Protein AF-0000000079916734 (afdb_homodimer)

Radius of gyration: 25.82 Å; Cα contacts (8 Å, |Δi|>4): 631; chains: 2; bounding box: 71×72×108 Å

Secondary structure (DSSP, 8-state):
----------------HHHHHHHHTHHHHHHHHT-HHHHHHHHT-S-HHHHHHHHHHHHHHHHHHHHHHHHHHHH-SSHHHHHHHHHHHHHHHHHHHHHHIIIIISSSS----SPP---HHHHHHHHHHHHHHHHS-HHHHHHHHHHHHHHHHHHHHHHHHHTHHHHHH-TTSHHHHHHHHHH-HHHHHHHHHHHHHHHHHHHTS-HHHHHHHHHHHHHHHHHHHHHHHHHHS--PPPP-/----------------HHHHHHHHTHHHHHHHHT-HHHHHHHHT-S-HHHHHHHHHHHHHHHHHHHHHHHHHHHH-SSHHHHHHHHHHHHHHHHHHHHHHHHHHHSSSS----SPP---HHHHHHHHHHHHHHHHS-HHHHHHHHHHHHHHHHHHHHHHHHHTHHHHHH-TTSHHHHHHHHHT-HHHHHHHHHHHHHHHHHHHTS-HHHHHHHHHHHHHHHHHHHHHHHHHHS--PPPP-

Nearest PDB structures (foldseek):
  2gm7-assembly1_C  TM=9.115E-01  e=2.977E-10  Pyrobaculum aerophilum str. IM2
  1udd-assembly1_D  TM=8.936E-01  e=1.703E-10  Pyrococcus horikoshii OT3
  2rd3-assembly1_A  TM=9.152E-01  e=6.294E-09  unclassified
  3rm5-assembly1_A  TM=8.498E-01  e=1.252E-08  Saccharomyces cerevisiae
  3rm5-assembly1_B  TM=8.240E-01  e=1.924E-08  Saccharomyces cerevisiae

Organism: NCBI:txid1990687

Structure (mmCIF, N/CA/C/O backbone):
data_AF-0000000079916734-model_v1
#
loop_
_entity.id
_entity.type
_entity.pdbx_description
1 polymer 'TenA family transcriptional regulator'
#
loop_
_atom_site.group_PDB
_atom_site.id
_atom_site.type_symbol
_atom_site.label_atom_id
_atom_site.label_alt_id
_atom_site.label_comp_id
_atom_site.label_asym_id
_atom_site.label_entity_id
_atom_site.label_seq_id
_atom_site.pdbx_PDB_ins_code
_atom_site.Cartn_x
_atom_site.Cartn_y
_atom_site.Cartn_z
_atom_site.occupancy
_atom_site.B_iso_or_equiv
_atom_site.auth_seq_id
_atom_site.auth_comp_id
_atom_site.auth_asym_id
_atom_site.auth_atom_id
_atom_site.pdbx_PDB_model_num
ATOM 1 N N . MET A 1 1 ? -40.375 27.703 52.594 1 28.62 1 MET A N 1
ATOM 2 C CA . MET A 1 1 ? -40.219 27.922 51.156 1 28.62 1 MET A CA 1
ATOM 3 C C . MET A 1 1 ? -38.938 27.281 50.625 1 28.62 1 MET A C 1
ATOM 5 O O . MET A 1 1 ? -37.844 27.766 50.875 1 28.62 1 MET A O 1
ATOM 9 N N . ASN A 1 2 ? -38.844 25.875 50.5 1 33.66 2 ASN A N 1
ATOM 10 C CA . ASN A 1 2 ? -37.844 24.891 50.156 1 33.66 2 ASN A CA 1
ATOM 11 C C . ASN A 1 2 ? -37.344 25.016 48.719 1 33.66 2 ASN A C 1
ATOM 13 O O . ASN A 1 2 ? -38.125 24.812 47.781 1 33.66 2 ASN A O 1
ATOM 17 N N . SER A 1 3 ? -36.531 26.031 48.406 1 34.5 3 SER A N 1
ATOM 18 C CA . SER A 1 3 ? -35.938 26.312 47.094 1 34.5 3 SER A CA 1
ATOM 19 C C . SER A 1 3 ? -35.25 25.078 46.531 1 34.5 3 SER A C 1
ATOM 21 O O . SER A 1 3 ? -34.25 24.594 47.094 1 34.5 3 SER A O 1
ATOM 23 N N . SER A 1 4 ? -36.031 24.172 45.844 1 34.91 4 SER A N 1
ATOM 24 C CA . SER A 1 4 ? -35.562 23 45.094 1 34.91 4 SER A CA 1
ATOM 25 C C . SER A 1 4 ? -34.562 23.406 44 1 34.91 4 SER A C 1
ATOM 27 O O . SER A 1 4 ? -34.969 24.047 43.031 1 34.91 4 SER A O 1
ATOM 29 N N . VAL A 1 5 ? -33.344 23.719 44.312 1 36.03 5 VAL A N 1
ATOM 30 C CA . VAL A 1 5 ? -32.312 23.953 43.344 1 36.03 5 VAL A CA 1
ATOM 31 C C . VAL A 1 5 ? -32.25 22.781 42.344 1 36.03 5 VAL A C 1
ATOM 33 O O . VAL A 1 5 ? -32.062 21.641 42.719 1 36.03 5 VAL A O 1
ATOM 36 N N . HIS A 1 6 ? -33.125 22.766 41.281 1 34.22 6 HIS A N 1
ATOM 37 C CA . HIS A 1 6 ? -33.031 21.844 40.156 1 34.22 6 HIS A CA 1
ATOM 38 C C . HIS A 1 6 ? -31.609 21.781 39.625 1 34.22 6 HIS A C 1
ATOM 40 O O . HIS A 1 6 ? -31.047 22.812 39.219 1 34.22 6 HIS A O 1
ATOM 46 N N . ASP A 1 7 ? -30.797 21.047 40.219 1 35.22 7 ASP A N 1
ATOM 47 C CA . ASP A 1 7 ? -29.484 20.734 39.656 1 35.22 7 ASP A CA 1
ATOM 48 C C . ASP A 1 7 ? -29.609 20.422 38.156 1 35.22 7 ASP A C 1
ATOM 50 O O . ASP A 1 7 ? -30.297 19.484 37.75 1 35.22 7 ASP A O 1
ATOM 54 N N . ALA A 1 8 ? -29.766 21.406 37.344 1 29.8 8 ALA A N 1
ATOM 55 C CA . ALA A 1 8 ? -29.672 21.203 35.875 1 29.8 8 ALA A CA 1
ATOM 56 C C . ALA A 1 8 ? -28.562 20.203 35.562 1 29.8 8 ALA A C 1
ATOM 58 O O . ALA A 1 8 ? -27.391 20.438 35.844 1 29.8 8 ALA A O 1
ATOM 59 N N . VAL A 1 9 ? -28.812 18.922 35.562 1 34.72 9 VAL A N 1
ATOM 60 C CA . VAL A 1 9 ? -27.984 17.922 34.906 1 34.72 9 VAL A CA 1
ATOM 61 C C . VAL A 1 9 ? -27.453 18.484 33.594 1 34.72 9 VAL A C 1
ATOM 63 O O . VAL A 1 9 ? -28.219 18.766 32.656 1 34.72 9 VAL A O 1
ATOM 66 N N . VAL A 1 10 ? -26.547 19.422 33.438 1 33.78 10 VAL A N 1
ATOM 67 C CA . VAL A 1 10 ? -25.828 19.703 32.219 1 33.78 10 VAL A CA 1
ATOM 68 C C . VAL A 1 10 ? -25.719 18.422 31.375 1 33.78 10 VAL A C 1
ATOM 70 O O . VAL A 1 10 ? -25.062 17.469 31.766 1 33.78 10 VAL A O 1
ATOM 73 N N . VAL A 1 11 ? -26.641 17.922 30.703 1 34.62 11 VAL A N 1
ATOM 74 C CA . VAL A 1 11 ? -26.766 16.828 29.75 1 34.62 11 VAL A CA 1
ATOM 75 C C . VAL A 1 11 ? -25.438 16.594 29.047 1 34.62 11 VAL A C 1
ATOM 77 O O . VAL A 1 11 ? -24.594 17.5 28.984 1 34.62 11 VAL A O 1
ATOM 80 N N . GLY A 1 12 ? -25.141 15.336 28.266 1 38.03 12 GLY A N 1
ATOM 81 C CA . GLY A 1 12 ? -24.266 14.383 27.609 1 38.03 12 GLY A CA 1
ATOM 82 C C . GLY A 1 12 ? -23.531 14.969 26.422 1 38.03 12 GLY A C 1
ATOM 83 O O . GLY A 1 12 ? -24.141 15.266 25.391 1 38.03 12 GLY A O 1
ATOM 84 N N . ARG A 1 13 ? -22.688 15.922 26.375 1 42 13 ARG A N 1
ATOM 85 C CA . ARG A 1 13 ? -21.922 16.516 25.281 1 42 13 ARG A CA 1
ATOM 86 C C . ARG A 1 13 ? -21.703 15.523 24.156 1 42 13 ARG A C 1
ATOM 88 O O . ARG A 1 13 ? -21.172 14.43 24.375 1 42 13 ARG A O 1
ATOM 95 N N . HIS A 1 14 ? -22.469 15.32 23.156 1 50.47 14 HIS A N 1
ATOM 96 C CA . HIS A 1 14 ? -22.531 14.484 21.953 1 50.47 14 HIS A CA 1
ATOM 97 C C . HIS A 1 14 ? -21.156 14.328 21.328 1 50.47 14 HIS A C 1
ATOM 99 O O . HIS A 1 14 ? -20.609 15.281 20.781 1 50.47 14 HIS A O 1
ATOM 105 N N . THR A 1 15 ? -20.203 13.406 21.75 1 77.25 15 THR A N 1
ATOM 106 C CA . THR A 1 15 ? -18.875 13.016 21.297 1 77.25 15 THR A CA 1
ATOM 107 C C . THR A 1 15 ? -18.859 12.812 19.781 1 77.25 15 THR A C 1
ATOM 109 O O . THR A 1 15 ? -19.672 12.062 19.234 1 77.25 15 THR A O 1
ATOM 112 N N . ARG A 1 16 ? -18.281 13.906 19.031 1 92.56 16 ARG A N 1
ATOM 113 C CA . ARG A 1 16 ? -18.062 13.773 17.594 1 92.56 16 ARG A CA 1
ATOM 114 C C . ARG A 1 16 ? -17.375 12.453 17.266 1 92.56 16 ARG A C 1
ATOM 116 O O . ARG A 1 16 ? -16.594 11.938 18.062 1 92.56 16 ARG A O 1
ATOM 123 N N . PHE A 1 17 ? -17.938 11.859 16.25 1 97.94 17 PHE A N 1
ATOM 124 C CA . PHE A 1 17 ? -17.312 10.633 15.773 1 97.94 17 PHE A CA 1
ATOM 125 C C . PHE A 1 17 ? -15.797 10.805 15.648 1 97.94 17 PHE A C 1
ATOM 127 O O . PHE A 1 17 ? -15.031 9.914 16.016 1 97.94 17 PHE A O 1
ATOM 134 N N . THR A 1 18 ? -15.344 11.938 15.188 1 98.25 18 THR A N 1
ATOM 135 C CA . THR A 1 18 ? -13.906 12.156 15.016 1 98.25 18 THR A CA 1
ATOM 136 C C . THR A 1 18 ? -13.203 12.203 16.359 1 98.25 18 THR A C 1
ATOM 138 O O . THR A 1 18 ? -12.016 11.883 16.453 1 98.25 18 THR A O 1
ATOM 141 N N . ASP A 1 19 ? -13.859 12.609 17.469 1 97.62 19 ASP A N 1
ATOM 142 C CA . ASP A 1 19 ? -13.266 12.516 18.797 1 97.62 19 ASP A CA 1
ATOM 143 C C . ASP A 1 19 ? -12.961 11.062 19.156 1 97.62 19 ASP A C 1
ATOM 145 O O . ASP A 1 19 ? -11.945 10.773 19.797 1 97.62 19 ASP A O 1
ATOM 149 N N . LEU A 1 20 ? -13.891 10.234 18.781 1 97.38 20 LEU A N 1
ATOM 150 C CA . LEU A 1 20 ? -13.656 8.812 18.969 1 97.38 20 LEU A CA 1
ATOM 151 C C . LEU A 1 20 ? -12.43 8.344 18.188 1 97.38 20 LEU A C 1
ATOM 153 O O . LEU A 1 20 ? -11.609 7.59 18.719 1 97.38 20 LEU A O 1
ATOM 157 N N . LEU A 1 21 ? -12.297 8.734 16.922 1 98.31 21 LEU A N 1
ATOM 158 C CA . LEU A 1 21 ? -11.141 8.391 16.109 1 98.31 21 LEU A CA 1
ATOM 159 C C . LEU A 1 21 ? -9.844 8.836 16.781 1 98.31 21 LEU A C 1
ATOM 161 O O . LEU A 1 21 ? -8.867 8.086 16.828 1 98.31 21 LEU A O 1
ATOM 165 N N . TRP A 1 22 ? -9.883 10.039 17.281 1 97.69 22 TRP A N 1
ATOM 166 C CA . TRP A 1 22 ? -8.719 10.617 17.938 1 97.69 22 TRP A CA 1
ATOM 167 C C . TRP A 1 22 ? -8.352 9.82 19.188 1 97.69 22 TRP A C 1
ATOM 169 O O . TRP A 1 22 ? -7.176 9.523 19.406 1 97.69 22 TRP A O 1
ATOM 179 N N . ASP A 1 23 ? -9.305 9.438 19.953 1 97.12 23 ASP A N 1
ATOM 180 C CA . ASP A 1 23 ? -9.086 8.648 21.156 1 97.12 23 ASP A CA 1
ATOM 181 C C . ASP A 1 23 ? -8.523 7.27 20.828 1 97.12 23 ASP A C 1
ATOM 183 O O . ASP A 1 23 ? -7.633 6.773 21.516 1 97.12 23 ASP A O 1
ATOM 187 N N . ARG A 1 24 ? -9.016 6.727 19.75 1 97.12 24 ARG A N 1
ATOM 188 C CA . ARG A 1 24 ? -8.609 5.387 19.328 1 97.12 24 ARG A CA 1
ATOM 189 C C . ARG A 1 24 ? -7.148 5.363 18.906 1 97.12 24 ARG A C 1
ATOM 191 O O . ARG A 1 24 ? -6.523 4.301 18.859 1 97.12 24 ARG A O 1
ATOM 198 N N . THR A 1 25 ? -6.57 6.512 18.609 1 98.06 25 THR A N 1
ATOM 199 C CA . THR A 1 25 ? -5.207 6.539 18.094 1 98.06 25 THR A CA 1
ATOM 200 C C . THR A 1 25 ? -4.273 7.258 19.062 1 98.06 25 THR A C 1
ATOM 202 O O . THR A 1 25 ? -3.215 7.754 18.672 1 98.06 25 THR A O 1
ATOM 205 N N . THR A 1 26 ? -4.66 7.375 20.328 1 97.88 26 THR A N 1
ATOM 206 C CA . THR A 1 26 ? -3.867 8.07 21.328 1 97.88 26 THR A CA 1
ATOM 207 C C . THR A 1 26 ? -2.484 7.441 21.453 1 97.88 26 THR A C 1
ATOM 209 O O . THR A 1 26 ? -1.473 8.148 21.469 1 97.88 26 THR A O 1
ATOM 212 N N . VAL A 1 27 ? -2.404 6.121 21.516 1 98.19 27 VAL A N 1
ATOM 213 C CA . VAL A 1 27 ? -1.141 5.41 21.688 1 98.19 27 VAL A CA 1
ATOM 214 C C . VAL A 1 27 ? -0.228 5.688 20.484 1 98.19 27 VAL A C 1
ATOM 216 O O . VAL A 1 27 ? 0.968 5.934 20.656 1 98.19 27 VAL A O 1
ATOM 219 N N . LEU A 1 28 ? -0.797 5.641 19.281 1 98.31 28 LEU A N 1
ATOM 220 C CA . LEU A 1 28 ? -0.038 5.922 18.078 1 98.31 28 LEU A CA 1
ATOM 221 C C . LEU A 1 28 ? 0.478 7.355 18.078 1 98.31 28 LEU A C 1
ATOM 223 O O . LEU A 1 28 ? 1.64 7.602 17.734 1 98.31 28 LEU A O 1
ATOM 227 N N . ARG A 1 29 ? -0.356 8.305 18.469 1 97.69 29 ARG A N 1
ATOM 228 C CA . ARG A 1 29 ? 0.027 9.711 18.469 1 97.69 29 ARG A CA 1
ATOM 229 C C . ARG A 1 29 ? 1.094 10 19.516 1 97.69 29 ARG A C 1
ATOM 231 O O . ARG A 1 29 ? 2.002 10.797 19.281 1 97.69 29 ARG A O 1
ATOM 238 N N . ASP A 1 30 ? 1.011 9.32 20.641 1 97.69 30 ASP A N 1
ATOM 239 C CA . ASP A 1 30 ? 2.064 9.438 21.641 1 97.69 30 ASP A CA 1
ATOM 240 C C . ASP A 1 30 ? 3.395 8.914 21.094 1 97.69 30 ASP A C 1
ATOM 242 O O . ASP A 1 30 ? 4.445 9.523 21.328 1 97.69 30 ASP A O 1
ATOM 246 N N . ALA A 1 31 ? 3.322 7.77 20.406 1 97.94 31 ALA A N 1
ATOM 247 C CA . ALA A 1 31 ? 4.523 7.207 19.797 1 97.94 31 ALA A CA 1
ATOM 248 C C . ALA A 1 31 ? 5.109 8.156 18.75 1 97.94 31 ALA A C 1
ATOM 250 O O . ALA A 1 31 ? 6.332 8.281 18.641 1 97.94 31 ALA A O 1
ATOM 251 N N . ILE A 1 32 ? 4.254 8.797 17.984 1 97.56 32 ILE A N 1
ATOM 252 C CA . ILE A 1 32 ? 4.688 9.773 16.984 1 97.56 32 ILE A CA 1
ATOM 253 C C . ILE A 1 32 ? 5.414 10.93 17.672 1 97.56 32 ILE A C 1
ATOM 255 O O . ILE A 1 32 ? 6.484 11.344 17.234 1 97.56 32 ILE A O 1
ATOM 259 N N . ASP A 1 33 ? 4.898 11.414 18.781 1 94.75 33 ASP A N 1
ATOM 260 C CA . ASP A 1 33 ? 5.477 12.523 19.516 1 94.75 33 ASP A CA 1
ATOM 261 C C . ASP A 1 33 ? 6.867 12.18 20.047 1 94.75 33 ASP A C 1
ATOM 263 O O . ASP A 1 33 ? 7.707 13.062 20.234 1 94.75 33 ASP A O 1
ATOM 267 N N . GLU A 1 34 ? 7.148 10.922 20.172 1 95.5 34 GLU A N 1
ATOM 268 C CA . GLU A 1 34 ? 8.398 10.477 20.781 1 95.5 34 GLU A CA 1
ATOM 269 C C . GLU A 1 34 ? 9.438 10.133 19.719 1 95.5 34 GLU A C 1
ATOM 271 O O . GLU A 1 34 ? 10.57 9.781 20.047 1 95.5 34 GLU A O 1
ATOM 276 N N . LEU A 1 35 ? 9.055 10.234 18.484 1 96.94 35 LEU A N 1
ATOM 277 C CA . LEU A 1 35 ? 9.992 9.898 17.406 1 96.94 35 LEU A CA 1
ATOM 278 C C . LEU A 1 35 ? 11.227 10.789 17.469 1 96.94 35 LEU A C 1
ATOM 280 O O . LEU A 1 35 ? 11.109 12.008 17.547 1 96.94 35 LEU A O 1
ATOM 284 N N . GLU A 1 36 ? 12.383 10.211 17.344 1 96.62 36 GLU A N 1
ATOM 285 C CA . GLU A 1 36 ? 13.648 10.938 17.328 1 96.62 36 GLU A CA 1
ATOM 286 C C . GLU A 1 36 ? 13.688 11.953 16.203 1 96.62 36 GLU A C 1
ATOM 288 O O . GLU A 1 36 ? 14.195 13.062 16.375 1 96.62 36 GLU A O 1
ATOM 293 N N . PHE A 1 37 ? 13.188 11.633 15.102 1 96.62 37 PHE A N 1
ATOM 294 C CA . PHE A 1 37 ? 13.156 12.508 13.945 1 96.62 37 PHE A CA 1
ATOM 295 C C . PHE A 1 37 ? 12.5 13.844 14.289 1 96.62 37 PHE A C 1
ATOM 297 O O . PHE A 1 37 ? 13.07 14.906 14.031 1 96.62 37 PHE A O 1
ATOM 304 N N . LEU A 1 38 ? 11.289 13.742 14.852 1 95.62 38 LEU A N 1
ATOM 305 C CA . LEU A 1 38 ? 10.523 14.945 15.156 1 95.62 38 LEU A CA 1
ATOM 306 C C . LEU A 1 38 ? 11.18 15.734 16.281 1 95.62 38 LEU A C 1
ATOM 308 O O . LEU A 1 38 ? 11.195 16.969 16.266 1 95.62 38 LEU A O 1
ATOM 312 N N . ARG A 1 39 ? 11.719 15.031 17.25 1 94.06 39 ARG A N 1
ATOM 313 C CA . ARG A 1 39 ? 12.43 15.711 18.328 1 94.06 39 ARG A CA 1
ATOM 314 C C . ARG A 1 39 ? 13.617 16.5 17.797 1 94.06 39 ARG A C 1
ATOM 316 O O . ARG A 1 39 ? 13.789 17.672 18.125 1 94.06 39 ARG A O 1
ATOM 323 N N . ARG A 1 40 ? 14.383 15.883 16.891 1 94 40 ARG A N 1
ATOM 324 C CA . ARG A 1 40 ? 15.562 16.531 16.344 1 94 40 ARG A CA 1
ATOM 325 C C . ARG A 1 40 ? 15.18 17.641 15.367 1 94 40 ARG A C 1
ATOM 327 O O . ARG A 1 40 ? 15.883 18.656 15.258 1 94 40 AR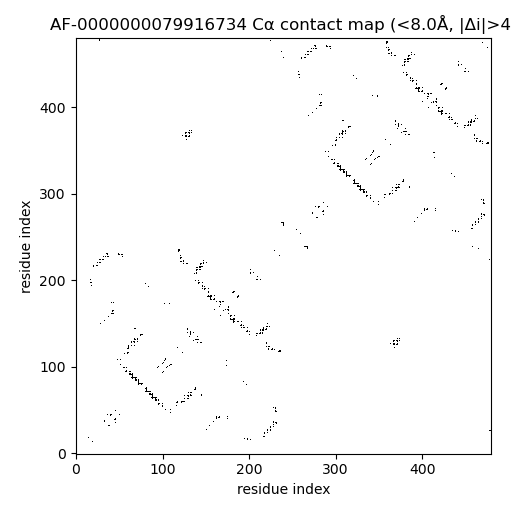G A O 1
ATOM 334 N N . LEU A 1 41 ? 14.125 17.453 14.688 1 92.75 41 LEU A N 1
ATOM 335 C CA . LEU A 1 41 ? 13.594 18.531 13.875 1 92.75 41 LEU A CA 1
ATOM 336 C C . LEU A 1 41 ? 13.25 19.75 14.734 1 92.75 41 LEU A C 1
ATOM 338 O O . LEU A 1 41 ? 13.625 20.875 14.406 1 92.75 41 LEU A O 1
ATOM 342 N N . GLY A 1 42 ? 12.602 19.562 15.836 1 90.25 42 GLY A N 1
ATOM 343 C CA . GLY A 1 42 ? 12.18 20.609 16.75 1 90.25 42 GLY A CA 1
ATOM 344 C C . GLY A 1 42 ? 13.344 21.344 17.391 1 90.25 42 GLY A C 1
ATOM 345 O O . GLY A 1 42 ? 13.32 22.562 17.531 1 90.25 42 GLY A O 1
ATOM 346 N N . ASP A 1 43 ? 14.328 20.578 17.75 1 88.94 43 ASP A N 1
ATOM 347 C CA . ASP A 1 43 ? 15.414 21.234 18.484 1 88.94 43 ASP A CA 1
ATOM 348 C C . ASP A 1 43 ? 16.531 21.672 17.531 1 88.94 43 ASP A C 1
ATOM 350 O O . ASP A 1 43 ? 17.562 22.188 17.969 1 88.94 43 ASP A O 1
ATOM 354 N N . GLY A 1 44 ? 16.375 21.406 16.25 1 89.12 44 GLY A N 1
ATOM 355 C CA . GLY A 1 44 ? 17.266 21.938 15.242 1 89.12 44 GLY A CA 1
ATOM 356 C C . GLY A 1 44 ? 18.516 21.094 15.039 1 89.12 44 GLY A C 1
ATOM 357 O O . GLY A 1 44 ? 19.453 21.531 14.383 1 89.12 44 GLY A O 1
ATOM 358 N N . THR A 1 45 ? 18.516 19.844 15.5 1 91.88 45 THR A N 1
ATOM 359 C CA . THR A 1 45 ? 19.719 19.031 15.438 1 91.88 45 THR A CA 1
ATOM 360 C C . THR A 1 45 ? 19.609 17.969 14.359 1 91.88 45 THR A C 1
ATOM 362 O O . THR A 1 45 ? 20.562 17.203 14.125 1 91.88 45 THR A O 1
ATOM 365 N N . LEU A 1 46 ? 18.484 17.922 13.664 1 93.81 46 LEU A N 1
ATOM 366 C CA . LEU A 1 46 ? 18.297 16.938 12.594 1 93.81 46 LEU A CA 1
ATOM 367 C C . LEU A 1 46 ? 19.281 17.203 11.453 1 93.81 46 LEU A C 1
ATOM 369 O O . LEU A 1 46 ? 19.359 18.328 10.945 1 93.81 46 LEU A O 1
ATOM 373 N N . PRO A 1 47 ? 20.094 16.156 11.125 1 92.94 47 PRO A N 1
ATOM 374 C CA . PRO A 1 47 ? 20.969 16.375 9.969 1 92.94 47 PRO A CA 1
ATOM 375 C C . PRO A 1 47 ? 20.203 16.766 8.711 1 92.94 47 PRO A C 1
ATOM 377 O O . PRO A 1 47 ? 19.109 16.234 8.453 1 92.94 47 PRO A O 1
ATOM 380 N N . LEU A 1 48 ? 20.75 17.609 7.922 1 88.94 48 LEU A N 1
ATOM 381 C CA . LEU A 1 48 ? 20.062 18.156 6.754 1 88.94 48 LEU A CA 1
ATOM 382 C C . LEU A 1 48 ? 19.859 17.078 5.695 1 88.94 48 LEU A C 1
ATOM 384 O O . LEU A 1 48 ? 18.875 17.109 4.957 1 88.94 48 LEU A O 1
ATOM 388 N N . ASP A 1 49 ? 20.766 16.109 5.625 1 89.38 49 ASP A N 1
ATOM 389 C CA . ASP A 1 49 ? 20.609 15.047 4.648 1 89.38 49 ASP A CA 1
ATOM 390 C C . ASP A 1 49 ? 19.406 14.172 4.973 1 89.38 49 ASP A C 1
ATOM 392 O O . ASP A 1 49 ? 18.719 13.68 4.07 1 89.38 49 ASP A O 1
ATOM 396 N N . VAL A 1 50 ? 19.141 13.961 6.254 1 92.44 50 VAL A N 1
ATOM 397 C CA . VAL A 1 50 ? 17.984 13.203 6.695 1 92.44 50 VAL A CA 1
ATOM 398 C C . VAL A 1 50 ? 16.703 13.977 6.352 1 92.44 50 VAL A C 1
ATOM 400 O O . VAL A 1 50 ? 15.742 13.398 5.848 1 92.44 50 VAL A O 1
ATOM 403 N N . PHE A 1 51 ? 16.781 15.281 6.594 1 91.38 51 PHE A N 1
ATOM 404 C CA . PHE A 1 51 ? 15.641 16.125 6.277 1 91.38 51 PHE A CA 1
ATOM 405 C C . PHE A 1 51 ? 15.367 16.125 4.781 1 91.38 51 PHE A C 1
ATOM 407 O O . PHE A 1 51 ? 14.219 16.078 4.352 1 91.38 51 PHE A O 1
ATOM 414 N N . ARG A 1 52 ? 16.375 16.188 4.02 1 89.12 52 ARG A N 1
ATOM 415 C CA . ARG A 1 52 ? 16.219 16.141 2.57 1 89.12 52 ARG A CA 1
ATOM 416 C C . ARG A 1 52 ? 15.523 14.852 2.139 1 89.12 52 ARG A C 1
ATOM 418 O O . ARG A 1 52 ? 14.602 14.891 1.323 1 89.12 52 ARG A O 1
ATOM 425 N N . THR A 1 53 ? 15.969 13.75 2.705 1 89.44 53 THR A N 1
ATOM 426 C CA . THR A 1 53 ? 15.359 12.469 2.391 1 89.44 53 THR A CA 1
ATOM 427 C C . THR A 1 53 ? 13.883 12.469 2.771 1 89.44 53 THR A C 1
ATOM 429 O O . THR A 1 53 ? 13.039 11.977 2.018 1 89.44 53 THR A O 1
ATOM 432 N N . TYR A 1 54 ? 13.609 13.047 3.889 1 92.56 54 TYR A N 1
ATOM 433 C CA . TYR A 1 54 ? 12.227 13.156 4.336 1 92.56 54 TYR A CA 1
ATOM 434 C C . TYR A 1 54 ? 11.398 13.992 3.369 1 92.56 54 TYR A C 1
ATOM 436 O O . TYR A 1 54 ? 10.289 13.617 2.998 1 92.56 54 TYR A O 1
ATOM 444 N N . ILE A 1 55 ? 11.906 15.07 2.957 1 90.25 55 ILE A N 1
ATOM 445 C CA . ILE A 1 55 ? 11.195 15.984 2.072 1 90.25 55 ILE A CA 1
ATOM 446 C C . ILE A 1 55 ? 10.953 15.312 0.723 1 90.25 55 ILE A C 1
ATOM 448 O O . ILE A 1 55 ? 9.891 15.484 0.119 1 90.25 55 ILE A O 1
ATOM 452 N N . GLU A 1 56 ? 11.953 14.602 0.245 1 89.62 56 GLU A N 1
ATOM 453 C CA . GLU A 1 56 ? 11.781 13.852 -0.997 1 89.62 56 GLU A CA 1
ATOM 454 C C . GLU A 1 56 ? 10.656 12.828 -0.875 1 89.62 56 GLU A C 1
ATOM 456 O O . GLU A 1 56 ? 9.836 12.695 -1.78 1 89.62 56 GLU A O 1
ATOM 461 N N . GLN A 1 57 ? 10.594 12.117 0.242 1 93.75 57 GLN A N 1
ATOM 462 C CA . GLN A 1 57 ? 9.516 11.164 0.485 1 93.75 57 GLN A CA 1
ATOM 463 C C . GLN A 1 57 ? 8.172 11.867 0.615 1 93.75 57 GLN A C 1
ATOM 465 O O . GLN A 1 57 ? 7.152 11.367 0.134 1 93.75 57 GLN A O 1
ATOM 470 N N . ASP A 1 58 ? 8.203 13 1.275 1 92.88 58 ASP A N 1
ATOM 471 C CA . ASP A 1 58 ? 6.98 13.773 1.451 1 92.88 58 ASP A CA 1
ATOM 472 C C . ASP A 1 58 ? 6.422 14.227 0.106 1 92.88 58 ASP A C 1
ATOM 474 O O . ASP A 1 58 ? 5.203 14.266 -0.086 1 92.88 58 ASP A O 1
ATOM 478 N N . PHE A 1 59 ? 7.297 14.594 -0.767 1 90.5 59 PHE A N 1
ATOM 479 C CA . PHE A 1 59 ? 6.879 14.969 -2.111 1 90.5 59 PHE A CA 1
ATOM 480 C C . PHE A 1 59 ? 6.188 13.805 -2.811 1 90.5 59 PHE A C 1
ATOM 482 O O . PHE A 1 59 ? 5.117 13.969 -3.396 1 90.5 59 PHE A O 1
ATOM 489 N N . LEU A 1 60 ? 6.82 12.633 -2.805 1 93.25 60 LEU A N 1
ATOM 490 C CA . LEU A 1 60 ? 6.23 11.438 -3.398 1 93.25 60 LEU A CA 1
ATOM 491 C C . LEU A 1 60 ? 4.887 11.117 -2.752 1 93.25 60 LEU A C 1
ATOM 493 O O . LEU A 1 60 ? 3.924 10.773 -3.445 1 93.25 60 LEU A O 1
ATOM 497 N N . TYR A 1 61 ? 4.832 11.258 -1.435 1 96 61 TYR A N 1
ATOM 498 C CA . TYR A 1 61 ? 3.6 11 -0.697 1 96 61 TYR A CA 1
ATOM 499 C C . TYR A 1 61 ? 2.496 11.953 -1.139 1 96 61 TYR A C 1
ATOM 501 O O . TYR A 1 61 ? 1.379 11.523 -1.438 1 96 61 TYR A O 1
ATOM 509 N N . LEU A 1 62 ? 2.791 13.234 -1.196 1 95.5 62 LEU A N 1
ATOM 510 C CA . LEU A 1 62 ? 1.776 14.242 -1.483 1 95.5 62 LEU A CA 1
ATOM 511 C C . LEU A 1 62 ? 1.262 14.102 -2.912 1 95.5 62 LEU A C 1
ATOM 513 O O . LEU A 1 62 ? 0.089 14.367 -3.182 1 95.5 62 LEU A O 1
ATOM 517 N N . THR A 1 63 ? 2.119 13.633 -3.787 1 93.38 63 THR A N 1
ATOM 518 C CA . THR A 1 63 ? 1.678 13.352 -5.148 1 93.38 63 THR A CA 1
ATOM 519 C C . THR A 1 63 ? 0.615 12.258 -5.16 1 93.38 63 THR A C 1
ATOM 521 O O . THR A 1 63 ? -0.429 12.406 -5.797 1 93.38 63 THR A O 1
ATOM 524 N N . GLY A 1 64 ? 0.882 11.18 -4.473 1 96.12 64 GLY A N 1
ATOM 525 C CA . GLY A 1 64 ? -0.102 10.117 -4.355 1 96.12 64 GLY A CA 1
ATOM 526 C C . GLY A 1 64 ? -1.317 10.516 -3.539 1 96.12 64 GLY A C 1
ATOM 527 O O . GLY A 1 64 ? -2.441 10.125 -3.859 1 96.12 64 GLY A O 1
ATOM 528 N N . TYR A 1 65 ? -1.082 11.297 -2.508 1 97.62 65 TYR A N 1
ATOM 529 C CA . TYR A 1 65 ? -2.162 11.766 -1.646 1 97.62 65 TYR A CA 1
ATOM 530 C C . TYR A 1 65 ? -3.145 12.633 -2.422 1 97.62 65 TYR A C 1
ATOM 532 O O . TYR A 1 65 ? -4.359 12.531 -2.236 1 97.62 65 TYR A O 1
ATOM 540 N N . ALA A 1 66 ? -2.582 13.469 -3.268 1 97.19 66 ALA A N 1
ATOM 541 C CA . ALA A 1 66 ? -3.434 14.297 -4.117 1 97.19 66 ALA A CA 1
ATOM 542 C C . ALA A 1 66 ? -4.363 13.438 -4.973 1 97.19 66 ALA A C 1
ATOM 544 O O . ALA A 1 66 ? -5.543 13.758 -5.129 1 97.19 66 ALA A O 1
ATOM 545 N N . LYS A 1 67 ? -3.824 12.398 -5.48 1 97.44 67 LYS A N 1
ATOM 546 C CA . LYS A 1 67 ? -4.629 11.461 -6.262 1 97.44 67 LYS A CA 1
ATOM 547 C C . LYS A 1 67 ? -5.734 10.844 -5.414 1 97.44 67 LYS A C 1
ATOM 549 O O . LYS A 1 67 ? -6.891 10.781 -5.84 1 97.44 67 LYS A O 1
ATOM 554 N N . ALA A 1 68 ? -5.457 10.391 -4.23 1 98.69 68 ALA A N 1
ATOM 555 C CA . ALA A 1 68 ? -6.445 9.805 -3.324 1 98.69 68 ALA A CA 1
ATOM 556 C C . ALA A 1 68 ? -7.535 10.82 -2.982 1 98.69 68 ALA A C 1
ATOM 558 O O . ALA A 1 68 ? -8.727 10.492 -3.014 1 98.69 68 ALA A O 1
ATOM 559 N N . LEU A 1 69 ? -7.102 12.031 -2.676 1 98.81 69 LEU A N 1
ATOM 560 C CA . LEU A 1 69 ? -8.062 13.078 -2.338 1 98.81 69 LEU A CA 1
ATOM 561 C C . LEU A 1 69 ? -8.992 13.367 -3.514 1 98.81 69 LEU A C 1
ATOM 563 O O . LEU A 1 69 ? -10.172 13.648 -3.32 1 98.81 69 LEU A O 1
ATOM 567 N N . SER A 1 70 ? -8.43 13.344 -4.719 1 98.75 70 SER A N 1
ATOM 568 C CA . SER A 1 70 ? -9.258 13.539 -5.906 1 98.75 70 SER A CA 1
ATOM 569 C C . SER A 1 70 ? -10.32 12.453 -6.023 1 98.75 70 SER A C 1
ATOM 571 O O . SER A 1 70 ? -11.461 12.734 -6.422 1 98.75 70 SER A O 1
ATOM 573 N N . LEU A 1 71 ? -9.984 11.211 -5.73 1 98.88 71 LEU A N 1
ATOM 574 C CA . LEU A 1 71 ? -10.945 10.117 -5.742 1 98.88 71 LEU A CA 1
ATOM 575 C C . LEU A 1 71 ? -12 10.305 -4.66 1 98.88 71 LEU A C 1
ATOM 577 O O . LEU A 1 71 ? -13.188 10.062 -4.898 1 98.88 71 LEU A O 1
ATOM 581 N N . VAL A 1 72 ? -11.602 10.766 -3.426 1 98.88 72 VAL A N 1
ATOM 582 C CA . VAL A 1 72 ? -12.562 11.047 -2.361 1 98.88 72 VAL A CA 1
ATOM 583 C C . VAL A 1 72 ? -13.539 12.125 -2.824 1 98.88 72 VAL A C 1
ATOM 585 O O . VAL A 1 72 ? -14.742 12.016 -2.596 1 98.88 72 VAL A O 1
ATOM 588 N N . ALA A 1 73 ? -12.992 13.156 -3.473 1 98.88 73 ALA A N 1
ATOM 589 C CA . ALA A 1 73 ? -13.82 14.242 -3.994 1 98.88 73 ALA A CA 1
ATOM 590 C C . ALA A 1 73 ? -14.867 13.711 -4.973 1 98.88 73 ALA A C 1
ATOM 592 O O . ALA A 1 73 ? -16.031 14.102 -4.918 1 98.88 73 ALA A O 1
ATOM 593 N N . ALA A 1 74 ? -14.469 12.812 -5.844 1 98.25 74 ALA A N 1
ATOM 594 C CA . ALA A 1 74 ? -15.336 12.258 -6.879 1 98.25 74 ALA A CA 1
ATOM 595 C C . ALA A 1 74 ? -16.469 11.438 -6.262 1 98.25 74 ALA A C 1
ATOM 597 O O . ALA A 1 74 ? -17.547 11.312 -6.852 1 98.25 74 ALA A O 1
ATOM 598 N N . HIS A 1 75 ? -16.25 10.938 -5.059 1 97.19 75 HIS A N 1
ATOM 599 C CA . HIS A 1 75 ? -17.234 10.078 -4.406 1 97.19 75 HIS A CA 1
ATOM 600 C C . HIS A 1 75 ? -18.031 10.852 -3.359 1 97.19 75 HIS A C 1
ATOM 602 O O . HIS A 1 75 ? -18.906 10.289 -2.707 1 97.19 75 HIS A O 1
ATOM 608 N N . ALA A 1 76 ? -17.719 12.062 -3.137 1 98.19 76 ALA A N 1
ATOM 609 C CA . ALA A 1 76 ? -18.344 12.852 -2.084 1 98.19 76 ALA A CA 1
ATOM 610 C C . ALA A 1 76 ? -19.859 12.938 -2.299 1 98.19 76 ALA A C 1
ATOM 612 O O . ALA A 1 76 ? -20.328 12.945 -3.439 1 98.19 76 ALA A O 1
ATOM 613 N N . PRO A 1 77 ? -20.609 13.062 -1.238 1 98.06 77 PRO A N 1
ATOM 614 C CA . PRO A 1 77 ? -22.062 12.961 -1.323 1 98.06 77 PRO A CA 1
ATOM 615 C C . PRO A 1 77 ? -22.719 14.25 -1.801 1 98.06 77 PRO A C 1
ATOM 617 O O . PRO A 1 77 ? -23.906 14.25 -2.174 1 98.06 77 PRO A O 1
ATOM 620 N N . ASP A 1 78 ? -22.062 15.375 -1.772 1 97.69 78 ASP A N 1
ATOM 621 C CA . ASP A 1 78 ? -22.625 16.672 -2.141 1 97.69 78 ASP A CA 1
ATOM 622 C C . ASP A 1 78 ? -21.531 17.625 -2.604 1 97.69 78 ASP A C 1
ATOM 624 O O . ASP A 1 78 ? -20.344 17.359 -2.412 1 97.69 78 ASP A O 1
ATOM 628 N N . PRO A 1 79 ? -21.859 18.688 -3.164 1 97.69 79 PRO A N 1
ATOM 629 C CA . PRO A 1 79 ? -20.891 19.594 -3.773 1 97.69 79 PRO A CA 1
ATOM 630 C C . PRO A 1 79 ? -19.969 20.25 -2.742 1 97.69 79 PRO A C 1
ATOM 632 O O . PRO A 1 79 ? -18.828 20.578 -3.045 1 97.69 79 PRO A O 1
ATOM 635 N N . VAL A 1 80 ? -20.469 20.5 -1.581 1 97.56 80 VAL A N 1
ATOM 636 C CA . VAL A 1 80 ? -19.656 21.141 -0.553 1 97.56 80 VAL A CA 1
ATOM 637 C C . VAL A 1 80 ? -18.5 20.234 -0.152 1 97.56 80 VAL A C 1
ATOM 639 O O . VAL A 1 80 ? -17.344 20.641 -0.174 1 97.56 80 VAL A O 1
ATOM 642 N N . ALA A 1 81 ? -18.875 19 0.13 1 98.38 81 ALA A N 1
ATOM 643 C CA . ALA A 1 81 ? -17.844 18.016 0.457 1 98.38 81 ALA A CA 1
ATOM 644 C C . ALA A 1 81 ? -16.906 17.797 -0.726 1 98.38 81 ALA A C 1
ATOM 646 O O . ALA A 1 81 ? -15.68 17.781 -0.563 1 98.38 81 ALA A O 1
ATOM 647 N N . ALA A 1 82 ? -17.484 17.625 -1.912 1 98.75 82 ALA A N 1
ATOM 648 C CA . ALA A 1 82 ? -16.688 17.438 -3.117 1 98.75 82 ALA A CA 1
ATOM 649 C C . ALA A 1 82 ? -15.711 18.594 -3.314 1 98.75 82 ALA A C 1
ATOM 651 O O . ALA A 1 82 ? -14.531 18.375 -3.635 1 98.75 82 ALA A O 1
ATOM 652 N N . GLY A 1 83 ? -16.188 19.844 -3.117 1 98.69 83 GLY A N 1
ATOM 653 C CA . GLY A 1 83 ? -15.359 21.031 -3.279 1 98.69 83 GLY A CA 1
ATOM 654 C C . GLY A 1 83 ? -14.188 21.078 -2.312 1 98.69 83 GLY A C 1
ATOM 655 O O . GLY A 1 83 ? -13.07 21.406 -2.701 1 98.69 83 GLY A O 1
ATOM 656 N N . PHE A 1 84 ? -14.438 20.719 -1.087 1 98.56 84 PHE A N 1
ATOM 657 C CA . PHE A 1 84 ? -13.383 20.734 -0.082 1 98.56 84 PHE A CA 1
ATOM 658 C C . PHE A 1 84 ? -12.281 19.734 -0.438 1 98.56 84 PHE A C 1
ATOM 660 O O . PHE A 1 84 ? -11.102 20.094 -0.433 1 98.56 84 PHE A O 1
ATOM 667 N N . TRP A 1 85 ? -12.688 18.5 -0.738 1 98.81 85 TRP A N 1
ATOM 668 C CA . TRP A 1 85 ? -11.703 17.453 -1.014 1 98.81 85 TRP A CA 1
ATOM 669 C C . TRP A 1 85 ? -10.945 17.75 -2.303 1 98.81 85 TRP A C 1
ATOM 671 O O . TRP A 1 85 ? -9.742 17.5 -2.393 1 98.81 85 TRP A O 1
ATOM 681 N N . ALA A 1 86 ? -11.641 18.266 -3.311 1 98.62 86 ALA A N 1
ATOM 682 C CA . ALA A 1 86 ? -10.984 18.641 -4.559 1 98.62 86 ALA A CA 1
ATOM 683 C C . ALA A 1 86 ? -9.969 19.766 -4.332 1 98.62 86 ALA A C 1
ATOM 685 O O . ALA A 1 86 ? -8.859 19.719 -4.875 1 98.62 86 ALA A O 1
ATOM 686 N N . ASN A 1 87 ? -10.344 20.812 -3.578 1 97.75 87 ASN A N 1
ATOM 687 C CA . ASN A 1 87 ? -9.414 21.875 -3.242 1 97.75 87 ASN A CA 1
ATOM 688 C C . ASN A 1 87 ? -8.211 21.359 -2.457 1 97.75 87 ASN A C 1
ATOM 690 O O . ASN A 1 87 ? -7.082 21.812 -2.67 1 97.75 87 ASN A O 1
ATOM 694 N N . SER A 1 88 ? -8.469 20.438 -1.539 1 97.62 88 SER A N 1
ATOM 695 C CA . SER A 1 88 ? -7.391 19.812 -0.775 1 97.62 88 SER A CA 1
ATOM 696 C C . SER A 1 88 ? -6.438 19.047 -1.686 1 97.62 88 SER A C 1
ATOM 698 O O . SER A 1 88 ? -5.219 19.078 -1.492 1 97.62 88 SER A O 1
ATOM 700 N N . ALA A 1 89 ? -7.023 18.359 -2.666 1 97.56 89 ALA A N 1
ATOM 701 C CA . ALA A 1 89 ? -6.215 17.656 -3.654 1 97.56 89 ALA A CA 1
ATOM 702 C C . ALA A 1 89 ? -5.32 18.625 -4.426 1 97.56 89 ALA A C 1
ATOM 704 O O . ALA A 1 89 ? -4.125 18.359 -4.598 1 97.56 89 ALA A O 1
ATOM 705 N N . ALA A 1 90 ? -5.875 19.75 -4.871 1 95.62 90 ALA A N 1
ATOM 706 C CA . ALA A 1 90 ? -5.125 20.766 -5.605 1 95.62 90 ALA A CA 1
ATOM 707 C C . ALA A 1 90 ? -3.99 21.328 -4.754 1 95.62 90 ALA A C 1
ATOM 709 O O . ALA A 1 90 ? -2.871 21.516 -5.238 1 95.62 90 ALA A O 1
ATOM 710 N N . THR A 1 91 ? -4.285 21.578 -3.523 1 93.19 91 THR A N 1
ATOM 711 C CA . THR A 1 91 ? -3.291 22.125 -2.6 1 93.19 91 THR A CA 1
ATOM 712 C C . THR A 1 91 ? -2.158 21.125 -2.383 1 93.19 91 THR A C 1
ATOM 714 O O . THR A 1 91 ? -0.982 21.484 -2.432 1 93.19 91 THR A O 1
ATOM 717 N N . ALA A 1 92 ? -2.504 19.844 -2.119 1 92.81 92 ALA A N 1
ATOM 718 C CA . ALA A 1 92 ? -1.498 18.797 -1.927 1 92.81 92 ALA A CA 1
ATOM 719 C C . ALA A 1 92 ? -0.591 18.672 -3.148 1 92.81 92 ALA A C 1
ATOM 721 O O . ALA A 1 92 ? 0.623 18.5 -3.014 1 92.81 92 ALA A O 1
ATOM 722 N N . ALA A 1 93 ? -1.192 18.828 -4.309 1 89 93 ALA A N 1
ATOM 723 C CA . ALA A 1 93 ? -0.448 18.703 -5.559 1 89 93 ALA A CA 1
ATOM 724 C C . ALA A 1 93 ? 0.5 19.875 -5.762 1 89 93 ALA A C 1
ATOM 726 O O . ALA A 1 93 ? 1.574 19.719 -6.348 1 89 93 ALA A O 1
ATOM 727 N N . THR A 1 94 ? 0.184 21.062 -5.18 1 84.62 94 THR A N 1
ATOM 728 C CA . THR A 1 94 ? 0.932 22.281 -5.488 1 84.62 94 THR A CA 1
ATOM 729 C C . THR A 1 94 ? 1.85 22.656 -4.332 1 84.62 94 THR A C 1
ATOM 731 O O . THR A 1 94 ? 2.869 23.328 -4.531 1 84.62 94 THR A O 1
ATOM 734 N N . VAL A 1 95 ? 1.352 22.5 -3.096 1 66.69 95 VAL A N 1
ATOM 735 C CA . VAL A 1 95 ? 2.129 22.875 -1.918 1 66.69 95 VAL A CA 1
ATOM 736 C C . VAL A 1 95 ? 3.496 22.203 -1.966 1 66.69 95 VAL A C 1
ATOM 738 O O . VAL A 1 95 ? 4.523 22.844 -1.748 1 66.69 95 VAL A O 1
ATOM 741 N N . GLU A 1 96 ? 3.439 20.844 -2.227 1 60.12 96 GLU A N 1
ATOM 742 C CA . GLU A 1 96 ? 4.684 20.078 -2.229 1 60.12 96 GLU A CA 1
ATOM 743 C C . GLU A 1 96 ? 5.652 20.609 -3.285 1 60.12 96 GLU A C 1
ATOM 745 O O . GLU A 1 96 ? 6.848 20.75 -3.021 1 60.12 96 GLU A O 1
ATOM 750 N N . ALA A 1 97 ? 5.027 21 -4.309 1 61.16 97 ALA A N 1
ATOM 751 C CA . ALA A 1 97 ? 5.875 21.516 -5.379 1 61.16 97 ALA A CA 1
ATOM 752 C C . ALA A 1 97 ? 6.566 22.812 -4.949 1 61.16 97 ALA A C 1
ATOM 754 O O . ALA A 1 97 ? 7.758 23 -5.211 1 61.16 97 ALA A O 1
ATOM 755 N N . SER A 1 98 ? 5.863 23.625 -4.312 1 63.72 98 SER A N 1
ATOM 756 C CA . SER A 1 98 ? 6.422 24.922 -3.92 1 63.72 98 SER A CA 1
ATOM 757 C C . SER A 1 98 ? 7.406 24.766 -2.766 1 63.72 98 SER A C 1
ATOM 759 O O . SER A 1 98 ? 8.516 25.312 -2.811 1 63.72 98 SER A O 1
ATOM 761 N N . LEU A 1 99 ? 6.922 24.016 -1.678 1 66.5 99 LEU A N 1
ATOM 762 C CA . LEU A 1 99 ? 7.801 23.781 -0.538 1 66.5 99 LEU A CA 1
ATOM 763 C C . LEU A 1 99 ? 9.039 22.984 -0.958 1 66.5 99 LEU A C 1
ATOM 765 O O . LEU A 1 99 ? 10.156 23.344 -0.583 1 66.5 99 LEU A O 1
ATOM 769 N N . HIS A 1 100 ? 8.82 21.969 -1.754 1 66.31 100 HIS A N 1
ATOM 770 C CA . HIS A 1 100 ? 9.891 21.109 -2.262 1 66.31 100 HIS A CA 1
ATOM 771 C C . HIS A 1 100 ? 10.875 21.906 -3.111 1 66.31 100 HIS A C 1
ATOM 773 O O . HIS A 1 100 ? 12.086 21.797 -2.918 1 66.31 100 HIS A O 1
ATOM 779 N N . GLN A 1 101 ? 10.242 22.672 -3.975 1 63.66 101 GLN A N 1
ATOM 780 C CA . GLN A 1 101 ? 11.102 23.484 -4.836 1 63.66 101 GLN A CA 1
ATOM 781 C C . GLN A 1 101 ? 11.883 24.5 -4.02 1 63.66 101 GLN A C 1
ATOM 783 O O . GLN A 1 101 ? 13.078 24.703 -4.238 1 63.66 101 GLN A O 1
ATOM 788 N N . ASN A 1 102 ? 11.227 25.078 -3.131 1 66.3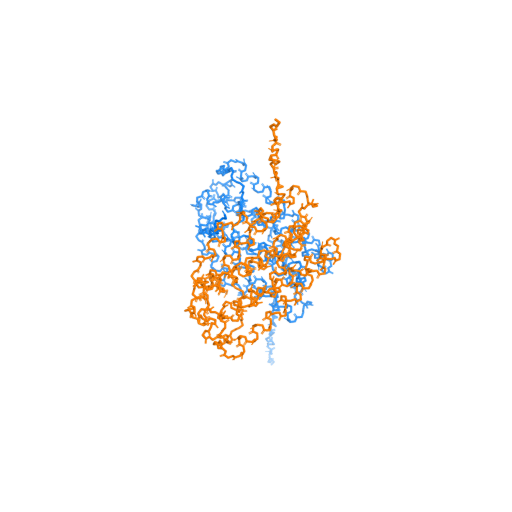8 102 ASN A N 1
ATOM 789 C CA . ASN A 1 102 ? 11.883 26.094 -2.332 1 66.38 102 ASN A CA 1
ATOM 790 C C . ASN A 1 102 ? 12.969 25.5 -1.44 1 66.38 102 ASN A C 1
ATOM 792 O O . ASN A 1 102 ? 14.07 26.047 -1.339 1 66.38 102 ASN A O 1
ATOM 796 N N . LEU A 1 103 ? 12.68 24.375 -0.859 1 68.19 103 LEU A N 1
ATOM 797 C CA . LEU A 1 103 ? 13.617 23.75 0.07 1 68.19 103 LEU A CA 1
ATOM 798 C C . LEU A 1 103 ? 14.742 23.047 -0.682 1 68.19 103 LEU A C 1
ATOM 800 O O . LEU A 1 103 ? 15.906 23.125 -0.286 1 68.19 103 LEU A O 1
ATOM 804 N N . LEU A 1 104 ? 14.422 22.391 -1.741 1 65.5 104 LEU A N 1
ATOM 805 C CA . LEU A 1 104 ? 15.391 21.547 -2.439 1 65.5 104 LEU A CA 1
ATOM 806 C C . LEU A 1 104 ? 16.219 22.375 -3.422 1 65.5 104 LEU A C 1
ATOM 808 O O . LEU A 1 104 ? 17.406 22.094 -3.633 1 65.5 104 LEU A O 1
ATOM 812 N N . SER A 1 105 ? 15.57 23.344 -4 1 62.12 105 SER A N 1
ATOM 813 C CA . SER A 1 105 ? 16.281 24.109 -5.02 1 62.12 105 SER A CA 1
ATOM 814 C C . SER A 1 105 ? 16.891 25.375 -4.43 1 62.12 105 SER A C 1
ATOM 816 O O . SER A 1 105 ? 17.781 25.969 -5.039 1 62.12 105 SER A O 1
ATOM 818 N N . GLY A 1 106 ? 16.5 25.781 -3.387 1 63.38 106 GLY A N 1
ATOM 819 C CA . GLY A 1 106 ? 16.953 27.047 -2.842 1 63.38 106 GLY A CA 1
ATOM 820 C C . GLY A 1 106 ? 18.344 26.969 -2.234 1 63.38 106 GLY A C 1
ATOM 821 O O . GLY A 1 106 ? 18.828 27.953 -1.659 1 63.38 106 GLY A O 1
ATOM 822 N N . GLY A 1 107 ? 18.891 25.703 -2.408 1 65.06 107 GLY A N 1
ATOM 823 C CA . GLY A 1 107 ? 20.266 25.578 -1.96 1 65.06 107 GLY A CA 1
ATOM 824 C C . GLY A 1 107 ? 20.391 25.344 -0.468 1 65.06 107 GLY A C 1
ATOM 825 O O . GLY A 1 107 ? 21.5 25.25 0.062 1 65.06 107 GLY A O 1
ATOM 826 N N . LYS A 1 108 ? 19.328 25.281 0.153 1 71.69 108 LYS A N 1
ATOM 827 C CA . LYS A 1 108 ? 19.375 25.125 1.604 1 71.69 108 LYS A CA 1
ATOM 828 C C . LYS A 1 108 ? 19.594 23.656 1.985 1 71.69 108 LYS A C 1
ATOM 830 O O . LYS A 1 108 ? 20.094 23.359 3.074 1 71.69 108 LYS A O 1
ATOM 835 N N . LEU A 1 109 ? 19.234 22.797 1.025 1 77.06 109 LEU A N 1
ATOM 836 C CA . LEU A 1 109 ? 19.453 21.375 1.242 1 77.06 109 LEU A CA 1
ATOM 837 C C . LEU A 1 109 ? 20.516 20.828 0.3 1 77.06 109 LEU A C 1
ATOM 839 O O . LEU A 1 109 ? 20.719 21.375 -0.788 1 77.06 109 LEU A O 1
ATOM 843 N N . PRO A 1 110 ? 21.219 19.875 0.795 1 77.31 110 PRO A N 1
ATOM 844 C CA . PRO A 1 110 ? 22.25 19.281 -0.073 1 77.31 110 PRO A CA 1
ATOM 845 C C . PRO A 1 110 ? 21.672 18.75 -1.383 1 77.31 110 PRO A C 1
ATOM 847 O O . PRO A 1 110 ? 20.531 18.297 -1.416 1 77.31 110 PRO A O 1
ATOM 850 N N . ALA A 1 111 ? 22.422 18.938 -2.457 1 70.94 111 ALA A N 1
ATOM 851 C CA . ALA A 1 111 ? 21.984 18.5 -3.785 1 70.94 111 ALA A CA 1
ATOM 852 C C . ALA A 1 111 ? 21.953 16.984 -3.881 1 70.94 111 ALA A C 1
ATOM 854 O O . ALA A 1 111 ? 22.719 16.297 -3.193 1 70.94 111 ALA A O 1
ATOM 855 N N . SER A 1 112 ? 20.906 16.469 -4.492 1 72.56 112 SER A N 1
ATOM 856 C CA . SER A 1 112 ? 20.844 15.047 -4.82 1 72.56 112 SER A CA 1
ATOM 857 C C . SER A 1 112 ? 20.516 14.828 -6.293 1 72.56 112 SER A C 1
ATOM 859 O O . SER A 1 112 ? 19.672 15.523 -6.855 1 72.56 112 SER A O 1
ATOM 861 N N . ASP A 1 113 ? 21.328 13.992 -6.902 1 68.94 113 ASP A N 1
ATOM 862 C CA . ASP A 1 113 ? 21.125 13.695 -8.32 1 68.94 113 ASP A CA 1
ATOM 863 C C . ASP A 1 113 ? 20.219 12.492 -8.508 1 68.94 113 ASP A C 1
ATOM 865 O O . ASP A 1 113 ? 19.812 12.18 -9.633 1 68.94 113 ASP A O 1
ATOM 869 N N . ALA A 1 114 ? 19.828 11.945 -7.434 1 76.62 114 ALA A N 1
ATOM 870 C CA . ALA A 1 114 ? 19.078 10.711 -7.582 1 76.62 114 ALA A CA 1
ATOM 871 C C . ALA A 1 114 ? 17.578 10.992 -7.621 1 76.62 114 ALA A C 1
ATOM 873 O O . ALA A 1 114 ? 17.094 11.906 -6.949 1 76.62 114 ALA A O 1
ATOM 874 N N . GLN A 1 115 ? 16.922 10.312 -8.555 1 83.81 115 GLN A N 1
ATOM 875 C CA . GLN A 1 115 ? 15.461 10.375 -8.539 1 83.81 115 GLN A CA 1
ATOM 876 C C . GLN A 1 115 ? 14.891 9.688 -7.301 1 83.81 115 GLN A C 1
ATOM 878 O O . GLN A 1 115 ? 15.195 8.523 -7.039 1 83.81 115 GLN A O 1
ATOM 883 N N . PRO A 1 116 ? 14.117 10.453 -6.641 1 87.44 116 PRO A N 1
ATOM 884 C CA . PRO A 1 116 ? 13.57 9.836 -5.426 1 87.44 116 PRO A CA 1
ATOM 885 C C . PRO A 1 116 ? 12.672 8.641 -5.723 1 87.44 116 PRO A C 1
ATOM 887 O O . PRO A 1 116 ? 11.938 8.648 -6.715 1 87.44 116 PRO A O 1
ATOM 890 N N . GLN A 1 117 ? 12.82 7.625 -4.926 1 91.94 117 GLN A N 1
ATOM 891 C CA . GLN A 1 117 ? 11.953 6.453 -4.957 1 91.94 117 GLN A CA 1
ATOM 892 C C . GLN A 1 117 ? 11.188 6.297 -3.646 1 91.94 117 GLN A C 1
ATOM 894 O O . GLN A 1 117 ? 11.711 6.609 -2.574 1 91.94 117 GLN A O 1
ATOM 899 N N . HIS A 1 118 ? 9.969 5.844 -3.787 1 96.94 118 HIS A N 1
ATOM 900 C CA . HIS A 1 118 ? 9.18 5.59 -2.586 1 96.94 118 HIS A CA 1
ATOM 901 C C . HIS A 1 118 ? 9.891 4.609 -1.659 1 96.94 118 HIS A C 1
ATOM 903 O O . HIS A 1 118 ? 10.367 3.564 -2.105 1 96.94 118 HIS A O 1
ATOM 909 N N . SER A 1 119 ? 9.992 5.004 -0.385 1 96.75 119 SER A N 1
ATOM 910 C CA . SER A 1 119 ? 10.281 3.98 0.613 1 96.75 119 SER A CA 1
ATOM 911 C C . SER A 1 119 ? 9.141 2.982 0.731 1 96.75 119 SER A C 1
ATOM 913 O O . SER A 1 119 ? 8.047 3.215 0.201 1 96.75 119 SER A O 1
ATOM 915 N N . GLN A 1 120 ? 9.312 1.841 1.404 1 97.06 120 GLN A N 1
ATOM 916 C CA . GLN A 1 120 ? 8.25 0.859 1.619 1 97.06 120 GLN A CA 1
ATOM 917 C C . GLN A 1 120 ? 7.059 1.485 2.334 1 97.06 120 GLN A C 1
ATOM 919 O O . GLN A 1 120 ? 5.914 1.297 1.922 1 97.06 120 GLN A O 1
ATOM 924 N N . ALA A 1 121 ? 7.328 2.295 3.395 1 97.25 121 ALA A N 1
ATOM 925 C CA . ALA A 1 121 ? 6.258 2.924 4.168 1 97.25 121 ALA A CA 1
ATOM 926 C C . ALA A 1 121 ? 5.492 3.938 3.322 1 97.25 121 ALA A C 1
ATOM 928 O O . ALA A 1 121 ? 4.262 3.979 3.354 1 97.25 121 ALA A O 1
ATOM 929 N N . CYS A 1 122 ? 6.227 4.699 2.543 1 97.88 122 CYS A N 1
ATOM 930 C CA . CYS A 1 122 ? 5.598 5.723 1.716 1 97.88 122 CYS A CA 1
ATOM 931 C C . CYS A 1 122 ? 4.707 5.094 0.651 1 97.88 122 CYS A C 1
ATOM 933 O O . CYS A 1 122 ? 3.539 5.465 0.512 1 97.88 122 CYS A O 1
ATOM 935 N N . LEU A 1 123 ? 5.266 4.098 -0.057 1 98.56 123 LEU A N 1
ATOM 936 C CA . LEU A 1 123 ? 4.488 3.467 -1.118 1 98.56 123 LEU A CA 1
ATOM 937 C C . LEU A 1 123 ? 3.285 2.729 -0.544 1 98.56 123 LEU A C 1
ATOM 939 O O . LEU A 1 123 ? 2.186 2.805 -1.095 1 98.56 123 LEU A O 1
ATOM 943 N N . GLY A 1 124 ? 3.531 1.979 0.564 1 98.5 124 GLY A N 1
ATOM 944 C CA . GLY A 1 124 ? 2.416 1.305 1.212 1 98.5 124 GLY A CA 1
ATOM 945 C C . GLY A 1 124 ? 1.302 2.25 1.616 1 98.5 124 GLY A C 1
ATOM 946 O O . GLY A 1 124 ? 0.124 1.963 1.391 1 98.5 124 GLY A O 1
ATOM 947 N N . TYR A 1 125 ? 1.66 3.387 2.156 1 98.62 125 TYR A N 1
ATOM 948 C CA . TYR A 1 125 ? 0.701 4.355 2.672 1 98.62 125 TYR A CA 1
ATOM 949 C C . TYR A 1 125 ? -0.124 4.961 1.542 1 98.62 125 TYR A C 1
ATOM 951 O O . TYR A 1 125 ? -1.354 4.883 1.553 1 98.62 125 TYR A O 1
ATOM 959 N N . VAL A 1 126 ? 0.551 5.504 0.52 1 98.38 126 VAL A N 1
ATOM 960 C CA . VAL A 1 126 ? -0.18 6.176 -0.55 1 98.38 126 VAL A CA 1
ATOM 961 C C . VAL A 1 126 ? -1.003 5.156 -1.332 1 98.38 126 VAL A C 1
ATOM 963 O O . VAL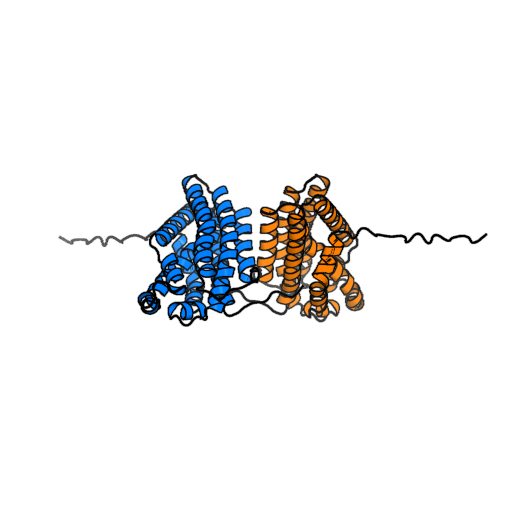 A 1 126 ? -2.096 5.465 -1.811 1 98.38 126 VAL A O 1
ATOM 966 N N . SER A 1 127 ? -0.471 3.93 -1.481 1 98.81 127 SER A N 1
ATOM 967 C CA . SER A 1 127 ? -1.244 2.875 -2.131 1 98.81 127 SER A CA 1
ATOM 968 C C . SER A 1 127 ? -2.504 2.545 -1.338 1 98.81 127 SER A C 1
ATOM 970 O O . SER A 1 127 ? -3.578 2.367 -1.916 1 98.81 127 SER A O 1
ATOM 972 N N . TYR A 1 128 ? -2.387 2.455 0.008 1 98.88 128 TYR A N 1
ATOM 973 C CA . TYR A 1 128 ? -3.531 2.176 0.867 1 98.88 128 TYR A CA 1
ATOM 974 C C . TYR A 1 128 ? -4.605 3.246 0.711 1 98.88 128 TYR A C 1
ATOM 976 O O . TYR A 1 128 ? -5.777 2.934 0.504 1 98.88 128 TYR A O 1
ATOM 984 N N . LEU A 1 129 ? -4.16 4.488 0.759 1 98.94 129 LEU A N 1
ATOM 985 C CA . LEU A 1 129 ? -5.113 5.586 0.645 1 98.94 129 LEU A CA 1
ATOM 986 C C . LEU A 1 129 ? -5.789 5.582 -0.722 1 98.94 129 LEU A C 1
ATOM 988 O O . LEU A 1 129 ? -7.004 5.766 -0.817 1 98.94 129 LEU A O 1
ATOM 992 N N . THR A 1 130 ? -4.992 5.379 -1.774 1 98.88 130 THR A N 1
ATOM 993 C CA . THR A 1 130 ? -5.543 5.359 -3.127 1 98.88 130 THR A CA 1
ATOM 994 C C . THR A 1 130 ? -6.508 4.191 -3.301 1 98.88 130 THR A C 1
ATOM 996 O O . THR A 1 130 ? -7.59 4.355 -3.869 1 98.88 130 THR A O 1
ATOM 999 N N . ALA A 1 131 ? -6.152 3.021 -2.787 1 98.88 131 ALA A N 1
ATOM 1000 C CA . ALA A 1 131 ? -7 1.836 -2.889 1 98.88 131 ALA A CA 1
ATOM 1001 C C . ALA A 1 131 ? -8.32 2.047 -2.162 1 98.88 131 ALA A C 1
ATOM 1003 O O . ALA A 1 131 ? -9.391 1.748 -2.705 1 98.88 131 ALA A O 1
ATOM 1004 N N . VAL A 1 132 ? -8.281 2.572 -0.928 1 98.81 132 VAL A N 1
ATOM 1005 C CA . VAL A 1 132 ? -9.477 2.82 -0.132 1 98.81 132 VAL A CA 1
ATOM 1006 C C . VAL A 1 132 ? -10.352 3.861 -0.825 1 98.81 132 VAL A C 1
ATOM 1008 O O . VAL A 1 132 ? -11.562 3.674 -0.962 1 98.81 132 VAL A O 1
ATOM 1011 N N . ALA A 1 133 ? -9.734 4.934 -1.284 1 98.81 133 ALA A N 1
ATOM 1012 C CA . ALA A 1 133 ? -10.484 5.996 -1.949 1 98.81 133 ALA A CA 1
ATOM 1013 C C . ALA A 1 133 ? -11.156 5.48 -3.217 1 98.81 133 ALA A C 1
ATOM 1015 O O . ALA A 1 133 ? -12.25 5.93 -3.572 1 98.81 133 ALA A O 1
ATOM 1016 N N . ALA A 1 134 ? -10.539 4.504 -3.857 1 98.44 134 ALA A N 1
ATOM 1017 C CA . ALA A 1 134 ? -11.023 4.02 -5.148 1 98.44 134 ALA A CA 1
ATOM 1018 C C . ALA A 1 134 ? -12.109 2.967 -4.965 1 98.44 134 ALA A C 1
ATOM 1020 O O . ALA A 1 134 ? -12.969 2.793 -5.832 1 98.44 134 ALA A O 1
ATOM 1021 N N . THR A 1 135 ? -12.109 2.242 -3.812 1 98.31 135 THR A N 1
ATOM 1022 C CA . THR A 1 135 ? -12.914 1.027 -3.809 1 98.31 135 THR A CA 1
ATOM 1023 C C . THR A 1 135 ? -13.859 1.01 -2.611 1 98.31 135 THR A C 1
ATOM 1025 O O . THR A 1 135 ? -14.789 0.201 -2.559 1 98.31 135 THR A O 1
ATOM 1028 N N . GLU A 1 136 ? -13.641 1.822 -1.604 1 98.44 136 GLU A N 1
ATOM 1029 C CA . GLU A 1 136 ? -14.484 1.823 -0.413 1 98.44 136 GLU A CA 1
ATOM 1030 C C . GLU A 1 136 ? -15.508 2.955 -0.462 1 98.44 136 GLU A C 1
ATOM 1032 O O . GLU A 1 136 ? -15.336 3.92 -1.21 1 98.44 136 GLU A O 1
ATOM 1037 N N . PRO A 1 137 ? -16.625 2.861 0.361 1 98.38 137 PRO A N 1
ATOM 1038 C CA . PRO A 1 137 ? -17.594 3.961 0.426 1 98.38 137 PRO A CA 1
ATOM 1039 C C . PRO A 1 137 ? -16.969 5.27 0.905 1 98.38 137 PRO A C 1
ATOM 1041 O O . PRO A 1 137 ? -15.977 5.25 1.632 1 98.38 137 PRO A O 1
ATOM 1044 N N . TYR A 1 138 ? -17.578 6.383 0.581 1 98.69 138 TYR A N 1
ATOM 1045 C CA . TYR A 1 138 ? -17.094 7.73 0.856 1 98.69 138 TYR A CA 1
ATOM 1046 C C . TYR A 1 138 ? -16.75 7.895 2.33 1 98.69 138 TYR A C 1
ATOM 1048 O O . TYR A 1 138 ? -15.68 8.406 2.67 1 98.69 138 TYR A O 1
ATOM 1056 N N . PRO A 1 139 ? -17.594 7.406 3.283 1 98.81 139 PRO A N 1
ATOM 1057 C CA . PRO A 1 139 ? -17.234 7.656 4.684 1 98.81 139 PRO A CA 1
ATOM 1058 C C . PRO A 1 139 ? -15.906 7.012 5.082 1 98.81 139 PRO A C 1
ATOM 1060 O O . PRO A 1 139 ? -15.141 7.594 5.848 1 98.81 139 PRO A O 1
ATOM 1063 N N . VAL A 1 140 ? -15.648 5.836 4.535 1 98.88 140 VAL A N 1
ATOM 1064 C CA . VAL A 1 140 ? -14.438 5.102 4.867 1 98.88 140 VAL A CA 1
ATOM 1065 C C . VAL A 1 140 ? -13.227 5.801 4.25 1 98.88 140 VAL A C 1
ATOM 1067 O O . VAL A 1 140 ? -12.203 5.988 4.918 1 98.88 140 VAL A O 1
ATOM 1070 N N . ALA A 1 141 ? -13.406 6.211 3.006 1 98.88 141 ALA A N 1
ATOM 1071 C CA . ALA A 1 141 ? -12.328 6.918 2.312 1 98.88 141 ALA A CA 1
ATOM 1072 C C . ALA A 1 141 ? -12.016 8.242 3.002 1 98.88 141 ALA A C 1
ATOM 1074 O O . ALA A 1 141 ? -10.844 8.602 3.172 1 98.88 141 ALA A O 1
ATOM 1075 N N . ALA A 1 142 ? -13.031 8.977 3.404 1 98.88 142 ALA A N 1
ATOM 1076 C CA . ALA A 1 142 ? -12.852 10.258 4.082 1 98.88 142 ALA A CA 1
ATOM 1077 C C . ALA A 1 142 ? -12.125 10.078 5.414 1 98.88 142 ALA A C 1
ATOM 1079 O O . ALA A 1 142 ? -11.266 10.883 5.77 1 98.88 142 ALA A O 1
ATOM 1080 N N . ALA A 1 143 ? -12.461 9.016 6.117 1 98.94 143 ALA A N 1
ATOM 1081 C CA . ALA A 1 143 ? -11.797 8.734 7.383 1 98.94 143 ALA A CA 1
ATOM 1082 C C . ALA A 1 143 ? -10.328 8.375 7.164 1 98.94 143 ALA A C 1
ATOM 1084 O O . ALA A 1 143 ? -9.469 8.734 7.969 1 98.94 143 ALA A O 1
ATOM 1085 N N . ALA A 1 144 ? -10.062 7.703 6.066 1 98.94 144 ALA A N 1
ATOM 1086 C CA . ALA A 1 144 ? -8.711 7.234 5.777 1 98.94 144 ALA A CA 1
ATOM 1087 C C . ALA A 1 144 ? -7.77 8.406 5.508 1 98.94 144 ALA A C 1
ATOM 1089 O O . ALA A 1 144 ? -6.586 8.359 5.859 1 98.94 144 ALA A O 1
ATOM 1090 N N . VAL A 1 145 ? -8.273 9.477 4.871 1 98.88 145 VAL A N 1
ATOM 1091 C CA . VAL A 1 145 ? -7.379 10.555 4.449 1 98.88 145 VAL A CA 1
ATOM 1092 C C . VAL A 1 145 ? -7.246 11.578 5.566 1 98.88 145 VAL A C 1
ATOM 1094 O O . VAL A 1 145 ? -6.387 12.461 5.508 1 98.88 145 VAL A O 1
ATOM 1097 N N . LEU A 1 146 ? -7.953 11.484 6.648 1 98.88 146 LEU A N 1
ATOM 1098 C CA . LEU A 1 146 ? -8.047 12.5 7.688 1 98.88 146 LEU A CA 1
ATOM 1099 C C . LEU A 1 146 ? -6.758 12.578 8.492 1 98.88 146 LEU A C 1
ATOM 1101 O O . LEU A 1 146 ? -6.32 13.664 8.867 1 98.88 146 LEU A O 1
ATOM 1105 N N . PRO A 1 147 ? -6.051 11.422 8.797 1 98.69 147 PRO A N 1
ATOM 1106 C CA . PRO A 1 147 ? -4.863 11.477 9.648 1 98.69 147 PRO A CA 1
ATOM 1107 C C . PRO A 1 147 ? -3.785 12.406 9.094 1 98.69 147 PRO A C 1
ATOM 1109 O O . PRO A 1 147 ? -3.133 13.125 9.852 1 98.69 147 PRO A O 1
ATOM 1112 N N . CYS A 1 148 ? -3.541 12.461 7.809 1 97.56 148 CYS A N 1
ATOM 1113 C CA . CYS A 1 148 ? -2.521 13.328 7.23 1 97.56 148 CYS A CA 1
ATOM 1114 C C . CYS A 1 148 ? -2.795 14.797 7.566 1 97.56 148 CYS A C 1
ATOM 1116 O O . CYS A 1 148 ? -1.868 15.555 7.855 1 97.56 148 CYS A O 1
ATOM 1118 N N . PHE A 1 149 ? -4.117 15.25 7.586 1 96.12 149 PHE A N 1
ATOM 1119 C CA . PHE A 1 149 ? -4.508 16.578 8.023 1 96.12 149 PHE A CA 1
ATOM 1120 C C . PHE A 1 149 ? -4.238 16.766 9.508 1 96.12 149 PHE A C 1
ATOM 1122 O O . PHE A 1 149 ? -3.473 17.656 9.898 1 96.12 149 PHE A O 1
ATOM 1129 N N . TRP A 1 150 ? -4.824 15.898 10.195 1 97.75 150 TRP A N 1
ATOM 1130 C CA . TRP A 1 150 ? -5.047 16.125 11.617 1 97.75 150 TRP A CA 1
ATOM 1131 C C . TRP A 1 150 ? -3.766 15.883 12.414 1 97.75 150 TRP A C 1
ATOM 1133 O O . TRP A 1 150 ? -3.385 16.703 13.25 1 97.75 150 TRP A O 1
ATOM 1143 N N . ILE A 1 151 ? -3.088 14.812 12.141 1 97.88 151 ILE A N 1
ATOM 1144 C CA . ILE A 1 151 ? -1.865 14.477 12.859 1 97.88 151 ILE A CA 1
ATOM 1145 C C . ILE A 1 151 ? -0.769 15.484 12.516 1 97.88 151 ILE A C 1
ATOM 1147 O O . ILE A 1 151 ? 0.004 15.891 13.383 1 97.88 151 ILE A O 1
ATOM 1151 N N . TYR A 1 152 ? -0.634 15.953 11.242 1 95.25 152 TYR A N 1
ATOM 1152 C CA . TYR A 1 152 ? 0.375 16.938 10.859 1 95.25 152 TYR A CA 1
ATOM 1153 C C . TYR A 1 152 ? 0.12 18.281 11.539 1 95.25 152 TYR A C 1
ATOM 1155 O O . TYR A 1 152 ? 1.06 18.953 11.969 1 95.25 152 TYR A O 1
ATOM 1163 N N . ALA A 1 153 ? -1.17 18.672 11.625 1 96.06 153 ALA A N 1
ATOM 1164 C CA . ALA A 1 153 ? -1.505 19.906 12.344 1 96.06 153 ALA A CA 1
ATOM 1165 C C . ALA A 1 153 ? -1.122 19.797 13.82 1 96.06 153 ALA A C 1
ATOM 1167 O O . ALA A 1 153 ? -0.577 20.75 14.398 1 96.06 153 ALA A O 1
ATOM 1168 N N . ASP A 1 154 ? -1.425 18.672 14.414 1 96.56 154 ASP A N 1
ATOM 1169 C CA . ASP A 1 154 ? -1.112 18.422 15.812 1 96.56 154 ASP A CA 1
ATOM 1170 C C . ASP A 1 154 ? 0.394 18.484 16.062 1 96.56 154 ASP A C 1
ATOM 1172 O O . ASP A 1 154 ? 0.853 19.125 17 1 96.56 154 ASP A O 1
ATOM 1176 N N . VAL A 1 155 ? 1.153 17.797 15.203 1 95.44 155 VAL A N 1
ATOM 1177 C CA . VAL A 1 155 ? 2.607 17.766 15.305 1 95.44 155 VAL A CA 1
ATOM 1178 C C . VAL A 1 155 ? 3.176 19.156 15.039 1 95.44 155 VAL A C 1
ATOM 1180 O O . VAL A 1 155 ? 4.082 19.609 15.742 1 95.44 155 VAL A O 1
ATOM 1183 N N . GLY A 1 156 ? 2.635 19.844 13.984 1 93.19 156 GLY A N 1
ATOM 1184 C CA . GLY A 1 156 ? 3.07 21.203 13.695 1 93.19 156 GLY A CA 1
ATOM 1185 C C . GLY A 1 156 ? 2.916 22.141 14.867 1 93.19 156 GLY A C 1
ATOM 1186 O O . GLY A 1 156 ? 3.84 22.891 15.195 1 93.19 156 GLY A O 1
ATOM 1187 N N . ARG A 1 157 ? 1.82 22.094 15.516 1 93.62 157 ARG A N 1
ATOM 1188 C CA . ARG A 1 157 ? 1.543 22.938 16.672 1 93.62 157 ARG A CA 1
ATOM 1189 C C . ARG A 1 157 ? 2.498 22.625 17.812 1 93.62 157 ARG A C 1
ATOM 1191 O O . ARG A 1 157 ? 3.043 23.547 18.438 1 93.62 157 ARG A O 1
ATOM 1198 N N . ARG A 1 158 ? 2.719 21.375 18.078 1 92.5 158 ARG A N 1
ATOM 1199 C CA . ARG A 1 158 ? 3.605 20.953 19.156 1 92.5 158 ARG A CA 1
ATOM 1200 C C . ARG A 1 158 ? 5.039 21.406 18.891 1 92.5 158 ARG A C 1
ATOM 1202 O O . ARG A 1 158 ? 5.711 21.906 19.797 1 92.5 158 ARG A O 1
ATOM 1209 N N . LEU A 1 159 ? 5.508 21.172 17.656 1 91.56 159 LEU A N 1
ATOM 1210 C CA . LEU A 1 159 ? 6.883 21.5 17.312 1 91.56 159 LEU A CA 1
ATOM 1211 C C . LEU A 1 159 ? 7.094 23.016 17.328 1 91.56 159 LEU A C 1
ATOM 1213 O O . LEU A 1 159 ? 8.195 23.484 17.609 1 91.56 159 LEU A O 1
ATOM 1217 N N . ALA A 1 160 ? 6.027 23.766 16.906 1 89.19 160 ALA A N 1
ATOM 1218 C CA . ALA A 1 160 ? 6.125 25.219 16.984 1 89.19 160 ALA A CA 1
ATOM 1219 C C . ALA A 1 160 ? 6.457 25.688 18.391 1 89.19 160 ALA A C 1
ATOM 1221 O O . ALA A 1 160 ? 7.262 26.609 18.578 1 89.19 160 ALA A O 1
ATOM 1222 N N . ALA A 1 161 ? 5.887 24.984 19.312 1 84.44 161 ALA A N 1
ATOM 1223 C CA . ALA A 1 161 ? 6.145 25.328 20.719 1 84.44 161 ALA A CA 1
ATOM 1224 C C . ALA A 1 161 ? 7.562 24.938 21.125 1 84.44 161 ALA A C 1
ATOM 1226 O O . ALA A 1 161 ? 8.25 25.719 21.797 1 84.44 161 ALA A O 1
ATOM 1227 N N . SER A 1 162 ? 8.055 23.812 20.625 1 81.56 162 SER A N 1
ATOM 1228 C CA . SER A 1 162 ? 9.367 23.312 21.016 1 81.56 162 SER A CA 1
ATOM 1229 C C . SER A 1 162 ? 10.477 23.938 20.172 1 81.56 162 SER A C 1
ATOM 1231 O O . SER A 1 162 ? 11.617 24.031 20.625 1 81.56 162 SER A O 1
ATOM 1233 N N . ALA A 1 163 ? 10.156 24.344 18.984 1 78.06 163 ALA A N 1
ATOM 1234 C CA . ALA A 1 163 ? 11.156 24.844 18.047 1 78.06 163 ALA A CA 1
ATOM 1235 C C . ALA A 1 163 ? 11.258 26.375 18.125 1 78.06 163 ALA A C 1
ATOM 1237 O O . ALA A 1 163 ? 11.875 27 17.266 1 78.06 163 ALA A O 1
ATOM 1238 N N . ARG A 1 164 ? 10.664 26.922 19.094 1 80.75 164 ARG A N 1
ATOM 1239 C CA . ARG A 1 164 ? 10.594 28.375 19.188 1 80.75 164 ARG A CA 1
ATOM 1240 C C . ARG A 1 164 ? 11.984 29 19.078 1 80.75 164 ARG A C 1
ATOM 1242 O O . ARG A 1 164 ? 12.164 30.016 18.406 1 80.75 164 ARG A O 1
ATOM 1249 N N . GLU A 1 165 ? 12.898 28.328 19.656 1 76.44 165 GLU A N 1
ATOM 1250 C CA . GLU A 1 165 ? 14.25 28.875 19.625 1 76.44 165 GLU A CA 1
ATOM 1251 C C . GLU A 1 165 ? 14.852 28.781 18.234 1 76.44 165 GLU A C 1
ATOM 1253 O O . GLU A 1 165 ? 15.5 29.719 17.766 1 76.44 165 GLU A O 1
ATOM 1258 N N . VAL A 1 166 ? 14.68 27.672 17.641 1 74.88 166 VAL A N 1
ATOM 1259 C CA . VAL A 1 166 ? 15.188 27.484 16.297 1 74.88 166 VAL A CA 1
ATOM 1260 C C . VAL A 1 166 ? 14.492 28.438 15.328 1 74.88 166 VAL A C 1
ATOM 1262 O O . VAL A 1 166 ? 15.148 29.078 14.508 1 74.88 166 VAL A O 1
ATOM 1265 N N . LEU A 1 167 ? 13.266 28.609 15.469 1 75.56 167 LEU A N 1
ATOM 1266 C CA . LEU A 1 167 ? 12.438 29.469 14.633 1 75.56 167 LEU A CA 1
ATOM 1267 C C . LEU A 1 167 ? 12.82 30.938 14.812 1 75.56 167 LEU A C 1
ATOM 1269 O O . LEU A 1 167 ? 12.875 31.688 13.836 1 75.56 167 LEU A O 1
ATOM 1273 N N . SER A 1 168 ? 13.078 31.266 16.047 1 80.12 168 SER A N 1
ATOM 1274 C CA . SER A 1 168 ? 13.43 32.656 16.344 1 80.12 168 SER A CA 1
ATOM 1275 C C . SER A 1 168 ? 14.836 32.969 15.836 1 80.12 168 SER A C 1
ATOM 1277 O O . SER A 1 168 ? 15.094 34.094 15.406 1 80.12 168 SER A O 1
ATOM 1279 N N . ALA A 1 169 ? 15.688 31.969 15.875 1 81.88 169 ALA A N 1
ATOM 1280 C CA . ALA A 1 169 ? 17.078 32.188 15.492 1 81.88 169 ALA A CA 1
ATOM 1281 C C . ALA A 1 169 ? 17.219 32.344 13.977 1 81.88 169 ALA A C 1
ATOM 1283 O O . ALA A 1 169 ? 18 33.188 13.508 1 81.88 169 ALA A O 1
ATOM 1284 N N . ASP A 1 170 ? 16.469 31.578 13.156 1 82.69 170 ASP A N 1
ATOM 1285 C CA . ASP A 1 170 ? 16.516 31.656 11.695 1 82.69 170 ASP A CA 1
ATOM 1286 C C . ASP A 1 170 ? 15.188 31.219 11.086 1 82.69 170 ASP A C 1
ATOM 1288 O O . ASP A 1 170 ? 15.016 30.047 10.75 1 82.69 170 ASP A O 1
ATOM 1292 N N . PRO A 1 171 ? 14.328 32.219 10.883 1 79.12 171 PRO A N 1
ATOM 1293 C CA . PRO A 1 171 ? 13 31.891 10.336 1 79.12 171 PRO A CA 1
ATOM 1294 C C . PRO A 1 171 ? 13.078 31.281 8.938 1 79.12 171 PRO A C 1
ATOM 1296 O O . PRO A 1 171 ? 12.094 30.703 8.461 1 79.12 171 PRO A O 1
ATOM 1299 N N . SER A 1 172 ? 14.219 31.406 8.328 1 79.44 172 SER A N 1
ATOM 1300 C CA . SER A 1 172 ? 14.352 30.891 6.973 1 79.44 172 SER A CA 1
ATOM 1301 C C . SER A 1 172 ? 14.922 29.469 6.98 1 79.44 172 SER A C 1
ATOM 1303 O O . SER A 1 172 ? 15.023 28.828 5.93 1 79.44 172 SER A O 1
ATOM 1305 N N . HIS A 1 173 ? 15.219 29.031 8.156 1 83.12 173 HIS A N 1
ATOM 1306 C CA . HIS A 1 173 ? 15.727 27.656 8.273 1 83.12 173 HIS A CA 1
ATOM 1307 C C . HIS A 1 173 ? 14.703 26.656 7.758 1 83.12 173 HIS A C 1
ATOM 1309 O O . HIS A 1 173 ? 13.508 26.797 7.996 1 83.12 173 HIS A O 1
ATOM 1315 N N . PRO A 1 174 ? 15.109 25.609 7.07 1 84.06 174 PRO A N 1
ATOM 1316 C CA . PRO A 1 174 ? 14.18 24.641 6.484 1 84.06 174 PRO A CA 1
ATOM 1317 C C . PRO A 1 174 ? 13.234 24.031 7.516 1 84.06 174 PRO A C 1
ATOM 1319 O O . PRO A 1 174 ? 12.047 23.844 7.238 1 84.06 174 PRO A O 1
ATOM 1322 N N . TYR A 1 175 ? 13.727 23.781 8.68 1 87.31 175 TYR A N 1
ATOM 1323 C CA . TYR A 1 175 ? 12.883 23.219 9.727 1 87.31 175 TYR A CA 1
ATOM 1324 C C . TYR A 1 175 ? 11.805 24.203 10.156 1 87.31 175 TYR A C 1
ATOM 1326 O O . TYR A 1 175 ? 10.656 23.812 10.398 1 87.31 175 TYR A O 1
ATOM 1334 N N . ALA A 1 176 ? 12.188 25.422 10.25 1 85.25 176 ALA A N 1
ATOM 1335 C CA . ALA A 1 176 ? 11.242 26.484 10.641 1 85.25 176 ALA A CA 1
ATOM 1336 C C . ALA A 1 176 ? 10.141 26.641 9.602 1 85.25 176 ALA A C 1
ATOM 1338 O O . ALA A 1 176 ? 8.969 26.812 9.961 1 85.25 176 ALA A O 1
ATOM 1339 N N . GLN A 1 177 ? 10.5 26.578 8.406 1 83.38 177 GLN A N 1
ATOM 1340 C CA . GLN A 1 177 ? 9.523 26.688 7.328 1 83.38 177 GLN A CA 1
ATOM 1341 C C . GLN A 1 177 ? 8.531 25.531 7.363 1 83.38 177 GLN A C 1
ATOM 1343 O O . GLN A 1 177 ? 7.328 25.734 7.18 1 83.38 177 GLN A O 1
ATOM 1348 N N . TRP A 1 178 ? 9.086 24.375 7.52 1 87.06 178 TRP A N 1
ATOM 1349 C CA . TRP A 1 178 ? 8.242 23.188 7.617 1 87.06 178 TRP A CA 1
ATOM 1350 C C . TRP A 1 178 ? 7.262 23.312 8.781 1 87.06 178 TRP A C 1
ATOM 1352 O O . TRP A 1 178 ? 6.051 23.141 8.602 1 87.06 178 TRP A O 1
ATOM 1362 N N . VAL A 1 179 ? 7.719 23.688 9.969 1 88.12 179 VAL A N 1
ATOM 1363 C CA . VAL A 1 179 ? 6.898 23.812 11.172 1 88.12 179 VAL A CA 1
ATOM 1364 C C . VAL A 1 179 ? 5.844 24.891 10.969 1 88.12 179 VAL A C 1
ATOM 1366 O O . VAL A 1 179 ? 4.672 24.703 11.297 1 88.12 179 VAL A O 1
ATOM 1369 N N . THR A 1 180 ? 6.219 25.984 10.414 1 86.75 180 THR A N 1
ATOM 1370 C CA . THR A 1 180 ? 5.316 27.109 10.203 1 86.75 180 THR A CA 1
ATOM 1371 C C . THR A 1 180 ? 4.188 26.734 9.258 1 86.75 180 THR A C 1
ATOM 1373 O O . THR A 1 180 ? 3.041 27.141 9.445 1 86.75 180 THR A O 1
ATOM 1376 N N . THR A 1 181 ? 4.512 25.984 8.219 1 85.06 181 THR A N 1
ATOM 1377 C CA . THR A 1 181 ? 3.514 25.547 7.25 1 85.06 181 THR A CA 1
ATOM 1378 C C . THR A 1 181 ? 2.398 24.766 7.941 1 85.06 181 THR A C 1
ATOM 1380 O O . THR A 1 181 ? 1.216 25.047 7.734 1 85.06 181 THR A O 1
ATOM 1383 N N . TYR A 1 182 ? 2.699 23.875 8.852 1 88.44 182 TYR A N 1
ATOM 1384 C CA . TYR A 1 182 ? 1.697 22.969 9.398 1 88.44 182 TYR A CA 1
ATOM 1385 C C . TYR A 1 182 ? 1.088 23.531 10.672 1 88.44 182 TYR A C 1
ATOM 1387 O O . TYR A 1 182 ? 0.076 23.031 11.164 1 88.44 182 TYR A O 1
ATOM 1395 N N . ASP A 1 183 ? 1.711 24.609 11.18 1 90.5 183 ASP A N 1
ATOM 1396 C CA . ASP A 1 183 ? 1.11 25.312 12.305 1 90.5 183 ASP A CA 1
ATOM 1397 C C . ASP A 1 183 ? 0.275 26.5 11.828 1 90.5 183 ASP A C 1
ATOM 1399 O O . ASP A 1 183 ? -0.29 27.234 12.641 1 90.5 183 ASP A O 1
ATOM 1403 N N . ALA A 1 184 ? 0.139 26.719 10.633 1 90.88 184 ALA A N 1
ATOM 1404 C CA . ALA A 1 184 ? -0.588 27.859 10.062 1 90.88 184 ALA A CA 1
ATOM 1405 C C . ALA A 1 184 ? -2.08 27.766 10.367 1 90.88 184 ALA A C 1
ATOM 1407 O O . ALA A 1 184 ? -2.652 26.672 10.359 1 90.88 184 ALA A O 1
ATOM 1408 N N . GLU A 1 185 ? -2.699 28.859 10.562 1 94.44 185 GLU A N 1
ATOM 1409 C CA . GLU A 1 185 ? -4.125 28.922 10.875 1 94.44 185 GLU A CA 1
ATOM 1410 C C . GLU A 1 185 ? -4.965 28.328 9.75 1 94.44 185 GLU A C 1
ATOM 1412 O O . GLU A 1 185 ? -5.969 27.656 10.008 1 94.44 185 GLU A O 1
ATOM 1417 N N . GLU A 1 186 ? -4.578 28.641 8.539 1 93 186 GLU A N 1
ATOM 1418 C CA . GLU A 1 186 ? -5.309 28.125 7.387 1 93 186 GLU A CA 1
ATOM 1419 C C . GLU A 1 186 ? -5.297 26.609 7.367 1 93 186 GLU A C 1
ATOM 1421 O O . GLU A 1 186 ? -6.285 25.969 6.984 1 93 186 GLU A O 1
ATOM 1426 N N . PHE A 1 187 ? -4.168 26.047 7.73 1 92.88 187 PHE A N 1
ATOM 1427 C CA . PHE A 1 187 ? -4.066 24.594 7.773 1 92.88 187 PHE A CA 1
ATOM 1428 C C . PHE A 1 187 ? -4.957 24.016 8.867 1 92.88 187 PHE A C 1
ATOM 1430 O O . PHE A 1 187 ? -5.664 23.031 8.648 1 92.88 187 PHE A O 1
ATOM 1437 N N . HIS A 1 188 ? -5.02 24.609 10.047 1 96.12 188 HIS A N 1
ATOM 1438 C CA . HIS A 1 188 ? -5.879 24.156 11.141 1 96.12 188 HIS A CA 1
ATOM 1439 C C . HIS A 1 188 ? -7.352 24.312 10.773 1 96.12 188 HIS A C 1
ATOM 1441 O O . HIS A 1 188 ? -8.18 23.484 11.188 1 96.12 188 HIS A O 1
ATOM 1447 N N . ALA A 1 189 ? -7.695 25.328 10.047 1 97.19 189 ALA A N 1
ATOM 1448 C CA . ALA A 1 189 ? -9.062 25.5 9.562 1 97.19 189 ALA A CA 1
ATOM 1449 C C . ALA A 1 189 ? -9.453 24.359 8.625 1 97.19 189 ALA A C 1
ATOM 1451 O O . ALA A 1 189 ? -10.594 23.891 8.656 1 97.19 189 ALA A O 1
ATOM 1452 N N . ALA A 1 190 ? -8.492 23.969 7.734 1 96.38 190 ALA A N 1
ATOM 1453 C CA . ALA A 1 190 ? -8.742 22.828 6.844 1 96.38 190 ALA A CA 1
ATOM 1454 C C . ALA A 1 190 ? -8.984 21.547 7.637 1 96.38 190 ALA A C 1
ATOM 1456 O O . ALA A 1 190 ? -9.852 20.75 7.281 1 96.38 190 ALA A O 1
ATOM 1457 N N . VAL A 1 191 ? -8.227 21.344 8.734 1 97.75 191 VAL A N 1
ATOM 1458 C CA . VAL A 1 191 ? -8.406 20.172 9.602 1 97.75 191 VAL A CA 1
ATOM 1459 C C . VAL A 1 191 ? -9.805 20.203 10.203 1 97.75 191 VAL A C 1
ATOM 1461 O O . VAL A 1 191 ? -10.492 19.172 10.219 1 97.75 191 VAL A O 1
ATOM 1464 N N . ALA A 1 192 ? -10.234 21.328 10.711 1 98.06 192 ALA A N 1
ATOM 1465 C CA . ALA A 1 192 ? -11.555 21.469 11.312 1 98.06 192 ALA A CA 1
ATOM 1466 C C . ALA A 1 192 ? -12.656 21.109 10.312 1 98.06 192 ALA A C 1
ATOM 1468 O O . ALA A 1 192 ? -13.602 20.406 10.648 1 98.06 192 ALA A O 1
ATOM 1469 N N . THR A 1 193 ? -12.484 21.625 9.125 1 98.5 193 THR A N 1
ATOM 1470 C CA . THR A 1 193 ? -13.461 21.344 8.078 1 98.5 193 THR A CA 1
ATOM 1471 C C . THR A 1 193 ? -13.461 19.859 7.73 1 98.5 193 THR A C 1
ATOM 1473 O O . THR A 1 193 ? -14.523 19.25 7.598 1 98.5 193 THR A O 1
ATOM 1476 N N . ALA A 1 194 ? -12.281 19.25 7.535 1 98.62 194 ALA A N 1
ATOM 1477 C CA . ALA A 1 194 ? -12.18 17.828 7.246 1 98.62 194 ALA A CA 1
ATOM 1478 C C . ALA A 1 194 ? -12.867 17 8.328 1 98.62 194 ALA A C 1
ATOM 1480 O O . ALA A 1 194 ? -13.586 16.031 8.023 1 98.62 194 ALA A O 1
ATOM 1481 N N . ARG A 1 195 ? -12.672 17.328 9.609 1 98.62 195 ARG A N 1
ATOM 1482 C CA . ARG A 1 195 ? -13.305 16.625 10.719 1 98.62 195 ARG A CA 1
ATOM 1483 C C . ARG A 1 195 ? -14.82 16.734 10.641 1 98.62 195 ARG A C 1
ATOM 1485 O O . ARG A 1 195 ? -15.539 15.766 10.898 1 98.62 195 ARG A O 1
ATOM 1492 N N . GLU A 1 196 ? -15.289 17.922 10.352 1 98.5 196 GLU A N 1
ATOM 1493 C CA . GLU A 1 196 ? -16.734 18.125 10.219 1 98.5 196 GLU A CA 1
ATOM 1494 C C . GLU A 1 196 ? -17.328 17.25 9.125 1 98.5 196 GLU A C 1
ATOM 1496 O O . GLU A 1 196 ? -18.391 16.672 9.305 1 98.5 196 GLU A O 1
ATOM 1501 N N . LEU A 1 197 ? -16.656 17.188 7.996 1 98.69 197 LEU A N 1
ATOM 1502 C CA . LEU A 1 197 ? -17.125 16.391 6.875 1 98.69 197 LEU A CA 1
ATOM 1503 C C . LEU A 1 197 ? -17.109 14.898 7.234 1 98.69 197 LEU A C 1
ATOM 1505 O O . LEU A 1 197 ? -18.031 14.156 6.867 1 98.69 197 LEU A O 1
ATOM 1509 N N . VAL A 1 198 ? -16.078 14.438 7.926 1 98.75 198 VAL A N 1
ATOM 1510 C CA . VAL A 1 198 ? -15.992 13.047 8.352 1 98.75 198 VAL A CA 1
ATOM 1511 C C . VAL A 1 198 ? -17.094 12.75 9.367 1 98.75 198 VAL A C 1
ATOM 1513 O O . VAL A 1 198 ? -17.703 11.68 9.336 1 98.75 198 VAL A O 1
ATOM 1516 N N . ASP A 1 199 ? -17.344 13.68 10.328 1 98.69 199 ASP A N 1
ATOM 1517 C CA . ASP A 1 199 ? -18.453 13.531 11.281 1 98.69 199 ASP A CA 1
ATOM 1518 C C . ASP A 1 199 ? -19.781 13.406 10.555 1 98.69 199 ASP A C 1
ATOM 1520 O O . ASP A 1 199 ? -20.609 12.547 10.891 1 98.69 199 ASP A O 1
ATOM 1524 N N . ALA A 1 200 ? -20 14.289 9.609 1 98.5 200 ALA A N 1
ATOM 1525 C CA . ALA A 1 200 ? -21.234 14.242 8.836 1 98.5 200 ALA A CA 1
ATOM 1526 C C . ALA A 1 200 ? -21.375 12.906 8.102 1 98.5 200 ALA A C 1
ATOM 1528 O O . ALA A 1 200 ? -22.469 12.336 8.039 1 98.5 200 ALA A O 1
ATOM 1529 N N . ALA A 1 201 ? -20.297 12.422 7.477 1 98.62 201 ALA A N 1
ATOM 1530 C CA . ALA A 1 201 ? -20.297 11.133 6.797 1 98.62 201 ALA A CA 1
ATOM 1531 C C . ALA A 1 201 ? -20.641 10 7.762 1 98.62 201 ALA A C 1
ATOM 1533 O O . ALA A 1 201 ? -21.391 9.086 7.414 1 98.62 201 ALA A O 1
ATOM 1534 N N . ALA A 1 202 ? -20.047 10.062 8.961 1 98.56 202 ALA A N 1
ATOM 1535 C CA . ALA A 1 202 ? -20.328 9.047 9.977 1 98.56 202 ALA A CA 1
ATOM 1536 C C . ALA A 1 202 ? -21.797 9.055 10.375 1 98.56 202 ALA A C 1
ATOM 1538 O O . ALA A 1 202 ? -22.391 7.992 10.602 1 98.56 202 ALA A O 1
ATOM 1539 N N . ASP A 1 203 ? -22.359 10.242 10.508 1 97.88 203 ASP A N 1
ATOM 1540 C CA . ASP A 1 203 ? -23.766 10.383 10.875 1 97.88 203 ASP A CA 1
ATOM 1541 C C . ASP A 1 203 ? -24.672 9.672 9.867 1 97.88 203 ASP A C 1
ATOM 1543 O O . ASP A 1 203 ? -25.734 9.156 10.227 1 97.88 203 ASP A O 1
ATOM 1547 N N . ALA A 1 204 ? -24.25 9.625 8.664 1 97.56 204 ALA A N 1
ATOM 1548 C CA . ALA A 1 204 ? -25.062 9.062 7.586 1 97.56 204 ALA A CA 1
ATOM 1549 C C . ALA A 1 204 ? -24.672 7.617 7.301 1 97.56 204 ALA A C 1
ATOM 1551 O O . ALA A 1 204 ? -25.234 6.973 6.418 1 97.56 204 ALA A O 1
ATOM 1552 N N . ALA A 1 205 ? -23.719 7.051 8.016 1 98 205 ALA A N 1
ATOM 1553 C CA . ALA A 1 205 ? -23.141 5.742 7.711 1 98 205 ALA A CA 1
ATOM 1554 C C . ALA A 1 205 ? -23.828 4.641 8.516 1 98 205 ALA A C 1
ATOM 1556 O O . ALA A 1 205 ? -24.406 4.902 9.57 1 98 205 ALA A O 1
ATOM 1557 N N . THR A 1 206 ? -23.812 3.402 8 1 98.25 206 THR A N 1
ATOM 1558 C CA . THR A 1 206 ? -24.219 2.225 8.758 1 98.25 206 THR A CA 1
ATOM 1559 C C . THR A 1 206 ? -23.203 1.919 9.867 1 98.25 206 THR A C 1
ATOM 1561 O O . THR A 1 206 ? -22.109 2.469 9.875 1 98.25 206 THR A O 1
ATOM 1564 N N . GLU A 1 207 ? -23.562 1.094 10.773 1 97.88 207 GLU A N 1
ATOM 1565 C CA . GLU A 1 207 ? -22.641 0.683 11.828 1 97.88 207 GLU A CA 1
ATOM 1566 C C . GLU A 1 207 ? -21.406 0.004 11.258 1 97.88 207 GLU A C 1
ATOM 1568 O O . GLU A 1 207 ? -20.281 0.236 11.727 1 97.88 207 GLU A O 1
ATOM 1573 N N . ALA A 1 208 ? -21.625 -0.801 10.25 1 97.81 208 ALA A N 1
ATOM 1574 C CA . ALA A 1 208 ? -20.516 -1.483 9.602 1 97.81 208 ALA A CA 1
ATOM 1575 C C . ALA A 1 208 ? -19.547 -0.483 8.953 1 97.81 208 ALA A C 1
ATOM 1577 O O . ALA A 1 208 ? -18.328 -0.646 9.023 1 97.81 208 ALA A O 1
ATOM 1578 N N . GLN A 1 209 ? -20.141 0.537 8.375 1 98.19 209 GLN A N 1
ATOM 1579 C CA . GLN A 1 209 ? -19.312 1.577 7.773 1 98.19 209 GLN A CA 1
ATOM 1580 C C . GLN A 1 209 ? -18.547 2.355 8.836 1 98.19 209 GLN A C 1
ATOM 1582 O O . GLN A 1 209 ? -17.375 2.705 8.633 1 98.19 209 GLN A O 1
ATOM 1587 N N . ARG A 1 210 ? -19.141 2.631 9.938 1 98.5 210 ARG A N 1
ATOM 1588 C CA . ARG A 1 210 ? -18.453 3.352 11.016 1 98.5 210 ARG A CA 1
ATOM 1589 C C . ARG A 1 210 ? -17.281 2.543 11.555 1 98.5 210 ARG A C 1
ATOM 1591 O O . ARG A 1 210 ? -16.219 3.102 11.852 1 98.5 210 ARG A O 1
ATOM 1598 N N . GLU A 1 211 ? -17.469 1.271 11.656 1 98.25 211 GLU A N 1
ATOM 1599 C CA . GLU A 1 211 ? -16.359 0.413 12.078 1 98.25 211 GLU A CA 1
ATOM 1600 C C . GLU A 1 211 ? -15.219 0.441 11.062 1 98.25 211 GLU A C 1
ATOM 1602 O O . GLU A 1 211 ? -14.047 0.491 11.445 1 98.25 211 GLU A O 1
ATOM 1607 N N . ALA A 1 212 ? -15.594 0.412 9.805 1 98.56 212 ALA A N 1
ATOM 1608 C CA . ALA A 1 212 ? -14.594 0.483 8.742 1 98.56 212 ALA A CA 1
ATOM 1609 C C . ALA A 1 212 ? -13.883 1.833 8.75 1 98.56 212 ALA A C 1
ATOM 1611 O O . ALA A 1 212 ? -12.688 1.915 8.43 1 98.56 212 ALA A O 1
ATOM 1612 N N . MET A 1 213 ? -14.633 2.898 9.094 1 98.81 213 MET A N 1
ATOM 1613 C CA . MET A 1 213 ? -14.039 4.227 9.219 1 98.81 213 MET A CA 1
ATOM 1614 C C . MET A 1 213 ? -12.969 4.238 10.305 1 98.81 213 MET A C 1
ATOM 1616 O O . MET A 1 213 ? -11.875 4.781 10.102 1 98.81 213 MET A O 1
ATOM 1620 N N . ILE A 1 214 ? -13.305 3.625 11.422 1 98.62 214 ILE A N 1
ATOM 1621 C CA . ILE A 1 214 ? -12.367 3.57 12.531 1 98.62 214 ILE A CA 1
ATOM 1622 C C . ILE A 1 214 ? -11.109 2.807 12.117 1 98.62 214 ILE A C 1
ATOM 1624 O O . ILE A 1 214 ? -9.992 3.275 12.336 1 98.62 214 ILE A O 1
ATOM 1628 N N . GLU A 1 215 ? -11.289 1.71 11.469 1 98.31 215 GLU A N 1
ATOM 1629 C CA . GLU A 1 215 ? -10.164 0.886 11.039 1 98.31 215 GLU A CA 1
ATOM 1630 C C . GLU A 1 215 ? -9.281 1.635 10.039 1 98.31 215 GLU A C 1
ATOM 1632 O O . GLU A 1 215 ? -8.055 1.605 10.148 1 98.31 215 GLU A O 1
ATOM 1637 N N . ALA A 1 216 ? -9.93 2.305 9.094 1 98.81 216 ALA A N 1
ATOM 1638 C CA . ALA A 1 216 ? -9.188 3.047 8.078 1 98.81 216 ALA A CA 1
ATOM 1639 C C . ALA A 1 216 ? -8.359 4.16 8.711 1 98.81 216 ALA A C 1
ATOM 1641 O O . ALA A 1 216 ? -7.203 4.375 8.336 1 98.81 216 ALA A O 1
ATOM 1642 N N . PHE A 1 217 ? -8.938 4.891 9.672 1 98.81 217 PHE A N 1
ATOM 1643 C CA . PHE A 1 217 ? -8.242 5.961 10.375 1 98.81 217 PHE A CA 1
ATOM 1644 C C . PHE A 1 217 ? -7.051 5.41 11.148 1 98.81 217 PHE A C 1
ATOM 1646 O O . PHE A 1 217 ? -5.969 5.996 11.133 1 98.81 217 PHE A O 1
ATOM 1653 N N . VAL A 1 218 ? -7.234 4.27 11.766 1 98.69 218 VAL A N 1
ATOM 1654 C CA . VAL A 1 218 ? -6.184 3.656 12.57 1 98.69 218 VAL A CA 1
ATOM 1655 C C . VAL A 1 218 ? -5.039 3.197 11.664 1 98.69 218 VAL A C 1
ATOM 1657 O O . VAL A 1 218 ? -3.871 3.467 11.945 1 98.69 218 VAL A O 1
ATOM 1660 N N . VAL A 1 219 ? -5.348 2.527 10.57 1 98.69 219 VAL A N 1
ATOM 1661 C CA . VAL A 1 219 ? -4.332 2.043 9.641 1 98.69 219 VAL A CA 1
ATOM 1662 C C . VAL A 1 219 ? -3.545 3.223 9.078 1 98.69 219 VAL A C 1
ATOM 1664 O O . VAL A 1 219 ? -2.312 3.193 9.039 1 98.69 219 VAL A O 1
ATOM 1667 N N . ALA A 1 220 ? -4.273 4.281 8.656 1 98.81 220 ALA A N 1
ATOM 1668 C CA . ALA A 1 220 ? -3.605 5.465 8.125 1 98.81 220 ALA A CA 1
ATOM 1669 C C . ALA A 1 220 ? -2.705 6.109 9.172 1 98.81 220 ALA A C 1
ATOM 1671 O O . ALA A 1 220 ? -1.612 6.586 8.852 1 98.81 220 ALA A O 1
ATOM 1672 N N . SER A 1 221 ? -3.139 6.105 10.43 1 98.75 221 SER A N 1
ATOM 1673 C CA . SER A 1 221 ? -2.332 6.66 11.516 1 98.75 221 SER A CA 1
ATOM 1674 C C . SER A 1 221 ? -1.082 5.824 11.758 1 98.75 221 SER A C 1
ATOM 1676 O O . SER A 1 221 ? -0.02 6.363 12.078 1 98.75 221 SER A O 1
ATOM 1678 N N . ARG A 1 222 ? -1.17 4.512 11.609 1 98.62 222 ARG A N 1
ATOM 1679 C CA . ARG A 1 222 ? 0 3.643 11.695 1 98.62 222 ARG A CA 1
ATOM 1680 C C . ARG A 1 222 ? 1.012 3.98 10.609 1 98.62 222 ARG A C 1
ATOM 1682 O O . ARG A 1 222 ? 2.215 4.043 10.867 1 98.62 222 ARG A O 1
ATOM 1689 N N . TYR A 1 223 ? 0.477 4.199 9.422 1 98.62 223 TYR A N 1
ATOM 1690 C CA . TYR A 1 223 ? 1.353 4.551 8.312 1 98.62 223 TYR A CA 1
ATOM 1691 C C . TYR A 1 223 ? 2.018 5.902 8.547 1 98.62 223 TYR A C 1
ATOM 1693 O O . TYR A 1 223 ? 3.162 6.117 8.148 1 98.62 223 TYR A O 1
ATOM 1701 N N . GLU A 1 224 ? 1.267 6.902 9.211 1 98.31 224 GLU A N 1
ATOM 1702 C CA . GLU A 1 224 ? 1.888 8.172 9.562 1 98.31 224 GLU A CA 1
ATOM 1703 C C . GLU A 1 224 ? 3.123 7.961 10.438 1 98.31 224 GLU A C 1
ATOM 1705 O O . GLU A 1 224 ? 4.184 8.531 10.164 1 98.31 224 GLU A O 1
ATOM 1710 N N . LEU A 1 225 ? 2.975 7.121 11.445 1 98.38 225 LEU A N 1
ATOM 1711 C CA . LEU A 1 225 ? 4.082 6.82 12.344 1 98.38 225 LEU A CA 1
ATOM 1712 C C . LEU A 1 225 ? 5.246 6.195 11.586 1 98.38 225 LEU A C 1
ATOM 1714 O O . LEU A 1 225 ? 6.391 6.633 11.727 1 98.38 225 LEU A O 1
ATOM 1718 N N . LEU A 1 226 ? 4.941 5.199 10.742 1 97.75 226 LEU A N 1
ATOM 1719 C CA . LEU A 1 226 ? 5.977 4.504 9.984 1 97.75 226 LEU A CA 1
ATOM 1720 C C . LEU A 1 226 ? 6.676 5.453 9.023 1 97.75 226 LEU A C 1
ATOM 1722 O O . LEU A 1 226 ? 7.887 5.355 8.812 1 97.75 226 LEU A O 1
ATOM 1726 N N . PHE A 1 227 ? 5.898 6.352 8.414 1 97.44 227 PHE A N 1
ATOM 1727 C CA . PHE A 1 227 ? 6.426 7.309 7.445 1 97.44 227 PHE A CA 1
ATOM 1728 C C . PHE A 1 227 ? 7.496 8.188 8.086 1 97.44 227 PHE A C 1
ATOM 1730 O O . PHE A 1 227 ? 8.609 8.297 7.559 1 97.44 227 PHE A O 1
ATOM 1737 N N . TRP A 1 228 ? 7.254 8.711 9.273 1 96.12 228 TRP A N 1
ATOM 1738 C CA . TRP A 1 228 ? 8.227 9.531 9.984 1 96.12 228 TRP A CA 1
ATOM 1739 C C . TRP A 1 228 ? 9.398 8.695 10.469 1 96.12 228 TRP A C 1
ATOM 1741 O O . TRP A 1 228 ? 10.555 9.109 10.359 1 96.12 228 TRP A O 1
ATOM 1751 N N . ASP A 1 229 ? 9.133 7.562 10.945 1 95.62 229 ASP A N 1
ATOM 1752 C CA . ASP A 1 229 ? 10.148 6.707 11.555 1 95.62 229 ASP A CA 1
ATOM 1753 C C . ASP A 1 229 ? 11.211 6.309 10.531 1 95.62 229 ASP A C 1
ATOM 1755 O O . ASP A 1 229 ? 12.398 6.25 10.852 1 95.62 229 ASP A O 1
ATOM 1759 N N . THR A 1 230 ? 10.812 6.105 9.328 1 93.06 230 THR A N 1
ATOM 1760 C CA . THR A 1 230 ? 11.711 5.543 8.328 1 93.06 230 THR A CA 1
ATOM 1761 C C . THR A 1 230 ? 12.68 6.602 7.812 1 93.06 230 THR A C 1
ATOM 1763 O O . THR A 1 230 ? 13.656 6.281 7.133 1 93.06 230 THR A O 1
ATOM 1766 N N . ALA A 1 231 ? 12.414 7.887 8.125 1 92.69 231 ALA A N 1
ATOM 1767 C CA . ALA A 1 231 ? 13.367 8.93 7.746 1 92.69 231 ALA A CA 1
ATOM 1768 C C . ALA A 1 231 ? 14.719 8.703 8.414 1 92.69 231 ALA A C 1
ATOM 1770 O O . ALA A 1 231 ? 15.766 8.969 7.812 1 92.69 231 ALA A O 1
ATOM 1771 N N . LEU A 1 232 ? 14.742 8.203 9.617 1 94.81 232 LEU A N 1
ATOM 1772 C CA . LEU A 1 232 ? 15.977 7.926 10.344 1 94.81 232 LEU A CA 1
ATOM 1773 C C . LEU A 1 232 ? 16.266 6.43 10.383 1 94.81 232 LEU A C 1
ATOM 1775 O O . LEU A 1 232 ? 17.406 6.016 10.547 1 94.81 232 LEU A O 1
ATOM 1779 N N . ASN A 1 233 ? 15.25 5.602 10.273 1 93.44 233 ASN A N 1
ATOM 1780 C CA . ASN A 1 233 ? 15.352 4.148 10.312 1 93.44 233 ASN A CA 1
ATOM 1781 C C . ASN A 1 233 ? 14.836 3.516 9.023 1 93.44 233 ASN A C 1
ATOM 1783 O O . ASN A 1 233 ? 13.781 2.879 9.016 1 93.44 233 ASN A O 1
ATOM 1787 N N . GLU A 1 234 ? 15.609 3.592 8.055 1 91.06 234 GLU A N 1
ATOM 1788 C CA . GLU A 1 234 ? 15.195 3.205 6.707 1 91.06 234 GLU A CA 1
ATOM 1789 C C . GLU A 1 234 ? 14.898 1.711 6.629 1 91.06 234 GLU A C 1
ATOM 1791 O O . GLU A 1 234 ? 15.625 0.898 7.203 1 91.06 234 GLU A O 1
ATOM 1796 N N . GLN A 1 235 ? 13.875 1.367 6.027 1 90.19 235 GLN A N 1
ATOM 1797 C CA . GLN A 1 235 ? 13.578 0.001 5.609 1 90.19 235 GLN A CA 1
ATOM 1798 C C . GLN A 1 235 ? 13.812 -0.18 4.113 1 90.19 235 GLN A C 1
ATOM 1800 O O . GLN A 1 235 ? 12.969 0.206 3.295 1 90.19 235 GLN A O 1
ATOM 1805 N N . LYS A 1 236 ? 14.883 -0.834 3.746 1 91.5 236 LYS A N 1
ATOM 1806 C CA . LYS A 1 236 ? 15.305 -0.933 2.35 1 91.5 236 LYS A CA 1
ATOM 1807 C C . LYS A 1 236 ? 14.453 -1.951 1.594 1 91.5 236 LYS A C 1
ATOM 1809 O O . LYS A 1 236 ? 14.086 -2.99 2.143 1 91.5 236 LYS A O 1
ATOM 1814 N N . TRP A 1 237 ? 14.18 -1.619 0.355 1 95.44 237 TRP A N 1
ATOM 1815 C CA . TRP A 1 237 ? 13.594 -2.604 -0.55 1 95.44 237 TRP A CA 1
ATOM 1816 C C . TRP A 1 237 ? 14.586 -3.719 -0.855 1 95.44 237 TRP A C 1
ATOM 1818 O O . TRP A 1 237 ? 15.797 -3.479 -0.93 1 95.44 237 TRP A O 1
ATOM 1828 N N . PRO A 1 238 ? 14.047 -4.934 -1.125 1 94.81 238 PRO A N 1
ATOM 1829 C CA . PRO A 1 238 ? 14.953 -5.922 -1.706 1 94.81 238 PRO A CA 1
ATOM 1830 C C . PRO A 1 238 ? 15.492 -5.5 -3.07 1 94.81 238 PRO A C 1
ATOM 1832 O O . PRO A 1 238 ? 14.766 -4.895 -3.865 1 94.81 238 PRO A O 1
ATOM 1835 N N . LYS A 1 239 ? 16.719 -5.852 -3.361 1 91.81 239 LYS A N 1
ATOM 1836 C CA . LYS A 1 239 ? 17.359 -5.484 -4.625 1 91.81 239 LYS A CA 1
ATOM 1837 C C . LYS A 1 239 ? 16.812 -6.316 -5.777 1 91.81 239 LYS A C 1
ATOM 1839 O O . LYS A 1 239 ? 16.562 -7.516 -5.625 1 91.81 239 LYS A O 1
ATOM 1844 N N . SER A 1 240 ? 16.625 -5.703 -6.926 1 90.06 240 SER A N 1
ATOM 1845 C CA . SER A 1 240 ? 16.125 -6.414 -8.102 1 90.06 240 SER A CA 1
ATOM 1846 C C . SER A 1 240 ? 17.25 -6.699 -9.086 1 90.06 240 SER A C 1
ATOM 1848 O O . SER A 1 240 ? 18.266 -6.012 -9.094 1 90.06 240 SER A O 1
ATOM 1850 N N . MET B 1 1 ? 31.875 -27.359 -57.344 1 27.7 1 MET B N 1
ATOM 1851 C CA . MET B 1 1 ? 30.547 -26.797 -57.094 1 27.7 1 MET B CA 1
ATOM 1852 C C . MET B 1 1 ? 30.266 -26.672 -55.594 1 27.7 1 MET B C 1
ATOM 1854 O O . MET B 1 1 ? 30.078 -27.672 -54.906 1 27.7 1 MET B O 1
ATOM 1858 N N . ASN B 1 2 ? 30.906 -25.719 -54.844 1 32.28 2 ASN B N 1
ATOM 1859 C CA . ASN B 1 2 ? 31.031 -25.328 -53.438 1 32.28 2 ASN B CA 1
ATOM 1860 C C . ASN B 1 2 ? 29.703 -24.859 -52.875 1 32.28 2 ASN B C 1
ATOM 1862 O O . ASN B 1 2 ? 29.141 -23.859 -53.344 1 32.28 2 ASN B O 1
ATOM 1866 N N . SER B 1 3 ? 28.812 -25.828 -52.531 1 35.56 3 SER B N 1
ATOM 1867 C CA . SER B 1 3 ? 27.516 -25.609 -51.906 1 35.56 3 SER B CA 1
ATOM 1868 C C . SER B 1 3 ? 27.625 -24.688 -50.688 1 35.56 3 SER B C 1
ATOM 1870 O O . SER B 1 3 ? 28.375 -24.969 -49.75 1 35.56 3 SER B O 1
ATOM 1872 N N . SER B 1 4 ? 27.531 -23.359 -51 1 33.72 4 SER B N 1
ATOM 1873 C CA . SER B 1 4 ? 27.422 -22.266 -50.031 1 33.72 4 SER B CA 1
ATOM 1874 C C . SER B 1 4 ? 26.297 -22.516 -49.031 1 33.72 4 SER B C 1
ATOM 1876 O O . SER B 1 4 ? 25.125 -22.438 -49.406 1 33.72 4 SER B O 1
ATOM 1878 N N . VAL B 1 5 ? 26.516 -23.5 -48.188 1 37.5 5 VAL B N 1
ATOM 1879 C CA . VAL B 1 5 ? 25.578 -23.688 -47.062 1 37.5 5 VAL B CA 1
ATOM 1880 C C . VAL B 1 5 ? 25.359 -22.359 -46.344 1 37.5 5 VAL B C 1
ATOM 1882 O O . VAL B 1 5 ? 26.297 -21.797 -45.781 1 37.5 5 VAL B O 1
ATOM 1885 N N . HIS B 1 6 ? 24.578 -21.422 -47.031 1 32.5 6 HIS B N 1
ATOM 1886 C CA . HIS B 1 6 ? 24.109 -20.25 -46.312 1 32.5 6 HIS B CA 1
ATOM 1887 C C . HIS B 1 6 ? 23.516 -20.609 -44.969 1 32.5 6 HIS B C 1
ATOM 1889 O O . HIS B 1 6 ? 22.484 -21.297 -44.906 1 32.5 6 HIS B O 1
ATOM 1895 N N . ASP B 1 7 ? 24.359 -21.031 -44.125 1 28.95 7 ASP B N 1
ATOM 1896 C CA . ASP B 1 7 ? 23.828 -21.094 -42.781 1 28.95 7 ASP B CA 1
ATOM 1897 C C . ASP B 1 7 ? 23.047 -19.812 -42.438 1 28.95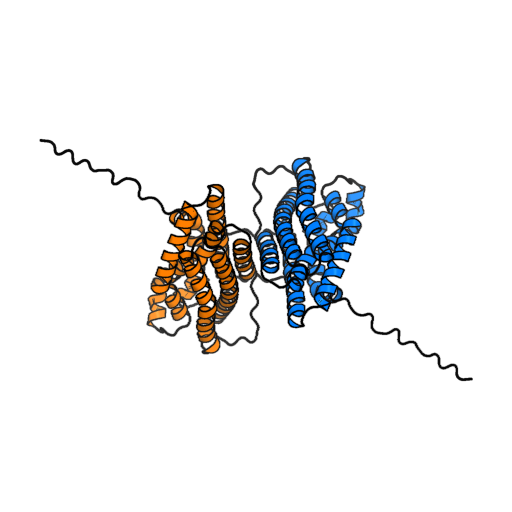 7 ASP B C 1
ATOM 1899 O O . ASP B 1 7 ? 23.609 -18.734 -42.375 1 28.95 7 ASP B O 1
ATOM 1903 N N . ALA B 1 8 ? 21.984 -19.641 -43.125 1 34.34 8 ALA B N 1
ATOM 1904 C CA . ALA B 1 8 ? 21.109 -18.562 -42.625 1 34.34 8 ALA B CA 1
ATOM 1905 C C . ALA B 1 8 ? 21.203 -18.438 -41.125 1 34.34 8 ALA B C 1
ATOM 1907 O O . ALA B 1 8 ? 21.031 -19.422 -40.375 1 34.34 8 ALA B O 1
ATOM 1908 N N . VAL B 1 9 ? 21.922 -17.516 -40.656 1 33.28 9 VAL B N 1
ATOM 1909 C CA . VAL B 1 9 ? 21.797 -17.062 -39.25 1 33.28 9 VAL B CA 1
ATOM 1910 C C . VAL B 1 9 ? 20.328 -17.094 -38.844 1 33.28 9 VAL B C 1
ATOM 1912 O O . VAL B 1 9 ? 19.5 -16.375 -39.406 1 33.28 9 VAL B O 1
ATOM 1915 N N . VAL B 1 10 ? 19.688 -18.188 -38.688 1 33.56 10 VAL B N 1
ATOM 1916 C CA . VAL B 1 10 ? 18.391 -18.156 -38 1 33.56 10 VAL B CA 1
ATOM 1917 C C . VAL B 1 10 ? 18.359 -17 -37.031 1 33.56 10 VAL B C 1
ATOM 1919 O O . VAL B 1 10 ? 18.984 -17.047 -35.969 1 33.56 10 VAL B O 1
ATOM 1922 N N . VAL B 1 11 ? 18.516 -15.695 -37.406 1 33.22 11 VAL B N 1
ATOM 1923 C CA . VAL B 1 11 ? 18.531 -14.461 -36.625 1 33.22 11 VAL B CA 1
ATOM 1924 C C . VAL B 1 11 ? 17.672 -14.617 -35.375 1 33.22 11 VAL B C 1
ATOM 1926 O O . VAL B 1 11 ? 16.938 -15.602 -35.25 1 33.22 11 VAL B O 1
ATOM 1929 N N . GLY B 1 12 ? 16.641 -13.516 -35 1 37.72 12 GLY B N 1
ATOM 1930 C CA . GLY B 1 12 ? 16.25 -12.547 -34 1 37.72 12 GLY B CA 1
ATOM 1931 C C . GLY B 1 12 ? 15.156 -13.055 -33.062 1 37.72 12 GLY B C 1
ATOM 1932 O O . GLY B 1 12 ? 13.977 -13.031 -33.438 1 37.72 12 GLY B O 1
ATOM 1933 N N . ARG B 1 13 ? 14.977 -14.117 -32.531 1 41.75 13 ARG B N 1
ATOM 1934 C CA . ARG B 1 13 ? 13.883 -14.578 -31.688 1 41.75 13 ARG B CA 1
ATOM 1935 C C . ARG B 1 13 ? 13.273 -13.414 -30.906 1 41.75 13 ARG B C 1
ATOM 1937 O O . ARG B 1 13 ? 13.969 -12.727 -30.156 1 41.75 13 ARG B O 1
ATOM 1944 N N . HIS B 1 14 ? 12.336 -12.703 -31.359 1 50.06 14 HIS B N 1
ATOM 1945 C CA . HIS B 1 14 ? 11.594 -11.547 -30.875 1 50.06 14 HIS B CA 1
ATOM 1946 C C . HIS B 1 14 ? 11.281 -11.68 -29.375 1 50.06 14 HIS B C 1
ATOM 1948 O O . HIS B 1 14 ? 10.516 -12.555 -28.984 1 50.06 14 HIS B O 1
ATOM 1954 N N . THR B 1 15 ? 12.203 -11.344 -28.406 1 77.5 15 THR B N 1
ATOM 1955 C CA . THR B 1 15 ? 12.148 -11.32 -26.953 1 77.5 15 THR B CA 1
ATOM 1956 C C . THR B 1 15 ? 10.844 -10.688 -26.469 1 77.5 15 THR B C 1
ATOM 1958 O O . THR B 1 15 ? 10.508 -9.57 -26.875 1 77.5 15 THR B O 1
ATOM 1961 N N . ARG B 1 16 ? 9.859 -11.641 -26.078 1 92.56 16 ARG B N 1
ATOM 1962 C CA . ARG B 1 16 ? 8.617 -11.172 -25.469 1 92.56 16 ARG B CA 1
ATOM 1963 C C . ARG B 1 16 ? 8.906 -10.156 -24.375 1 92.56 16 ARG B C 1
ATOM 1965 O O . ARG B 1 16 ? 9.945 -10.219 -23.719 1 92.56 16 ARG B O 1
ATOM 1972 N N . PHE B 1 17 ? 8.133 -9.133 -24.453 1 98 17 PHE B N 1
ATOM 1973 C CA . PHE B 1 17 ? 8.234 -8.133 -23.391 1 98 17 PHE B CA 1
ATOM 1974 C C . PHE B 1 17 ? 8.273 -8.805 -22.016 1 98 17 PHE B C 1
ATOM 1976 O O . PHE B 1 17 ? 9.047 -8.398 -21.156 1 98 17 PHE B O 1
ATOM 1983 N N . THR B 1 18 ? 7.504 -9.836 -21.812 1 98.31 18 THR B N 1
ATOM 1984 C CA . THR B 1 18 ? 7.465 -10.5 -20.516 1 98.31 18 THR B CA 1
ATOM 1985 C C . THR B 1 18 ? 8.789 -11.195 -20.219 1 98.31 18 THR B C 1
ATOM 1987 O O . THR B 1 18 ? 9.164 -11.375 -19.062 1 98.31 18 THR B O 1
ATOM 1990 N N . ASP B 1 19 ? 9.562 -11.641 -21.219 1 97.69 19 ASP B N 1
ATOM 1991 C CA . ASP B 1 19 ? 10.898 -12.172 -20.984 1 97.69 19 ASP B CA 1
ATOM 1992 C C . ASP B 1 19 ? 11.812 -11.109 -20.375 1 97.69 19 ASP B C 1
ATOM 1994 O O . ASP B 1 19 ? 12.648 -11.414 -19.516 1 97.69 19 ASP B O 1
ATOM 1998 N N . LEU B 1 20 ? 11.633 -9.922 -20.891 1 97.44 20 LEU B N 1
ATOM 1999 C CA . LEU B 1 20 ? 12.367 -8.805 -20.312 1 97.44 20 LEU B CA 1
ATOM 2000 C C . LEU B 1 20 ? 11.992 -8.609 -18.844 1 97.44 20 LEU B C 1
ATOM 2002 O O . LEU B 1 20 ? 12.867 -8.398 -18 1 97.44 20 LEU B O 1
ATOM 2006 N N . LEU B 1 21 ? 10.695 -8.633 -18.516 1 98.31 21 LEU B N 1
ATOM 2007 C CA . LEU B 1 21 ? 10.234 -8.508 -17.141 1 98.31 21 LEU B CA 1
ATOM 2008 C C . LEU B 1 21 ? 10.875 -9.57 -16.25 1 98.31 21 LEU B C 1
ATOM 2010 O O . LEU B 1 21 ? 11.32 -9.281 -15.141 1 98.31 21 LEU B O 1
ATOM 2014 N N . TRP B 1 22 ? 10.883 -10.758 -16.766 1 97.81 22 TRP B N 1
ATOM 2015 C CA . TRP B 1 22 ? 11.438 -11.891 -16.016 1 97.81 22 TRP B CA 1
ATOM 2016 C C . TRP B 1 22 ? 12.93 -11.695 -15.773 1 97.81 22 TRP B C 1
ATOM 2018 O O . TRP B 1 22 ? 13.414 -11.93 -14.664 1 97.81 22 TRP B O 1
ATOM 2028 N N . ASP B 1 23 ? 13.648 -11.242 -16.734 1 97.25 23 ASP B N 1
ATOM 2029 C CA . ASP B 1 23 ? 15.078 -10.984 -16.625 1 97.25 23 ASP B CA 1
ATOM 2030 C C . ASP B 1 23 ? 15.359 -9.875 -15.609 1 97.25 23 ASP B C 1
ATOM 2032 O O . ASP B 1 23 ? 16.297 -9.969 -14.82 1 97.25 23 ASP B O 1
ATOM 2036 N N . ARG B 1 24 ? 14.5 -8.883 -15.625 1 97.19 24 ARG B N 1
ATOM 2037 C CA . ARG B 1 24 ? 14.672 -7.727 -14.75 1 97.19 24 ARG B CA 1
ATOM 2038 C C . ARG B 1 24 ? 14.5 -8.117 -13.289 1 97.19 24 ARG B C 1
ATOM 2040 O O . ARG B 1 24 ? 14.93 -7.391 -12.391 1 97.19 24 ARG B O 1
ATOM 2047 N N . THR B 1 25 ? 13.883 -9.258 -13.023 1 98.12 25 THR B N 1
ATOM 2048 C CA . THR B 1 25 ? 13.594 -9.625 -11.641 1 98.12 25 THR B CA 1
ATOM 2049 C C . THR B 1 25 ? 14.352 -10.891 -11.242 1 98.12 25 THR B C 1
ATOM 2051 O O . THR B 1 25 ? 13.953 -11.594 -10.305 1 98.12 25 THR B O 1
ATOM 2054 N N . THR B 1 26 ? 15.414 -11.211 -11.961 1 98 26 THR B N 1
ATOM 2055 C CA . THR B 1 26 ? 16.188 -12.414 -11.695 1 98 26 THR B CA 1
ATOM 2056 C C . THR B 1 26 ? 16.75 -12.406 -10.273 1 98 26 THR B C 1
ATOM 2058 O O . THR B 1 26 ? 16.625 -13.398 -9.555 1 98 26 THR B O 1
ATOM 2061 N N . VAL B 1 27 ? 17.281 -11.281 -9.82 1 98.19 27 VAL B N 1
ATOM 2062 C CA . VAL B 1 27 ? 17.875 -11.164 -8.492 1 98.19 27 VAL B CA 1
ATOM 2063 C C . VAL B 1 27 ? 16.812 -11.391 -7.426 1 98.19 27 VAL B C 1
ATOM 2065 O O . VAL B 1 27 ? 17.047 -12.094 -6.441 1 98.19 27 VAL B O 1
ATOM 2068 N N . LEU B 1 28 ? 15.641 -10.789 -7.629 1 98.38 28 LEU B N 1
ATOM 2069 C CA . LEU B 1 28 ? 14.523 -10.945 -6.699 1 98.38 28 LEU B CA 1
ATOM 2070 C C . LEU B 1 28 ? 14.07 -12.398 -6.645 1 98.38 28 LEU B C 1
ATOM 2072 O O . LEU B 1 28 ? 13.836 -12.945 -5.559 1 98.38 28 LEU B O 1
ATOM 2076 N N . ARG B 1 29 ? 13.984 -13.047 -7.793 1 97.75 29 ARG B N 1
ATOM 2077 C CA . ARG B 1 29 ? 13.508 -14.43 -7.848 1 97.75 29 ARG B CA 1
ATOM 2078 C C . ARG B 1 29 ? 14.523 -15.383 -7.219 1 97.75 29 ARG B C 1
ATOM 2080 O O . ARG B 1 29 ? 14.141 -16.344 -6.559 1 97.75 29 ARG B O 1
ATOM 2087 N N . ASP B 1 30 ? 15.789 -15.094 -7.391 1 97.75 30 ASP B N 1
ATOM 2088 C CA . ASP B 1 30 ? 16.812 -15.867 -6.707 1 97.75 30 ASP B CA 1
ATOM 2089 C C . ASP B 1 30 ? 16.703 -15.734 -5.191 1 97.75 30 ASP B C 1
ATOM 2091 O O . ASP B 1 30 ? 16.828 -16.719 -4.461 1 97.75 30 ASP B O 1
ATOM 2095 N N . ALA B 1 31 ? 16.469 -14.492 -4.746 1 97.94 31 ALA B N 1
ATOM 2096 C CA . ALA B 1 31 ? 16.281 -14.25 -3.318 1 97.94 31 ALA B CA 1
ATOM 2097 C C . ALA B 1 31 ? 15.055 -14.992 -2.787 1 97.94 31 ALA B C 1
ATOM 2099 O O . ALA B 1 31 ? 15.078 -15.516 -1.672 1 97.94 31 ALA B O 1
ATOM 2100 N N . ILE B 1 32 ? 14 -15.023 -3.568 1 97.62 32 ILE B N 1
ATOM 2101 C CA . ILE B 1 32 ? 12.789 -15.75 -3.197 1 97.62 32 ILE B CA 1
ATOM 2102 C C . ILE B 1 32 ? 13.102 -17.234 -3.041 1 97.62 32 ILE B C 1
ATOM 2104 O O . ILE B 1 32 ? 12.688 -17.859 -2.062 1 97.62 32 ILE B O 1
ATOM 2108 N N . ASP B 1 33 ? 13.867 -17.797 -3.949 1 94.75 33 ASP B N 1
ATOM 2109 C CA . ASP B 1 33 ? 14.227 -19.219 -3.932 1 94.75 33 ASP B CA 1
ATOM 2110 C C . ASP B 1 33 ? 15.023 -19.562 -2.68 1 94.75 33 ASP B C 1
ATOM 2112 O O . ASP B 1 33 ? 15 -20.703 -2.217 1 94.75 33 ASP B O 1
ATOM 2116 N N . GLU B 1 34 ? 15.641 -18.594 -2.09 1 95.5 34 GLU B N 1
ATOM 2117 C CA . GLU B 1 34 ? 16.531 -18.828 -0.962 1 95.5 34 GLU B CA 1
ATOM 2118 C C . GLU B 1 34 ? 15.828 -18.594 0.368 1 95.5 34 GLU B C 1
ATOM 2120 O O . GLU B 1 34 ? 16.406 -18.797 1.435 1 95.5 34 GLU B O 1
ATOM 2125 N N . LEU B 1 35 ? 14.594 -18.188 0.304 1 96.94 35 LEU B N 1
ATOM 2126 C CA . LEU B 1 35 ? 13.867 -17.922 1.536 1 96.94 35 LEU B CA 1
ATOM 2127 C C . LEU B 1 35 ? 13.758 -19.172 2.398 1 96.94 35 LEU B C 1
ATOM 2129 O O . LEU B 1 35 ? 13.375 -20.234 1.911 1 96.94 35 LEU B O 1
ATOM 2133 N N . GLU B 1 36 ? 14.039 -19.047 3.668 1 96.62 36 GLU B N 1
ATOM 2134 C CA . GLU B 1 36 ? 13.938 -20.141 4.621 1 96.62 36 GLU B CA 1
ATOM 2135 C C . GLU B 1 36 ? 12.523 -20.719 4.652 1 96.62 36 GLU B C 1
ATOM 2137 O O . GLU B 1 36 ? 12.352 -21.938 4.75 1 96.62 36 GLU B O 1
ATOM 2142 N N . PHE B 1 37 ? 11.562 -19.922 4.562 1 96.62 37 PHE B N 1
ATOM 2143 C CA . PHE B 1 37 ? 10.172 -20.359 4.582 1 96.62 37 PHE B CA 1
ATOM 2144 C C . PHE B 1 37 ? 9.906 -21.391 3.496 1 96.62 37 PHE B C 1
ATOM 2146 O O . PHE B 1 37 ? 9.359 -22.453 3.771 1 96.62 37 PHE B O 1
ATOM 2153 N N . LEU B 1 38 ? 10.289 -21.031 2.264 1 95.56 38 LEU B N 1
ATOM 2154 C CA . LEU B 1 38 ? 10.023 -21.906 1.128 1 95.56 38 LEU B CA 1
ATOM 2155 C C . LEU B 1 38 ? 10.867 -23.172 1.214 1 95.56 38 LEU B C 1
ATOM 2157 O O . LEU B 1 38 ? 10.398 -24.266 0.871 1 95.56 38 LEU B O 1
ATOM 2161 N N . ARG B 1 39 ? 12.094 -23.031 1.668 1 93.94 39 ARG B N 1
ATOM 2162 C CA . ARG B 1 39 ? 12.938 -24.219 1.85 1 93.94 39 ARG B CA 1
A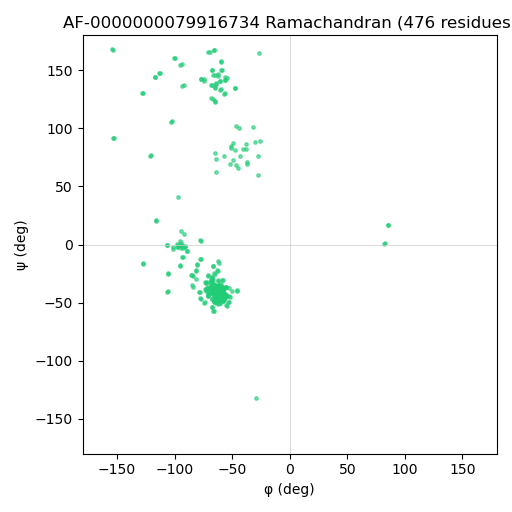TOM 2163 C C . ARG B 1 39 ? 12.32 -25.188 2.848 1 93.94 39 ARG B C 1
ATOM 2165 O O . ARG B 1 39 ? 12.219 -26.375 2.576 1 93.94 39 ARG B O 1
ATOM 2172 N N . ARG B 1 40 ? 11.82 -24.641 3.967 1 93.81 40 ARG B N 1
ATOM 2173 C CA . ARG B 1 40 ? 11.242 -25.484 5.012 1 93.81 40 ARG B CA 1
ATOM 2174 C C . ARG B 1 40 ? 9.883 -26.031 4.582 1 93.81 40 ARG B C 1
ATOM 2176 O O . ARG B 1 40 ? 9.516 -27.141 4.961 1 93.81 40 ARG B O 1
ATOM 2183 N N . LEU B 1 41 ? 9.188 -25.281 3.832 1 92.69 41 LEU B N 1
ATOM 2184 C CA . LEU B 1 41 ? 7.965 -25.812 3.24 1 92.69 41 LEU B CA 1
ATOM 2185 C C . LEU B 1 41 ? 8.266 -27.016 2.348 1 92.69 41 LEU B C 1
ATOM 2187 O O . LEU B 1 41 ? 7.605 -28.047 2.451 1 92.69 41 LEU B O 1
ATOM 2191 N N . GLY B 1 42 ? 9.266 -26.938 1.515 1 90.06 42 GLY B N 1
ATOM 2192 C CA . GLY B 1 42 ? 9.648 -27.984 0.587 1 90.06 42 GLY B CA 1
ATOM 2193 C C . GLY B 1 42 ? 10.156 -29.234 1.279 1 90.06 42 GLY B C 1
ATOM 2194 O O . GLY B 1 42 ? 9.836 -30.344 0.863 1 90.06 42 GLY B O 1
ATOM 2195 N N . ASP B 1 43 ? 10.891 -29.031 2.318 1 88.75 43 ASP B N 1
ATOM 2196 C CA . ASP B 1 43 ? 11.477 -30.203 2.943 1 88.75 43 ASP B CA 1
ATOM 2197 C C . ASP B 1 43 ? 10.602 -30.719 4.086 1 88.75 43 ASP B C 1
ATOM 2199 O O . ASP B 1 43 ? 10.969 -31.672 4.773 1 88.75 43 ASP B O 1
ATOM 2203 N N . GLY B 1 44 ? 9.5 -30.047 4.348 1 88.88 44 GLY B N 1
ATOM 2204 C CA . GLY B 1 44 ? 8.5 -30.547 5.273 1 88.88 44 GLY B CA 1
ATOM 2205 C C . GLY B 1 44 ? 8.789 -30.203 6.719 1 88.88 44 GLY B C 1
ATOM 2206 O O . GLY B 1 44 ? 8.156 -30.719 7.633 1 88.88 44 GLY B O 1
ATOM 2207 N N . THR B 1 45 ? 9.664 -29.234 6.965 1 91.62 45 THR B N 1
ATOM 2208 C CA . THR B 1 45 ? 10.07 -28.938 8.336 1 91.62 45 THR B CA 1
ATOM 2209 C C . THR B 1 45 ? 9.453 -27.641 8.82 1 91.62 45 THR B C 1
ATOM 2211 O O . THR B 1 45 ? 9.641 -27.25 9.977 1 91.62 45 THR B O 1
ATOM 2214 N N . LEU B 1 46 ? 8.68 -26.984 7.973 1 93.56 46 LEU B N 1
ATOM 2215 C CA . LEU B 1 46 ? 8.031 -25.734 8.367 1 93.56 46 LEU B CA 1
ATOM 2216 C C . LEU B 1 46 ? 7.016 -25.984 9.477 1 93.56 46 LEU B C 1
ATOM 2218 O O . LEU B 1 46 ? 6.156 -26.859 9.359 1 93.56 46 LEU B O 1
ATOM 2222 N N . PRO B 1 47 ? 7.219 -25.266 10.633 1 92.88 47 PRO B N 1
ATOM 2223 C CA . PRO B 1 47 ? 6.195 -25.422 11.672 1 92.88 47 PRO B CA 1
ATOM 2224 C C . PRO B 1 47 ? 4.789 -25.125 11.164 1 92.88 47 PRO B C 1
ATOM 2226 O O . PRO B 1 47 ? 4.598 -24.188 10.383 1 92.88 47 PRO B O 1
ATOM 2229 N N . LEU B 1 48 ? 3.826 -25.828 11.617 1 89.12 48 LEU B N 1
ATOM 2230 C CA . LEU B 1 48 ? 2.455 -25.719 11.133 1 89.12 48 LEU B CA 1
ATOM 2231 C C . LEU B 1 48 ? 1.845 -24.375 11.523 1 89.12 48 LEU B C 1
ATOM 2233 O O . LEU B 1 48 ? 1.016 -23.844 10.789 1 89.12 48 LEU B O 1
ATOM 2237 N N . ASP B 1 49 ? 2.25 -23.844 12.656 1 89.56 49 ASP B N 1
ATOM 2238 C CA . ASP B 1 49 ? 1.722 -22.547 13.078 1 89.56 49 ASP B CA 1
ATOM 2239 C C . ASP B 1 49 ? 2.174 -21.438 12.141 1 89.56 49 ASP B C 1
ATOM 2241 O O . ASP B 1 49 ? 1.427 -20.484 11.891 1 89.56 49 ASP B O 1
ATOM 2245 N N . VAL B 1 50 ? 3.402 -21.531 11.641 1 92.5 50 VAL B N 1
ATOM 2246 C CA . VAL B 1 50 ? 3.92 -20.578 10.664 1 92.5 50 VAL B CA 1
ATOM 2247 C C . VAL B 1 50 ? 3.145 -20.688 9.359 1 92.5 50 VAL B C 1
ATOM 2249 O O . VAL B 1 50 ? 2.758 -19.688 8.766 1 92.5 50 VAL B O 1
ATOM 2252 N N . PHE B 1 51 ? 2.902 -21.938 9 1 91.5 51 PHE B N 1
ATOM 2253 C CA . PHE B 1 51 ? 2.145 -22.172 7.777 1 91.5 51 PHE B CA 1
ATOM 2254 C C . PHE B 1 51 ? 0.724 -21.641 7.91 1 91.5 51 PHE B C 1
ATOM 2256 O O . PHE B 1 51 ? 0.187 -21.047 6.969 1 91.5 51 PHE B O 1
ATOM 2263 N N . ARG B 1 52 ? 0.146 -21.844 9 1 89.38 52 ARG B N 1
ATOM 2264 C CA . ARG B 1 52 ? -1.191 -21.312 9.25 1 89.38 52 ARG B CA 1
ATOM 2265 C C . ARG B 1 52 ? -1.216 -19.781 9.086 1 89.38 52 ARG B C 1
ATOM 2267 O O . ARG B 1 52 ? -2.105 -19.25 8.438 1 89.38 52 ARG B O 1
ATOM 2274 N N . THR B 1 53 ? -0.232 -19.141 9.695 1 89.62 53 THR B N 1
ATOM 2275 C CA . THR B 1 53 ? -0.136 -17.703 9.586 1 89.62 53 THR B CA 1
ATOM 2276 C C . THR B 1 53 ? 0.007 -17.266 8.125 1 89.62 53 THR B C 1
ATOM 2278 O O . THR B 1 53 ? -0.624 -16.312 7.691 1 89.62 53 THR B O 1
ATOM 2281 N N . TYR B 1 54 ? 0.782 -18.031 7.414 1 92.75 54 TYR B N 1
ATOM 2282 C CA . TYR B 1 54 ? 0.961 -17.75 5.996 1 92.75 54 TYR B CA 1
ATOM 2283 C C . TYR B 1 54 ? -0.352 -17.906 5.238 1 92.75 54 TYR B C 1
ATOM 2285 O O . TYR B 1 54 ? -0.71 -17.047 4.422 1 92.75 54 TYR B O 1
ATOM 2293 N N . ILE B 1 55 ? -1.042 -18.906 5.504 1 90.31 55 ILE B N 1
ATOM 2294 C CA . ILE B 1 55 ? -2.291 -19.188 4.805 1 90.31 55 ILE B CA 1
ATOM 2295 C C . ILE B 1 55 ? -3.32 -18.109 5.125 1 90.31 55 ILE B C 1
ATOM 2297 O O . ILE B 1 55 ? -4.086 -17.688 4.254 1 90.31 55 ILE B O 1
ATOM 2301 N N . GLU B 1 56 ? -3.371 -17.703 6.379 1 89.75 56 GLU B N 1
ATOM 2302 C CA . GLU B 1 56 ? -4.258 -16.625 6.766 1 89.75 56 GLU B CA 1
ATOM 2303 C C . GLU B 1 56 ? -3.93 -15.344 5.996 1 89.75 56 G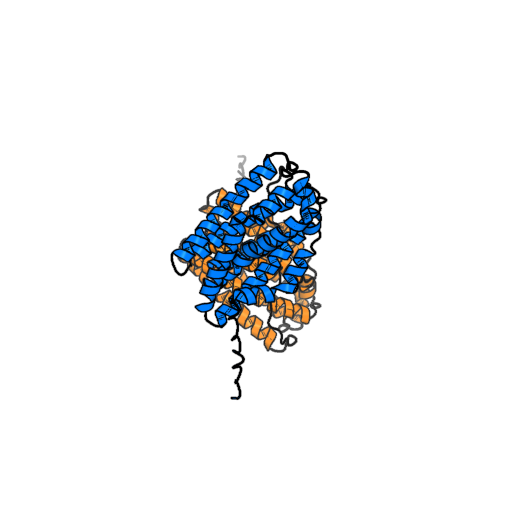LU B C 1
ATOM 2305 O O . GLU B 1 56 ? -4.828 -14.656 5.508 1 89.75 56 GLU B O 1
ATOM 2310 N N . GLN B 1 57 ? -2.645 -15.023 5.852 1 93.7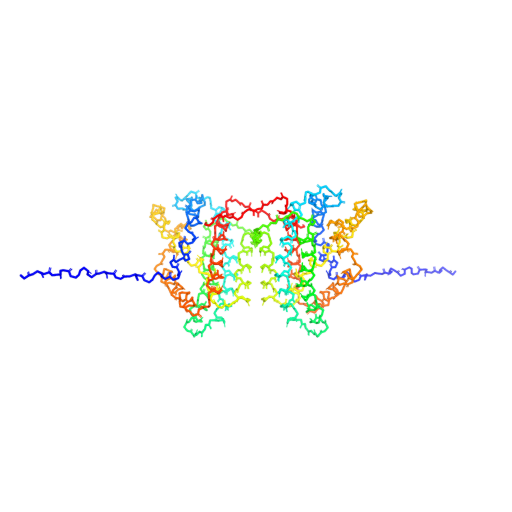5 57 GLN B N 1
ATOM 2311 C CA . GLN B 1 57 ? -2.221 -13.859 5.082 1 93.75 57 GLN B CA 1
ATOM 2312 C C . GLN B 1 57 ? -2.547 -14.031 3.602 1 93.75 57 GLN B C 1
ATOM 2314 O O . GLN B 1 57 ? -2.947 -13.07 2.934 1 93.75 57 GLN B O 1
ATOM 2319 N N . ASP B 1 58 ? -2.352 -15.234 3.129 1 92.94 58 ASP B N 1
ATOM 2320 C CA . ASP B 1 58 ? -2.645 -15.523 1.729 1 92.94 58 ASP B CA 1
ATOM 2321 C C . ASP B 1 58 ? -4.129 -15.32 1.425 1 92.94 58 ASP B C 1
ATOM 2323 O O . ASP B 1 58 ? -4.488 -14.852 0.344 1 92.94 58 ASP B O 1
ATOM 2327 N N . PHE B 1 59 ? -4.941 -15.711 2.355 1 90.62 59 PHE B N 1
ATOM 2328 C CA . PHE B 1 59 ? -6.375 -15.484 2.207 1 90.62 59 PHE B CA 1
ATOM 2329 C C . PHE B 1 59 ? -6.684 -14 2.092 1 90.62 59 PHE B C 1
ATOM 2331 O O . PHE B 1 59 ? -7.438 -13.586 1.211 1 90.62 59 PHE B O 1
ATOM 2338 N N . LEU B 1 60 ? -6.16 -13.203 3.006 1 93.25 60 LEU B N 1
ATOM 2339 C CA . LEU B 1 60 ? -6.352 -11.758 2.971 1 93.25 60 LEU B CA 1
ATOM 2340 C C . LEU B 1 60 ? -5.824 -11.172 1.666 1 93.25 60 LEU B C 1
ATOM 2342 O O . LEU B 1 60 ? -6.469 -10.312 1.059 1 93.25 60 LEU B O 1
ATOM 2346 N N . TYR B 1 61 ? -4.676 -11.672 1.231 1 96.06 61 TYR B N 1
ATOM 2347 C CA . TYR B 1 61 ? -4.078 -11.219 -0.02 1 96.06 61 TYR B CA 1
ATOM 2348 C C . TYR B 1 61 ? -4.992 -11.523 -1.201 1 96.06 61 TYR B C 1
ATOM 2350 O O . TYR B 1 61 ? -5.266 -10.648 -2.025 1 96.06 61 TYR B O 1
ATOM 2358 N N . LEU B 1 62 ? -5.477 -12.734 -1.278 1 95.5 62 LEU B N 1
ATOM 2359 C CA . LEU B 1 62 ? -6.254 -13.164 -2.434 1 95.5 62 LEU B CA 1
ATOM 2360 C C . LEU B 1 62 ? -7.59 -12.43 -2.496 1 95.5 62 LEU B C 1
ATOM 2362 O O . LEU B 1 62 ? -8.102 -12.156 -3.584 1 95.5 62 LEU B O 1
ATOM 2366 N N . THR B 1 63 ? -8.094 -12.07 -1.348 1 93.31 63 THR B N 1
ATOM 2367 C CA . THR B 1 63 ? -9.305 -11.25 -1.318 1 93.31 63 THR B CA 1
ATOM 2368 C C . THR B 1 63 ? -9.062 -9.898 -1.976 1 93.31 63 THR B C 1
ATOM 2370 O O . THR B 1 63 ? -9.844 -9.453 -2.814 1 93.31 63 THR B O 1
ATOM 2373 N N . GLY B 1 64 ? -7.996 -9.258 -1.595 1 96.06 64 GLY B N 1
ATOM 2374 C CA . GLY B 1 64 ? -7.637 -7.992 -2.221 1 96.06 64 GLY B CA 1
ATOM 2375 C C . GLY B 1 64 ? -7.203 -8.148 -3.666 1 96.06 64 GLY B C 1
ATOM 2376 O O . GLY B 1 64 ? -7.508 -7.297 -4.504 1 96.06 64 GLY B O 1
ATOM 2377 N N . TYR B 1 65 ? -6.512 -9.234 -3.945 1 97.62 65 TYR B N 1
ATOM 2378 C CA . TYR B 1 65 ? -6.047 -9.508 -5.301 1 97.62 65 TYR B CA 1
ATOM 2379 C C . TYR B 1 65 ? -7.223 -9.688 -6.254 1 97.62 65 TYR B C 1
ATOM 2381 O O . TYR B 1 65 ? -7.184 -9.203 -7.391 1 97.62 65 TYR B O 1
ATOM 2389 N N . ALA B 1 66 ? -8.227 -10.367 -5.762 1 97.19 66 ALA B N 1
ATOM 2390 C CA . ALA B 1 66 ? -9.43 -10.531 -6.566 1 97.19 66 ALA B CA 1
ATOM 2391 C C . ALA B 1 66 ? -10.031 -9.18 -6.949 1 97.19 66 ALA B C 1
ATOM 2393 O O . ALA B 1 66 ? -10.461 -8.984 -8.086 1 97.19 66 ALA B O 1
ATOM 2394 N N . LYS B 1 67 ? -10.039 -8.312 -6.02 1 97.5 67 LYS B N 1
ATOM 2395 C CA . LYS B 1 67 ? -10.523 -6.961 -6.281 1 97.5 67 LYS B CA 1
ATOM 2396 C C . LYS B 1 67 ? -9.672 -6.266 -7.34 1 97.5 67 LYS B C 1
ATOM 2398 O O . LYS B 1 67 ? -10.211 -5.656 -8.273 1 97.5 67 LYS B O 1
ATOM 2403 N N . ALA B 1 68 ? -8.383 -6.312 -7.258 1 98.69 68 ALA B N 1
ATOM 2404 C CA . ALA B 1 68 ? -7.469 -5.707 -8.227 1 98.69 68 ALA B CA 1
ATOM 2405 C C . ALA B 1 68 ? -7.68 -6.305 -9.617 1 98.69 68 ALA B C 1
ATOM 2407 O O . ALA B 1 68 ? -7.758 -5.574 -10.609 1 98.69 68 ALA B O 1
ATOM 2408 N N . LEU B 1 69 ? -7.781 -7.621 -9.648 1 98.81 69 LEU B N 1
ATOM 2409 C CA . LEU B 1 69 ? -7.992 -8.297 -10.922 1 98.81 69 LEU B CA 1
ATOM 2410 C C . LEU B 1 69 ? -9.312 -7.863 -11.555 1 98.81 69 LEU B C 1
ATOM 2412 O O . LEU B 1 69 ? -9.406 -7.738 -12.781 1 98.81 69 LEU B O 1
ATOM 2416 N N . SER B 1 70 ? -10.328 -7.691 -10.727 1 98.75 70 SER B N 1
ATOM 2417 C CA . SER B 1 70 ? -11.609 -7.215 -11.242 1 98.75 70 SER B CA 1
ATOM 2418 C C . SER B 1 70 ? -11.469 -5.832 -11.875 1 98.75 70 SER B C 1
ATOM 2420 O O . SER B 1 70 ? -12.102 -5.543 -12.891 1 98.75 70 SER B O 1
ATOM 2422 N N . LEU B 1 71 ? -10.695 -4.945 -11.266 1 98.88 71 LEU B N 1
ATOM 2423 C CA . LEU B 1 71 ? -10.445 -3.621 -11.82 1 98.88 71 LEU B CA 1
ATOM 2424 C C . LEU B 1 71 ? -9.672 -3.723 -13.133 1 98.88 71 LEU B C 1
ATOM 2426 O O . LEU B 1 71 ? -9.961 -3.006 -14.094 1 98.88 71 LEU B O 1
ATOM 2430 N N . VAL B 1 72 ? -8.641 -4.637 -13.219 1 98.88 72 VAL B N 1
ATOM 2431 C CA . VAL B 1 72 ? -7.902 -4.859 -14.461 1 98.88 72 VAL B CA 1
ATOM 2432 C C . VAL B 1 72 ? -8.859 -5.316 -15.562 1 98.88 72 VAL B C 1
ATOM 2434 O O . VAL B 1 72 ? -8.781 -4.844 -16.703 1 98.88 72 VAL B O 1
ATOM 2437 N N . ALA B 1 73 ? -9.758 -6.23 -15.195 1 98.88 73 ALA B N 1
ATOM 2438 C CA . ALA B 1 73 ? -10.758 -6.73 -16.141 1 98.88 73 ALA B CA 1
ATOM 2439 C C . ALA B 1 73 ? -11.609 -5.59 -16.688 1 98.88 73 ALA B C 1
ATOM 2441 O O . ALA B 1 73 ? -11.867 -5.523 -17.891 1 98.88 73 ALA B O 1
ATOM 2442 N N . ALA B 1 74 ? -12.031 -4.688 -15.836 1 98.25 74 ALA B N 1
ATOM 2443 C CA . ALA B 1 74 ? -12.898 -3.572 -16.203 1 98.25 74 ALA B CA 1
ATOM 2444 C C . ALA B 1 74 ? -12.195 -2.619 -17.172 1 98.25 74 ALA B C 1
ATOM 2446 O O . ALA B 1 74 ? -12.844 -1.94 -17.969 1 98.25 74 ALA B O 1
ATOM 2447 N N . HIS B 1 75 ? -10.867 -2.605 -17.125 1 97.25 75 HIS B N 1
ATOM 2448 C CA . HIS B 1 75 ? -10.094 -1.685 -17.953 1 97.25 75 HIS B CA 1
ATOM 2449 C C . HIS B 1 75 ? -9.523 -2.387 -19.172 1 97.25 75 HIS B C 1
ATOM 2451 O O . HIS B 1 75 ? -8.844 -1.764 -20 1 97.25 75 HIS B O 1
ATOM 2457 N N . ALA B 1 76 ? -9.719 -3.631 -19.312 1 98.19 76 ALA B N 1
ATOM 2458 C CA . ALA B 1 76 ? -9.133 -4.41 -20.391 1 98.19 76 ALA B CA 1
ATOM 2459 C C . ALA B 1 76 ? -9.578 -3.877 -21.75 1 98.19 76 ALA B C 1
ATOM 2461 O O . ALA B 1 76 ? -10.695 -3.375 -21.891 1 98.19 76 ALA B O 1
ATOM 2462 N N . PRO B 1 77 ? -8.758 -4.023 -22.75 1 98.06 77 PRO B N 1
ATOM 2463 C CA . PRO B 1 77 ? -9.008 -3.373 -24.047 1 98.06 77 PRO B CA 1
ATOM 2464 C C . PRO B 1 77 ? -10.016 -4.133 -24.906 1 98.06 77 PRO B C 1
ATOM 2466 O O . PRO B 1 77 ? -10.523 -3.588 -25.891 1 98.06 77 PRO B O 1
ATOM 2469 N N . ASP B 1 78 ? -10.297 -5.383 -24.641 1 97.69 78 ASP B N 1
ATOM 2470 C CA . ASP B 1 78 ? -11.188 -6.215 -25.438 1 97.69 78 ASP B CA 1
ATOM 2471 C C . ASP B 1 78 ? -11.812 -7.32 -24.594 1 97.69 78 ASP B C 1
ATOM 2473 O O . ASP B 1 78 ? -11.367 -7.57 -23.469 1 97.69 78 ASP B O 1
ATOM 2477 N N . PRO B 1 79 ? -12.766 -7.957 -25.062 1 97.62 79 PRO B N 1
ATOM 2478 C CA . PRO B 1 79 ? -13.523 -8.922 -24.266 1 97.62 79 PRO B CA 1
ATOM 2479 C C . PRO B 1 79 ? -12.695 -10.156 -23.906 1 97.62 79 PRO B C 1
ATOM 2481 O O . PRO B 1 79 ? -12.93 -10.773 -22.859 1 97.62 79 PRO B O 1
ATOM 2484 N N . VAL B 1 80 ? -11.789 -10.539 -24.719 1 97.62 80 VAL B N 1
ATOM 2485 C CA . VAL B 1 80 ? -10.969 -11.719 -24.438 1 97.62 80 VAL B CA 1
ATOM 2486 C C . VAL B 1 80 ? -10.102 -11.453 -23.203 1 97.62 80 VAL B C 1
ATOM 2488 O O . VAL B 1 80 ? -10.102 -12.234 -22.25 1 97.62 80 VAL B O 1
ATOM 2491 N N . ALA B 1 81 ? -9.438 -10.297 -23.266 1 98.38 81 ALA B N 1
ATOM 2492 C CA . ALA B 1 81 ? -8.625 -9.914 -22.109 1 98.38 81 ALA B CA 1
ATOM 2493 C C . ALA B 1 81 ? -9.5 -9.711 -20.875 1 98.38 81 ALA B C 1
ATOM 2495 O O . ALA B 1 81 ? -9.172 -10.203 -19.781 1 98.38 81 ALA B O 1
ATOM 2496 N N . ALA B 1 82 ? -10.609 -8.992 -21.047 1 98.75 82 ALA B N 1
ATOM 2497 C CA . ALA B 1 82 ? -11.531 -8.758 -19.938 1 98.75 82 ALA B CA 1
ATOM 2498 C C . ALA B 1 82 ? -12 -10.078 -19.328 1 98.75 82 ALA B C 1
ATOM 2500 O O . ALA B 1 82 ? -12.047 -10.219 -18.109 1 98.75 82 ALA B O 1
ATOM 2501 N N . GLY B 1 83 ? -12.336 -11.07 -20.188 1 98.69 83 GLY B N 1
ATOM 2502 C CA . GLY B 1 83 ? -12.812 -12.367 -19.719 1 98.69 83 GLY B CA 1
ATOM 2503 C C . GLY B 1 83 ? -11.773 -13.125 -18.922 1 98.69 83 GLY B C 1
ATOM 2504 O O . GLY B 1 83 ? -12.094 -13.711 -17.875 1 98.69 83 GLY B O 1
ATOM 2505 N N . PHE B 1 84 ? -10.555 -13.094 -19.359 1 98.56 84 PHE B N 1
ATOM 2506 C CA . PHE B 1 84 ? -9.484 -13.789 -18.656 1 98.56 84 PHE B CA 1
ATOM 2507 C C . PHE B 1 84 ? -9.297 -13.211 -17.25 1 98.56 84 PHE B C 1
ATOM 2509 O O . PHE B 1 84 ? -9.25 -13.945 -16.266 1 98.56 84 PHE B O 1
ATOM 2516 N N . TRP B 1 85 ? -9.164 -11.875 -17.188 1 98.81 85 TRP B N 1
ATOM 2517 C CA . TRP B 1 85 ? -8.898 -11.234 -15.914 1 98.81 85 TRP B CA 1
ATOM 2518 C C . TRP B 1 85 ? -10.086 -11.391 -14.969 1 98.81 85 TRP B C 1
ATOM 2520 O O . TRP B 1 85 ? -9.906 -11.586 -13.766 1 98.81 85 TRP B O 1
ATOM 2530 N N . ALA B 1 86 ? -11.297 -11.297 -15.492 1 98.62 86 ALA B N 1
ATOM 2531 C CA . ALA B 1 86 ? -12.492 -11.492 -14.672 1 98.62 86 ALA B CA 1
ATOM 2532 C C . ALA B 1 86 ? -12.555 -12.914 -14.125 1 98.62 86 ALA B C 1
ATOM 2534 O O . ALA B 1 86 ? -12.875 -13.117 -12.953 1 98.62 86 ALA B O 1
ATOM 2535 N N . ASN B 1 87 ? -12.297 -13.922 -14.969 1 97.75 87 ASN B N 1
ATOM 2536 C CA . ASN B 1 87 ? -12.25 -15.305 -14.516 1 97.75 87 ASN B CA 1
ATOM 2537 C C . ASN B 1 87 ? -11.172 -15.516 -13.461 1 97.75 87 ASN B C 1
ATOM 2539 O O . ASN B 1 87 ? -11.367 -16.266 -12.5 1 97.75 87 ASN B O 1
ATOM 2543 N N . SER B 1 88 ? -10.016 -14.875 -13.672 1 97.62 88 SER B N 1
ATOM 2544 C CA . SER B 1 88 ? -8.938 -14.953 -12.688 1 97.62 88 SER B CA 1
ATOM 2545 C C . SER B 1 88 ? -9.359 -14.359 -11.352 1 97.62 88 SER B C 1
ATOM 2547 O O . SER B 1 88 ? -9.023 -14.891 -10.297 1 97.62 88 SER B O 1
ATOM 2549 N N . ALA B 1 89 ? -10.094 -13.242 -11.438 1 97.5 89 ALA B N 1
ATOM 2550 C CA . ALA B 1 89 ? -10.625 -12.625 -10.227 1 97.5 89 ALA B CA 1
ATOM 2551 C C . ALA B 1 89 ? -11.562 -13.57 -9.492 1 97.5 89 ALA B C 1
ATOM 2553 O O . ALA B 1 89 ? -11.461 -13.734 -8.273 1 97.5 89 ALA B O 1
ATOM 2554 N N . ALA B 1 90 ? -12.461 -14.234 -10.227 1 95.62 90 ALA B N 1
ATOM 2555 C CA . ALA B 1 90 ? -13.406 -15.188 -9.648 1 95.62 90 ALA B CA 1
ATOM 2556 C C . ALA B 1 90 ? -12.672 -16.359 -8.984 1 95.62 90 ALA B C 1
ATOM 2558 O O . ALA B 1 90 ? -13.031 -16.781 -7.887 1 95.62 90 ALA B O 1
ATOM 2559 N N . THR B 1 91 ? -11.68 -16.828 -9.648 1 93.19 91 THR B N 1
ATOM 2560 C CA . THR B 1 91 ? -10.891 -17.938 -9.125 1 93.19 91 THR B CA 1
ATOM 2561 C C . THR B 1 91 ? -10.164 -17.547 -7.848 1 93.19 91 THR B C 1
ATOM 2563 O O . THR B 1 91 ? -10.188 -18.281 -6.859 1 93.19 91 THR B O 1
ATOM 2566 N N . ALA B 1 92 ? -9.492 -16.359 -7.855 1 92.69 92 ALA B N 1
ATOM 2567 C CA . ALA B 1 92 ? -8.789 -15.867 -6.676 1 92.69 92 ALA B CA 1
ATOM 2568 C C . ALA B 1 92 ? -9.742 -15.734 -5.492 1 92.69 92 ALA B C 1
ATOM 2570 O O . ALA B 1 92 ? -9.383 -16.062 -4.355 1 92.69 92 ALA B O 1
ATOM 2571 N N . ALA B 1 93 ? -10.953 -15.297 -5.785 1 89.06 93 ALA B N 1
ATOM 2572 C CA . ALA B 1 93 ? -11.953 -15.078 -4.738 1 89.06 93 ALA B CA 1
ATOM 2573 C C . ALA B 1 93 ? -12.438 -16.406 -4.16 1 89.06 93 ALA B C 1
ATOM 2575 O O . ALA B 1 93 ? -12.773 -16.484 -2.979 1 89.06 93 ALA B O 1
ATOM 2576 N N . THR B 1 94 ? -12.375 -17.516 -4.949 1 84.69 94 THR B N 1
ATOM 2577 C CA . THR B 1 94 ? -13.008 -18.766 -4.539 1 84.69 94 THR B CA 1
ATOM 2578 C C . THR B 1 94 ? -11.953 -19.781 -4.105 1 84.69 94 THR B C 1
ATOM 2580 O O . THR B 1 94 ? -12.242 -20.672 -3.307 1 84.69 94 THR B O 1
ATOM 2583 N N . VAL B 1 95 ? -10.859 -19.828 -4.848 1 67.06 95 VAL B N 1
ATOM 2584 C CA . VAL B 1 95 ? -9.812 -20.812 -4.555 1 67.06 95 VAL B CA 1
ATOM 2585 C C . VAL B 1 95 ? -9.391 -20.688 -3.094 1 67.06 95 VAL B C 1
ATOM 2587 O O . VAL B 1 95 ? -9.281 -21.703 -2.389 1 67.06 95 VAL B O 1
ATOM 2590 N N . GLU B 1 96 ? -9.102 -19.406 -2.699 1 60.22 96 GLU B N 1
ATOM 2591 C CA . GLU B 1 96 ? -8.633 -19.188 -1.335 1 60.22 96 GLU B CA 1
ATOM 2592 C C . GLU B 1 96 ? -9.656 -19.656 -0.312 1 60.22 96 GLU B C 1
ATOM 2594 O O . GLU B 1 96 ? -9.305 -20.297 0.683 1 60.22 96 GLU B O 1
ATOM 2599 N N . ALA B 1 97 ? -10.852 -19.469 -0.735 1 61.31 97 ALA B N 1
ATOM 2600 C CA . ALA B 1 97 ? -11.898 -19.891 0.185 1 61.31 97 ALA B CA 1
ATOM 2601 C C . ALA B 1 97 ? -11.898 -21.406 0.344 1 61.31 97 ALA B C 1
ATOM 2603 O O . ALA B 1 97 ? -12.039 -21.922 1.457 1 61.31 97 ALA B O 1
ATOM 2604 N N . SER B 1 98 ? -11.727 -22.094 -0.706 1 63.94 98 SER B N 1
ATOM 2605 C CA . SER B 1 98 ? -11.766 -23.547 -0.661 1 63.94 98 SER B CA 1
ATOM 2606 C C . SER B 1 98 ? -10.516 -24.125 -0.011 1 63.94 98 SER B C 1
ATOM 2608 O O . SER B 1 98 ? -10.602 -24.984 0.867 1 63.94 98 SER B O 1
ATOM 2610 N N . LEU B 1 99 ? -9.312 -23.625 -0.518 1 67 99 LEU B N 1
ATOM 2611 C CA . LEU B 1 99 ? -8.055 -24.078 0.061 1 67 99 LEU B CA 1
ATOM 2612 C C . LEU B 1 99 ? -7.965 -23.688 1.535 1 67 99 LEU B C 1
ATOM 2614 O O . LEU B 1 99 ? -7.59 -24.516 2.373 1 67 99 LEU B O 1
ATOM 2618 N N . HIS B 1 100 ? -8.352 -22.469 1.831 1 66.19 100 HIS B N 1
ATOM 2619 C CA . HIS B 1 100 ? -8.336 -21.938 3.189 1 66.19 100 HIS B CA 1
ATOM 2620 C C . HIS B 1 100 ? -9.266 -22.734 4.102 1 66.19 100 HIS B C 1
ATOM 2622 O O . HIS B 1 100 ? -8.875 -23.141 5.199 1 66.19 100 HIS B O 1
ATOM 2628 N N . GLN B 1 101 ? -10.438 -22.922 3.529 1 64 101 GLN B N 1
ATOM 2629 C CA . GLN B 1 101 ? -11.406 -23.688 4.316 1 64 101 GLN B CA 1
ATOM 2630 C C . GLN B 1 101 ? -10.93 -25.125 4.531 1 64 101 GLN B C 1
ATOM 2632 O O . GLN B 1 101 ? -11.031 -25.656 5.641 1 64 101 GLN B O 1
ATOM 2637 N N . ASN B 1 102 ? -10.43 -25.672 3.529 1 66.69 102 ASN B N 1
ATOM 2638 C CA . ASN B 1 102 ? -9.984 -27.047 3.639 1 66.69 102 ASN B CA 1
ATOM 2639 C C . ASN B 1 102 ? -8.789 -27.188 4.578 1 66.69 102 ASN B C 1
ATOM 2641 O O . ASN B 1 102 ? -8.742 -28.094 5.402 1 66.69 102 ASN B O 1
ATOM 2645 N N . LEU B 1 103 ? -7.871 -26.25 4.484 1 68.62 103 LEU B N 1
ATOM 2646 C CA . LEU B 1 103 ? -6.656 -26.328 5.289 1 68.62 103 LEU B CA 1
ATOM 2647 C C . LEU B 1 103 ? -6.926 -25.875 6.723 1 68.62 103 LEU B C 1
ATOM 2649 O O . LEU B 1 103 ? -6.43 -26.5 7.668 1 68.62 103 LEU B O 1
ATOM 2653 N N . LEU B 1 104 ? -7.68 -24.859 6.895 1 65.56 104 LEU B N 1
ATOM 2654 C CA . LEU B 1 104 ? -7.871 -24.25 8.211 1 65.56 104 LEU B CA 1
ATOM 2655 C C . LEU B 1 104 ? -8.953 -25 8.992 1 65.56 104 LEU B C 1
ATOM 2657 O O . LEU B 1 104 ? -8.867 -25.109 10.219 1 65.56 104 LEU B O 1
ATOM 2661 N N . SER B 1 105 ? -9.938 -25.438 8.273 1 62.56 105 SER B N 1
ATOM 2662 C CA . SER B 1 105 ? -11.055 -26.078 8.969 1 62.56 105 SER B CA 1
ATOM 2663 C C . SER B 1 105 ? -10.898 -27.594 9.008 1 62.56 105 SER B C 1
ATOM 2665 O O . SER B 1 105 ? -11.555 -28.266 9.805 1 62.56 105 SER B O 1
ATOM 2667 N N . GLY B 1 106 ? -10.164 -28.109 8.25 1 64.06 106 GLY B N 1
ATOM 2668 C CA . GLY B 1 106 ? -10.078 -29.562 8.148 1 64.06 106 GLY B CA 1
ATOM 2669 C C . GLY B 1 106 ? -9.273 -30.188 9.273 1 64.06 106 GLY B C 1
ATOM 2670 O O . GLY B 1 106 ? -9.039 -31.406 9.273 1 64.06 106 GLY B O 1
ATOM 2671 N N . GLY B 1 107 ? -8.891 -29.234 10.172 1 65.88 107 GLY B N 1
ATOM 2672 C CA . GLY B 1 107 ? -8.227 -29.766 11.352 1 65.88 107 GLY B CA 1
ATOM 2673 C C . GLY B 1 107 ? -6.75 -30.047 11.133 1 65.88 107 GLY B C 1
ATOM 2674 O O . GLY B 1 107 ? -6.066 -30.547 12.023 1 65.88 107 GLY B O 1
ATOM 2675 N N . LYS B 1 108 ? -6.316 -29.766 10.023 1 72.75 108 LYS B N 1
ATOM 2676 C CA . LYS B 1 108 ? -4.922 -30.062 9.711 1 72.75 108 LYS B CA 1
ATOM 2677 C C . LYS B 1 108 ? -3.996 -28.984 10.25 1 72.75 108 LYS B C 1
ATOM 2679 O O . LYS B 1 108 ? -2.816 -29.234 10.508 1 72.75 108 LYS B O 1
ATOM 2684 N N . LEU B 1 109 ? -4.605 -27.812 10.445 1 78.19 109 LEU B N 1
ATOM 2685 C CA . LEU B 1 109 ? -3.848 -26.703 11.008 1 78.19 109 LEU B CA 1
ATOM 2686 C C . LEU B 1 109 ? -4.363 -26.344 12.391 1 78.19 109 LEU B C 1
ATOM 2688 O O . LEU B 1 109 ? -5.535 -26.562 12.703 1 78.19 109 LEU B O 1
ATOM 2692 N N . PRO B 1 110 ? -3.461 -25.906 13.188 1 77.88 110 PRO B N 1
ATOM 2693 C CA . PRO B 1 110 ? -3.9 -25.5 14.523 1 77.88 110 PRO B CA 1
ATOM 2694 C C . PRO B 1 110 ? -4.988 -24.438 14.5 1 77.88 110 PRO B C 1
ATOM 2696 O O . PRO B 1 110 ? -5.012 -23.594 13.594 1 77.88 110 PRO B O 1
ATOM 2699 N N . ALA B 1 111 ? -5.941 -24.562 15.406 1 71.69 111 ALA B N 1
ATOM 2700 C CA . ALA B 1 111 ? -7.059 -23.625 15.492 1 71.69 111 ALA B CA 1
ATOM 2701 C C . ALA B 1 111 ? -6.59 -22.234 15.938 1 71.69 111 ALA B C 1
ATOM 2703 O O . ALA B 1 111 ? -5.594 -22.109 16.656 1 71.69 111 ALA B O 1
ATOM 2704 N N . SER B 1 112 ? -7.125 -21.219 15.297 1 73.12 112 SER B N 1
ATOM 2705 C CA . SER B 1 112 ? -6.906 -19.844 15.75 1 73.12 112 SER B CA 1
ATOM 2706 C C . SER B 1 112 ? -8.227 -19.094 15.898 1 73.12 112 SER B C 1
ATOM 2708 O O . SER B 1 112 ? -9.117 -19.234 15.055 1 73.12 112 SER B O 1
ATOM 2710 N N . ASP B 1 113 ? -8.375 -18.469 17.031 1 69.38 113 ASP B N 1
ATOM 2711 C CA . ASP B 1 113 ? -9.594 -17.719 17.297 1 69.38 113 ASP B CA 1
ATOM 2712 C C . ASP B 1 113 ? -9.453 -16.266 16.859 1 69.38 113 ASP B C 1
ATOM 2714 O O . ASP B 1 113 ? -10.43 -15.508 16.875 1 69.38 113 ASP B O 1
ATOM 2718 N N . ALA B 1 114 ? -8.312 -15.977 16.391 1 77 114 ALA B N 1
ATOM 2719 C CA . ALA B 1 114 ? -8.094 -14.562 16.094 1 77 114 ALA B CA 1
ATOM 2720 C C . ALA B 1 114 ? -8.461 -14.258 14.641 1 77 114 ALA B C 1
ATOM 2722 O O . ALA B 1 114 ? -8.25 -15.086 13.75 1 77 114 ALA B O 1
ATOM 2723 N N . GLN B 1 115 ? -9.148 -13.133 14.492 1 83.81 115 GLN B N 1
ATOM 2724 C CA . GLN B 1 115 ? -9.367 -12.664 13.125 1 83.81 115 GLN B CA 1
ATOM 2725 C C . GLN B 1 115 ? -8.062 -12.211 12.484 1 83.81 115 GLN B C 1
ATOM 2727 O O . GLN B 1 115 ? -7.352 -11.367 13.031 1 83.81 115 GLN B O 1
ATOM 2732 N N . PRO B 1 116 ? -7.844 -12.805 11.367 1 87.5 116 PRO B N 1
ATOM 2733 C CA . PRO B 1 116 ? -6.582 -12.422 10.727 1 87.5 116 PRO B CA 1
ATOM 2734 C C . PRO B 1 116 ? -6.551 -10.953 10.328 1 87.5 116 PRO B C 1
ATOM 2736 O O . PRO B 1 116 ? -7.57 -10.398 9.898 1 87.5 116 PRO B O 1
ATOM 2739 N N . GLN B 1 117 ? -5.43 -10.328 10.555 1 92.06 117 GLN B N 1
ATOM 2740 C CA . GLN B 1 117 ? -5.16 -8.977 10.102 1 92.06 117 GLN B CA 1
ATOM 2741 C C . GLN B 1 117 ? -4 -8.945 9.109 1 92.06 117 GLN B C 1
ATOM 2743 O O . GLN B 1 117 ? -3.057 -9.734 9.227 1 92.06 117 GLN B O 1
ATOM 2748 N N . HIS B 1 118 ? -4.137 -8.07 8.156 1 96.94 118 HIS B N 1
ATOM 2749 C CA . HIS B 1 118 ? -3.047 -7.918 7.199 1 96.94 118 HIS B CA 1
ATOM 2750 C C . HIS B 1 118 ? -1.735 -7.586 7.902 1 96.94 118 HIS B C 1
ATOM 2752 O O . HIS B 1 118 ? -1.695 -6.711 8.766 1 96.94 118 HIS B O 1
ATOM 2758 N N . SER B 1 119 ? -0.685 -8.336 7.539 1 96.75 119 SER B N 1
ATOM 2759 C CA . SER B 1 119 ? 0.65 -7.84 7.852 1 96.75 119 SER B CA 1
ATOM 2760 C C . SER B 1 119 ? 0.961 -6.57 7.059 1 96.75 119 SER B C 1
ATOM 2762 O O . SER B 1 119 ? 0.234 -6.219 6.129 1 96.75 119 SER B O 1
ATOM 2764 N N . GLN B 1 120 ? 2.021 -5.832 7.391 1 97.06 120 GLN B N 1
ATOM 2765 C CA . GLN B 1 120 ? 2.43 -4.641 6.652 1 97.06 120 GLN B CA 1
ATOM 2766 C C . GLN B 1 120 ? 2.691 -4.969 5.184 1 97.06 120 GLN B C 1
ATOM 2768 O O . GLN B 1 120 ? 2.221 -4.262 4.293 1 97.06 120 GLN B O 1
ATOM 2773 N N . ALA B 1 121 ? 3.406 -6.098 4.918 1 97.31 121 ALA B N 1
ATOM 2774 C CA . ALA B 1 121 ? 3.738 -6.488 3.551 1 97.31 121 ALA B CA 1
ATOM 2775 C C . ALA B 1 121 ? 2.482 -6.852 2.764 1 97.31 121 ALA B C 1
ATOM 2777 O O . ALA B 1 121 ? 2.324 -6.441 1.611 1 97.31 121 ALA B O 1
ATOM 2778 N N . CYS B 1 122 ? 1.59 -7.559 3.416 1 97.88 122 CYS B N 1
ATOM 2779 C CA . CYS B 1 122 ? 0.366 -7.988 2.748 1 97.88 122 CYS B CA 1
ATOM 2780 C C . CYS B 1 122 ? -0.509 -6.793 2.391 1 97.88 122 CYS B C 1
ATOM 2782 O O . CYS B 1 122 ? -0.936 -6.652 1.244 1 97.88 122 CYS B O 1
ATOM 2784 N N . LEU B 1 123 ? -0.722 -5.918 3.375 1 98.56 123 LEU B N 1
ATOM 2785 C CA . LEU B 1 123 ? -1.577 -4.762 3.123 1 98.56 123 LEU B CA 1
ATOM 2786 C C . LEU B 1 123 ? -0.95 -3.842 2.082 1 98.56 123 LEU B C 1
ATOM 2788 O O . LEU B 1 123 ? -1.64 -3.346 1.188 1 98.56 123 LEU B O 1
ATOM 2792 N N . GLY B 1 124 ? 0.385 -3.586 2.246 1 98.44 124 GLY B N 1
ATOM 2793 C CA . GLY B 1 124 ? 1.069 -2.775 1.25 1 98.44 124 GLY B CA 1
ATOM 2794 C C . GLY B 1 124 ? 0.94 -3.326 -0.158 1 98.44 124 GLY B C 1
ATOM 2795 O O . GLY B 1 124 ? 0.672 -2.578 -1.101 1 98.44 124 GLY B O 1
ATOM 2796 N N . TYR B 1 125 ? 1.069 -4.621 -0.298 1 98.62 125 TYR B N 1
ATOM 2797 C CA . TYR B 1 125 ? 1.054 -5.285 -1.598 1 98.62 125 TYR B CA 1
ATOM 2798 C C . TYR B 1 125 ? -0.322 -5.184 -2.244 1 98.62 125 TYR B C 1
ATOM 2800 O O . TYR B 1 125 ? -0.454 -4.668 -3.357 1 98.62 125 TYR B O 1
ATOM 2808 N N . VAL B 1 126 ? -1.365 -5.602 -1.519 1 98.38 126 VAL B N 1
ATOM 2809 C CA . VAL B 1 126 ? -2.697 -5.613 -2.115 1 98.38 126 VAL B CA 1
ATOM 2810 C C . VAL B 1 126 ? -3.16 -4.18 -2.369 1 98.38 126 VAL B C 1
ATOM 2812 O O . VAL B 1 126 ? -3.869 -3.914 -3.344 1 98.38 126 VAL B O 1
ATOM 2815 N N . SER B 1 127 ? -2.777 -3.254 -1.478 1 98.81 127 SER B N 1
ATOM 2816 C CA . SER B 1 127 ? -3.096 -1.849 -1.71 1 98.81 127 SER B CA 1
ATOM 2817 C C . SER B 1 127 ? -2.426 -1.332 -2.979 1 98.81 127 SER B C 1
ATOM 2819 O O . SER B 1 127 ? -3.043 -0.61 -3.764 1 98.81 127 SER B O 1
ATOM 2821 N N . TYR B 1 128 ? -1.136 -1.694 -3.193 1 98.88 128 TYR B N 1
ATOM 2822 C CA . TYR B 1 128 ? -0.405 -1.284 -4.387 1 98.88 128 TYR B CA 1
ATOM 2823 C C . TYR B 1 128 ? -1.092 -1.795 -5.648 1 98.88 128 TYR B C 1
ATOM 2825 O O . TYR B 1 128 ? -1.333 -1.029 -6.586 1 98.88 128 TYR B O 1
ATOM 2833 N N . LEU B 1 129 ? -1.444 -3.064 -5.613 1 98.94 129 LEU B N 1
ATOM 2834 C CA . LEU B 1 129 ? -2.088 -3.654 -6.781 1 98.94 129 LEU B CA 1
ATOM 2835 C C . LEU B 1 129 ? -3.436 -2.996 -7.051 1 98.94 129 LEU B C 1
ATOM 2837 O O . LEU B 1 129 ? -3.764 -2.688 -8.195 1 98.94 129 LEU B O 1
ATOM 2841 N N . THR B 1 130 ? -4.211 -2.791 -5.988 1 98.88 130 THR B N 1
ATOM 2842 C CA . THR B 1 130 ? -5.527 -2.174 -6.137 1 98.88 130 THR B CA 1
ATOM 2843 C C . THR B 1 130 ? -5.395 -0.738 -6.641 1 98.88 130 THR B C 1
ATOM 2845 O O . THR B 1 130 ? -6.129 -0.318 -7.535 1 98.88 130 THR B O 1
ATOM 2848 N N . ALA B 1 131 ? -4.445 0.015 -6.098 1 98.88 131 ALA B N 1
ATOM 2849 C CA . ALA B 1 131 ? -4.227 1.4 -6.504 1 98.88 131 ALA B CA 1
ATOM 2850 C C . ALA B 1 131 ? -3.822 1.483 -7.973 1 98.88 131 ALA B C 1
ATOM 2852 O O . ALA B 1 131 ? -4.363 2.295 -8.727 1 98.88 131 ALA B O 1
ATOM 2853 N N . VAL B 1 132 ? -2.879 0.637 -8.406 1 98.81 132 VAL B N 1
ATOM 2854 C CA . VAL B 1 132 ? -2.408 0.621 -9.789 1 98.81 132 VAL B CA 1
ATOM 2855 C C . VAL B 1 132 ? -3.551 0.225 -10.719 1 98.81 132 VAL B C 1
ATOM 2857 O O . VAL B 1 132 ? -3.777 0.874 -11.742 1 98.81 132 VAL B O 1
ATOM 2860 N N . ALA B 1 133 ? -4.277 -0.804 -10.336 1 98.81 133 ALA B N 1
ATOM 2861 C CA . ALA B 1 133 ? -5.383 -1.271 -11.172 1 98.81 133 ALA B CA 1
ATOM 2862 C C . ALA B 1 133 ? -6.453 -0.192 -11.312 1 98.81 133 ALA B C 1
ATOM 2864 O O . ALA B 1 133 ? -7.105 -0.086 -12.352 1 98.81 133 ALA B O 1
ATOM 2865 N N . ALA B 1 134 ? -6.598 0.618 -10.289 1 98.44 134 ALA B N 1
ATOM 2866 C CA . ALA B 1 134 ? -7.676 1.605 -10.258 1 98.44 134 ALA B CA 1
ATOM 2867 C C . ALA B 1 134 ? -7.273 2.877 -11 1 98.44 134 ALA B C 1
ATOM 2869 O O . ALA B 1 134 ? -8.133 3.598 -11.516 1 98.44 134 ALA B O 1
ATOM 2870 N N . THR B 1 135 ? -5.949 3.189 -11.07 1 98.31 135 THR B N 1
ATOM 2871 C CA . THR B 1 135 ? -5.617 4.555 -11.461 1 98.31 135 THR B CA 1
ATOM 2872 C C . THR B 1 135 ? -4.637 4.562 -12.633 1 98.31 135 THR B C 1
ATOM 2874 O O . THR B 1 135 ? -4.414 5.602 -13.258 1 98.31 135 THR B O 1
ATOM 2877 N N . GLU B 1 136 ? -3.986 3.467 -12.938 1 98.38 136 GLU B N 1
ATOM 2878 C CA . GLU B 1 136 ? -3.006 3.42 -14.023 1 98.38 136 GLU B CA 1
ATOM 2879 C C . GLU B 1 136 ? -3.605 2.805 -15.281 1 98.38 136 GLU B C 1
ATOM 2881 O O . GLU B 1 136 ? -4.621 2.107 -15.219 1 98.38 136 GLU B O 1
ATOM 2886 N N . PRO B 1 137 ? -2.973 3.061 -16.5 1 98.38 137 PRO B N 1
ATOM 2887 C CA . PRO B 1 137 ? -3.449 2.424 -17.719 1 98.38 137 PRO B CA 1
ATOM 2888 C C . PRO B 1 137 ? -3.4 0.899 -17.656 1 98.38 137 PRO B C 1
ATOM 2890 O O . PRO B 1 137 ? -2.586 0.335 -16.922 1 98.38 137 PRO B O 1
ATOM 2893 N N . TYR B 1 138 ? -4.195 0.23 -18.469 1 98.69 138 TYR B N 1
ATOM 2894 C CA . TYR B 1 138 ? -4.371 -1.218 -18.5 1 98.69 138 TYR B CA 1
ATOM 2895 C C . TYR B 1 138 ? -3.025 -1.929 -18.609 1 98.69 138 TYR B C 1
ATOM 2897 O O . TYR B 1 138 ? -2.752 -2.871 -17.859 1 98.69 138 TYR B O 1
ATOM 2905 N N . PRO B 1 139 ? -2.09 -1.491 -19.484 1 98.81 139 PRO B N 1
ATOM 2906 C CA . PRO B 1 139 ? -0.847 -2.258 -19.578 1 98.81 139 PRO B CA 1
ATOM 2907 C C . PRO B 1 139 ? -0.057 -2.287 -18.281 1 98.81 139 PRO B C 1
ATOM 2909 O O . PRO B 1 139 ? 0.544 -3.311 -17.938 1 98.81 139 PRO B O 1
ATOM 2912 N N . VAL B 1 140 ? -0.095 -1.173 -17.562 1 98.88 140 VAL B N 1
ATOM 2913 C CA . VAL B 1 140 ? 0.652 -1.068 -16.312 1 98.88 140 VAL B CA 1
ATOM 2914 C C . VAL B 1 140 ? -0.001 -1.943 -15.242 1 98.88 140 VAL B C 1
ATOM 2916 O O . VAL B 1 140 ? 0.684 -2.682 -14.531 1 98.88 140 VAL B O 1
ATOM 2919 N N . ALA B 1 141 ? -1.321 -1.879 -15.203 1 98.88 141 ALA B N 1
ATOM 2920 C CA . ALA B 1 141 ? -2.064 -2.689 -14.242 1 98.88 141 ALA B CA 1
ATOM 2921 C C . ALA B 1 141 ? -1.876 -4.18 -14.523 1 98.88 141 ALA B C 1
ATOM 2923 O O . ALA B 1 141 ? -1.686 -4.969 -13.594 1 98.88 141 ALA B O 1
ATOM 2924 N N . ALA B 1 142 ? -1.909 -4.566 -15.773 1 98.88 142 ALA B N 1
ATOM 2925 C CA . ALA B 1 142 ? -1.729 -5.965 -16.156 1 98.88 142 ALA B CA 1
ATOM 2926 C C . ALA B 1 142 ? -0.339 -6.465 -15.789 1 98.88 142 ALA B C 1
ATOM 2928 O O . ALA B 1 142 ? -0.186 -7.594 -15.312 1 98.88 142 ALA B O 1
ATOM 2929 N N . ALA B 1 143 ? 0.645 -5.621 -15.969 1 98.94 143 ALA B N 1
ATOM 2930 C CA . ALA B 1 143 ? 2.008 -5.992 -15.594 1 98.94 143 ALA B CA 1
ATOM 2931 C C . ALA B 1 143 ? 2.145 -6.141 -14.078 1 98.94 143 ALA B C 1
ATOM 2933 O O . ALA B 1 143 ? 2.873 -7.012 -13.602 1 98.94 143 ALA B O 1
ATOM 2934 N N . ALA B 1 144 ? 1.421 -5.32 -13.352 1 98.94 144 ALA B N 1
ATOM 2935 C CA . ALA B 1 144 ? 1.52 -5.312 -11.891 1 98.94 144 ALA B CA 1
ATOM 2936 C C . ALA B 1 144 ? 0.974 -6.609 -11.297 1 98.94 144 ALA B C 1
ATOM 2938 O O . ALA B 1 144 ? 1.485 -7.102 -10.289 1 98.94 144 ALA B O 1
ATOM 2939 N N . VAL B 1 145 ? -0.075 -7.18 -11.914 1 98.88 145 VAL B N 1
ATOM 2940 C CA . VAL B 1 145 ? -0.73 -8.328 -11.305 1 98.88 145 VAL B CA 1
ATOM 2941 C C . VAL B 1 145 ? -0.059 -9.617 -11.773 1 98.88 145 VAL B C 1
ATOM 2943 O O . VAL B 1 145 ? -0.32 -10.695 -11.234 1 98.88 145 VAL B O 1
ATOM 2946 N N . LEU B 1 146 ? 0.868 -9.594 -12.672 1 98.88 146 LEU B N 1
ATOM 2947 C CA . LEU B 1 146 ? 1.434 -10.766 -13.328 1 98.88 146 LEU B CA 1
ATOM 2948 C C . LEU B 1 146 ? 2.328 -11.547 -12.367 1 98.88 146 LEU B C 1
ATOM 2950 O O . L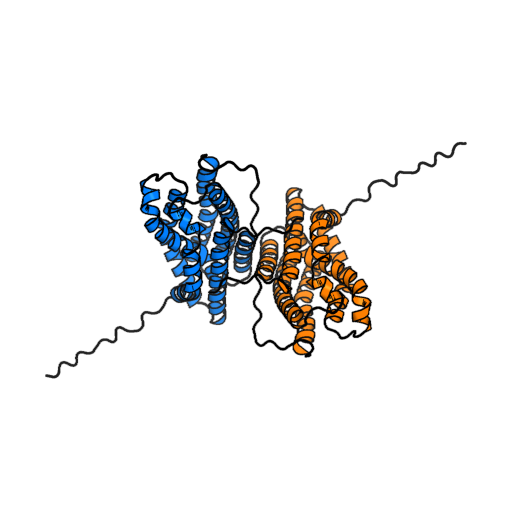EU B 1 146 ? 2.336 -12.781 -12.391 1 98.88 146 LEU B O 1
ATOM 2954 N N . PRO B 1 147 ? 3.127 -10.883 -11.461 1 98.69 147 PRO B N 1
ATOM 2955 C CA . PRO B 1 147 ? 4.055 -11.625 -10.602 1 98.69 147 PRO B CA 1
ATOM 2956 C C . PRO B 1 147 ? 3.354 -12.672 -9.742 1 98.69 147 PRO B C 1
ATOM 2958 O O . PRO B 1 147 ? 3.879 -13.773 -9.555 1 98.69 147 PRO B O 1
ATOM 2961 N N . CYS B 1 148 ? 2.186 -12.43 -9.195 1 97.5 148 CYS B N 1
ATOM 2962 C CA . CYS B 1 148 ? 1.478 -13.398 -8.367 1 97.5 148 CYS B CA 1
ATOM 2963 C C . CYS B 1 148 ? 1.204 -14.688 -9.133 1 97.5 148 CYS B C 1
ATOM 2965 O O . CYS B 1 148 ? 1.305 -15.781 -8.578 1 97.5 148 CYS B O 1
ATOM 2967 N N . PHE B 1 149 ? 0.883 -14.602 -10.492 1 96.12 149 PHE B N 1
ATOM 2968 C CA . PHE B 1 149 ? 0.738 -15.766 -11.359 1 96.12 149 PHE B CA 1
ATOM 2969 C C . PHE B 1 149 ? 2.076 -16.469 -11.547 1 96.12 149 PHE B C 1
ATOM 2971 O O . PHE B 1 149 ? 2.221 -17.641 -11.195 1 96.12 149 PHE B O 1
ATOM 2978 N N . TRP B 1 150 ? 2.945 -15.695 -12.008 1 97.75 150 TRP B N 1
ATOM 2979 C CA . TRP B 1 150 ? 4.141 -16.234 -12.648 1 97.75 150 TRP B CA 1
ATOM 2980 C C . TRP B 1 150 ? 5.141 -16.734 -11.602 1 97.75 150 TRP B C 1
ATOM 2982 O O . TRP B 1 150 ? 5.66 -17.844 -11.711 1 97.75 150 TRP B O 1
ATOM 2992 N N . ILE B 1 151 ? 5.375 -15.938 -10.594 1 97.88 151 ILE B N 1
ATOM 2993 C CA . ILE B 1 151 ? 6.336 -16.297 -9.562 1 97.88 151 ILE B CA 1
ATOM 2994 C C . ILE B 1 151 ? 5.805 -17.484 -8.75 1 97.88 151 ILE B C 1
ATOM 2996 O O . ILE B 1 151 ? 6.559 -18.391 -8.391 1 97.88 151 ILE B O 1
ATOM 3000 N N . TYR B 1 152 ? 4.484 -17.578 -8.445 1 95.19 152 TYR B N 1
ATOM 3001 C CA . TYR B 1 152 ? 3.914 -18.688 -7.699 1 95.19 152 TYR B CA 1
ATOM 3002 C C . TYR B 1 152 ? 4.008 -19.984 -8.5 1 95.19 152 TYR B C 1
ATOM 3004 O O . TYR B 1 152 ? 4.289 -21.047 -7.938 1 95.19 152 TYR B O 1
ATOM 3012 N N . ALA B 1 153 ? 3.768 -19.906 -9.82 1 96.06 153 ALA B N 1
ATOM 3013 C CA . ALA B 1 153 ? 3.93 -21.078 -10.68 1 96.06 153 ALA B CA 1
ATOM 3014 C C . ALA B 1 153 ? 5.379 -21.562 -10.672 1 96.06 153 ALA B C 1
ATOM 3016 O O . ALA B 1 153 ? 5.637 -22.766 -10.594 1 96.06 153 ALA B O 1
ATOM 3017 N N . ASP B 1 154 ? 6.293 -20.625 -10.789 1 96.5 154 ASP B N 1
ATOM 3018 C CA . ASP B 1 154 ? 7.719 -20.953 -10.797 1 96.5 154 ASP B CA 1
ATOM 3019 C C . ASP B 1 154 ? 8.141 -21.609 -9.484 1 96.5 154 ASP B C 1
ATOM 3021 O O . ASP B 1 154 ? 8.828 -22.641 -9.492 1 96.5 154 ASP B O 1
ATOM 3025 N N . VAL B 1 155 ? 7.703 -21.031 -8.359 1 95.31 155 VAL B N 1
ATOM 3026 C CA . VAL B 1 155 ? 8.016 -21.562 -7.035 1 95.31 155 VAL B CA 1
ATOM 3027 C C . VAL B 1 155 ? 7.344 -22.922 -6.852 1 95.31 155 VAL B C 1
ATOM 3029 O O . VAL B 1 155 ? 7.953 -23.859 -6.332 1 95.31 155 VAL B O 1
ATOM 3032 N N . GLY B 1 156 ? 6.039 -23.016 -7.281 1 93.06 156 GLY B N 1
ATOM 3033 C CA . GLY B 1 156 ? 5.336 -24.281 -7.199 1 93.06 156 GLY B CA 1
ATOM 3034 C C . GLY B 1 156 ? 6.051 -25.406 -7.926 1 93.06 156 GLY B C 1
ATOM 3035 O O . GLY B 1 156 ? 6.203 -26.5 -7.383 1 93.06 156 GLY B O 1
ATOM 3036 N N . ARG B 1 157 ? 6.512 -25.141 -9.086 1 93.38 157 ARG B N 1
ATOM 3037 C CA . ARG B 1 157 ? 7.223 -26.141 -9.891 1 93.38 157 ARG B CA 1
ATOM 3038 C C . ARG B 1 157 ? 8.523 -26.547 -9.219 1 93.38 157 ARG B C 1
ATOM 3040 O O . ARG B 1 157 ? 8.836 -27.75 -9.148 1 93.38 157 ARG B O 1
ATOM 3047 N N . ARG B 1 158 ? 9.258 -25.594 -8.711 1 92.25 158 ARG B N 1
ATOM 3048 C CA . ARG B 1 158 ? 10.531 -25.875 -8.055 1 92.25 158 ARG B CA 1
ATOM 3049 C C . ARG B 1 158 ? 10.32 -26.719 -6.801 1 92.25 158 ARG B C 1
ATOM 3051 O O . ARG B 1 158 ? 11.055 -27.688 -6.57 1 92.25 158 ARG B O 1
ATOM 3058 N N . LEU B 1 159 ? 9.336 -26.328 -5.977 1 91.38 159 LEU B N 1
ATOM 3059 C CA . LEU B 1 159 ? 9.094 -27.016 -4.715 1 91.38 159 LEU B CA 1
ATOM 3060 C C . LEU B 1 159 ? 8.57 -28.422 -4.957 1 91.38 159 LEU B C 1
ATOM 3062 O O . LEU B 1 159 ? 8.781 -29.312 -4.141 1 91.38 159 LEU B O 1
ATOM 3066 N N . ALA B 1 160 ? 7.781 -28.578 -6.051 1 88.81 160 ALA B N 1
ATOM 3067 C CA . ALA B 1 160 ? 7.305 -29.922 -6.391 1 88.81 160 ALA B CA 1
ATOM 3068 C C . ALA B 1 160 ? 8.469 -30.891 -6.555 1 88.81 160 ALA B C 1
ATOM 3070 O O . ALA B 1 160 ? 8.391 -32.062 -6.137 1 88.81 160 ALA B O 1
ATOM 3071 N N . ALA B 1 161 ? 9.508 -30.359 -7.09 1 83.56 161 ALA B N 1
ATOM 3072 C CA . ALA B 1 161 ? 10.695 -31.188 -7.277 1 83.56 161 ALA B CA 1
ATOM 3073 C C . ALA B 1 161 ? 11.375 -31.469 -5.941 1 83.56 161 ALA B C 1
ATOM 3075 O O . ALA B 1 161 ? 11.766 -32.594 -5.668 1 83.56 161 ALA B O 1
ATOM 3076 N N . SER B 1 162 ? 11.422 -30.484 -5.062 1 80.12 162 SER B N 1
ATOM 3077 C CA . SER B 1 162 ? 12.125 -30.609 -3.789 1 80.12 162 SER B CA 1
ATOM 3078 C C . SER B 1 162 ? 11.266 -31.328 -2.752 1 80.12 162 SER B C 1
ATOM 3080 O O . SER B 1 162 ? 11.789 -31.953 -1.824 1 80.12 162 SER B O 1
ATOM 3082 N N . ALA B 1 163 ? 9.992 -31.188 -2.863 1 77.12 163 ALA B N 1
ATOM 3083 C CA . ALA B 1 163 ? 9.062 -31.703 -1.864 1 77.12 163 ALA B CA 1
ATOM 3084 C C . ALA B 1 163 ? 8.602 -33.125 -2.227 1 77.12 163 ALA B C 1
ATOM 3086 O O . ALA B 1 163 ? 7.66 -33.625 -1.623 1 77.12 163 ALA B O 1
ATOM 3087 N N . ARG B 1 164 ? 9.219 -33.656 -3.191 1 79.06 164 ARG B N 1
ATOM 3088 C CA . ARG B 1 164 ? 8.789 -34.969 -3.701 1 79.06 164 ARG B CA 1
ATOM 3089 C C . ARG B 1 164 ? 8.633 -35.969 -2.568 1 79.06 164 ARG B C 1
ATOM 3091 O O . ARG B 1 164 ? 7.672 -36.75 -2.541 1 79.06 164 ARG B O 1
ATOM 3098 N N . GLU B 1 165 ? 9.539 -35.875 -1.678 1 74.62 165 GLU B N 1
ATOM 3099 C CA . GLU B 1 165 ? 9.492 -36.844 -0.578 1 74.62 165 GLU B CA 1
ATOM 3100 C C . GLU B 1 165 ? 8.312 -36.562 0.351 1 74.62 165 GLU B C 1
ATOM 3102 O O . GLU B 1 165 ? 7.633 -37.5 0.796 1 74.62 165 GLU B O 1
ATOM 3107 N N . VAL B 1 166 ? 8.156 -35.344 0.65 1 73.06 166 VAL B N 1
ATOM 3108 C CA . VAL B 1 166 ? 7.047 -34.938 1.51 1 73.06 166 VAL B CA 1
ATOM 3109 C C . VAL B 1 166 ? 5.723 -35.25 0.822 1 73.06 166 VAL B C 1
ATOM 3111 O O . VAL B 1 166 ? 4.812 -35.812 1.439 1 73.06 166 VAL B O 1
ATOM 3114 N N . LEU B 1 167 ? 5.637 -35 -0.388 1 73.25 167 LEU B N 1
ATOM 3115 C CA . LEU B 1 167 ? 4.449 -35.219 -1.208 1 73.25 167 LEU B CA 1
ATOM 3116 C C . LEU B 1 167 ? 4.121 -36.719 -1.311 1 73.25 167 LEU B C 1
ATOM 3118 O O . LEU B 1 167 ? 2.953 -37.094 -1.24 1 73.25 167 LEU B O 1
ATOM 3122 N N . SER B 1 168 ? 5.18 -37.438 -1.486 1 77.81 168 SER B N 1
ATOM 3123 C CA . SER B 1 168 ? 4.992 -38.875 -1.639 1 77.81 168 SER B CA 1
ATOM 3124 C C . SER B 1 168 ? 4.598 -39.531 -0.316 1 77.81 168 SER B C 1
ATOM 3126 O O . SER B 1 168 ? 3.83 -40.5 -0.297 1 77.81 168 SER B O 1
ATOM 3128 N N . ALA B 1 169 ? 5.105 -38.969 0.766 1 79.44 169 ALA B N 1
ATOM 3129 C CA . ALA B 1 169 ? 4.859 -39.531 2.086 1 79.44 169 ALA B CA 1
ATOM 3130 C C . ALA B 1 169 ? 3.42 -39.281 2.529 1 79.44 169 ALA B C 1
ATOM 3132 O O . ALA B 1 169 ? 2.789 -40.156 3.119 1 79.44 169 ALA B O 1
ATOM 3133 N N . ASP B 1 170 ? 2.824 -38.125 2.291 1 81.94 170 ASP B N 1
ATOM 3134 C CA . ASP B 1 170 ? 1.454 -37.781 2.664 1 81.94 170 ASP B CA 1
ATOM 3135 C C . ASP B 1 170 ? 0.879 -36.719 1.728 1 81.94 170 ASP B C 1
ATOM 3137 O O . ASP B 1 170 ? 0.971 -35.531 2.006 1 81.94 170 ASP B O 1
ATOM 3141 N N . PRO B 1 171 ? 0.23 -37.219 0.685 1 78.38 171 PRO B N 1
ATOM 3142 C CA . PRO B 1 171 ? -0.331 -36.312 -0.299 1 78.38 171 PRO B CA 1
ATOM 3143 C C . PRO B 1 171 ? -1.38 -35.375 0.302 1 78.38 171 PRO B C 1
ATOM 3145 O O . PRO B 1 171 ? -1.729 -34.344 -0.306 1 78.38 171 PRO B O 1
ATOM 3148 N N . SER B 1 172 ? -1.843 -35.719 1.462 1 79.12 172 SER B N 1
ATOM 3149 C CA . SER B 1 172 ? -2.873 -34.906 2.088 1 79.12 172 SER B CA 1
ATOM 3150 C C . SER B 1 172 ? -2.262 -33.844 3.023 1 79.12 172 SER B C 1
ATOM 3152 O O . SER B 1 172 ? -2.975 -33.031 3.576 1 79.12 172 SER B O 1
ATOM 3154 N N . HIS B 1 173 ? -0.969 -33.938 3.113 1 82.94 173 HIS B N 1
ATOM 3155 C CA . HIS B 1 173 ? -0.284 -32.969 3.947 1 82.94 173 HIS B CA 1
ATOM 3156 C C . HIS B 1 173 ? -0.52 -31.531 3.436 1 82.94 173 HIS B C 1
ATOM 3158 O O . HIS B 1 173 ? -0.511 -31.297 2.227 1 82.94 173 HIS B O 1
ATOM 3164 N N . PRO B 1 174 ? -0.715 -30.547 4.297 1 83.75 174 PRO B N 1
ATOM 3165 C CA . PRO B 1 174 ? -1.02 -29.188 3.873 1 83.75 174 PRO B CA 1
ATOM 3166 C C . PRO B 1 174 ? 0.025 -28.609 2.916 1 83.75 174 PRO B C 1
ATOM 3168 O O . PRO B 1 174 ? -0.325 -27.938 1.949 1 83.75 174 PRO B O 1
ATOM 3171 N N . TYR B 1 175 ? 1.267 -28.938 3.143 1 87.12 175 TYR B N 1
ATOM 3172 C CA . TYR B 1 175 ? 2.324 -28.453 2.268 1 87.12 175 TYR B CA 1
ATOM 3173 C C . TYR B 1 175 ? 2.203 -29.047 0.874 1 87.12 175 TYR B C 1
ATOM 3175 O O . TYR B 1 175 ? 2.406 -28.359 -0.129 1 87.12 175 TYR B O 1
ATOM 3183 N N . ALA B 1 176 ? 1.884 -30.297 0.839 1 84.88 176 ALA B N 1
ATOM 3184 C CA . ALA B 1 176 ? 1.719 -31 -0.432 1 84.88 176 ALA B CA 1
ATOM 3185 C C . ALA B 1 176 ? 0.556 -30.422 -1.231 1 84.88 176 ALA B C 1
ATOM 3187 O O . ALA B 1 176 ? 0.657 -30.25 -2.449 1 84.88 176 ALA B O 1
ATOM 3188 N N . GLN B 1 177 ? -0.471 -30.141 -0.573 1 83.06 177 GLN B N 1
ATOM 3189 C CA . GLN B 1 177 ? -1.637 -29.562 -1.234 1 83.06 177 GLN B CA 1
ATOM 3190 C C . GLN B 1 177 ? -1.315 -28.188 -1.816 1 83.06 177 GLN B C 1
ATOM 3192 O O . GLN B 1 177 ? -1.731 -27.859 -2.932 1 83.06 177 GLN B O 1
ATOM 3197 N N . TRP B 1 178 ? -0.659 -27.422 -0.997 1 86.94 178 TRP B N 1
ATOM 3198 C CA . TRP B 1 178 ? -0.245 -26.094 -1.452 1 86.94 178 TRP B CA 1
ATOM 3199 C C . TRP B 1 178 ? 0.636 -26.188 -2.693 1 86.94 178 TRP B C 1
ATOM 3201 O O . TRP B 1 178 ? 0.367 -25.547 -3.707 1 86.94 178 TRP B O 1
ATOM 3211 N N . VAL B 1 179 ? 1.656 -27.047 -2.695 1 87.88 179 VAL B N 1
ATOM 3212 C CA . VAL B 1 179 ? 2.598 -27.219 -3.795 1 87.88 179 VAL B CA 1
ATOM 3213 C C . VAL B 1 179 ? 1.863 -27.734 -5.031 1 87.88 179 VAL B C 1
ATOM 3215 O O . VAL B 1 179 ? 2.074 -27.25 -6.141 1 87.88 179 VAL B O 1
ATOM 3218 N N . THR B 1 180 ? 1.003 -28.656 -4.859 1 86.5 180 THR B N 1
ATOM 3219 C CA . THR B 1 180 ? 0.267 -29.266 -5.961 1 86.5 180 THR B CA 1
ATOM 3220 C C . THR B 1 180 ? -0.624 -28.234 -6.648 1 86.5 180 THR B C 1
ATOM 3222 O O . THR B 1 180 ? -0.762 -28.25 -7.875 1 86.5 180 THR B O 1
ATOM 3225 N N . THR B 1 181 ? -1.248 -27.391 -5.863 1 84.88 181 THR B N 1
ATOM 3226 C CA . THR B 1 181 ? -2.115 -26.344 -6.406 1 84.88 181 THR B CA 1
ATOM 3227 C C . THR B 1 181 ? -1.353 -25.453 -7.387 1 84.88 181 THR B C 1
ATOM 3229 O O . THR B 1 181 ? -1.813 -25.219 -8.508 1 84.88 181 THR B O 1
ATOM 3232 N N . TYR B 1 182 ? -0.154 -25.031 -7.074 1 88.25 182 TYR B N 1
ATOM 3233 C CA . TYR B 1 182 ? 0.544 -24.031 -7.875 1 88.25 182 TYR B CA 1
ATOM 3234 C C . TYR B 1 182 ? 1.419 -24.703 -8.93 1 88.25 182 TYR B C 1
ATOM 3236 O O . TYR B 1 182 ? 1.912 -24.031 -9.844 1 88.25 182 TYR B O 1
ATOM 3244 N N . ASP B 1 183 ? 1.582 -26.031 -8.812 1 90.38 183 ASP B N 1
ATOM 3245 C CA . ASP B 1 183 ? 2.273 -26.781 -9.859 1 90.38 183 ASP B CA 1
ATOM 3246 C C . ASP B 1 183 ? 1.281 -27.375 -10.852 1 90.38 183 ASP B C 1
ATOM 3248 O O . ASP B 1 183 ? 1.678 -28.078 -11.797 1 90.38 183 ASP B O 1
ATOM 3252 N N . ALA B 1 184 ? 0.079 -27.172 -10.719 1 90.88 184 ALA B N 1
ATOM 3253 C CA . ALA B 1 184 ? -0.959 -27.734 -11.57 1 90.88 184 ALA B CA 1
ATOM 3254 C C . ALA B 1 184 ? -0.851 -27.203 -13 1 90.88 184 ALA B C 1
ATOM 3256 O O . ALA B 1 184 ? -0.545 -26.016 -13.203 1 90.88 184 ALA B O 1
ATOM 3257 N N . GLU B 1 185 ? -1.162 -28 -13.945 1 94.38 185 GLU B N 1
ATOM 3258 C CA . GLU B 1 185 ? -1.098 -27.641 -15.352 1 94.38 185 GLU B CA 1
ATOM 3259 C C . GLU B 1 185 ? -2.031 -26.469 -15.664 1 94.38 185 GLU B C 1
ATOM 3261 O O . GLU B 1 185 ? -1.694 -25.594 -16.469 1 94.38 185 GLU B O 1
ATOM 3266 N N . GLU B 1 186 ? -3.203 -26.547 -15.086 1 93 186 GLU B N 1
ATOM 3267 C CA . GLU B 1 186 ? -4.18 -25.484 -15.312 1 93 186 GLU B CA 1
ATOM 3268 C C . GLU B 1 186 ? -3.641 -24.125 -14.852 1 93 186 GLU B C 1
ATOM 3270 O O . GLU B 1 186 ? -3.9 -23.094 -15.484 1 93 186 GLU B O 1
ATOM 3275 N N . PHE B 1 187 ? -2.945 -24.156 -13.75 1 92.81 187 PHE B N 1
ATOM 3276 C CA . PHE B 1 187 ? -2.361 -22.922 -13.242 1 92.81 187 PHE B CA 1
ATOM 3277 C C . PHE B 1 187 ? -1.27 -22.406 -14.18 1 92.81 187 PHE B C 1
ATOM 3279 O O . PHE B 1 187 ? -1.212 -21.219 -14.484 1 92.81 187 PHE B O 1
ATOM 3286 N N . HIS B 1 188 ? -0.411 -23.266 -14.711 1 96.12 188 HIS B N 1
ATOM 3287 C CA . HIS B 1 188 ? 0.635 -22.875 -15.648 1 96.12 188 HIS B CA 1
ATOM 3288 C C . HIS B 1 188 ? 0.038 -22.359 -16.953 1 96.12 188 HIS B C 1
ATOM 3290 O O . HIS B 1 188 ? 0.597 -21.469 -17.578 1 96.12 188 HIS B O 1
ATOM 3296 N N . ALA B 1 189 ? -1.061 -22.922 -17.375 1 97.19 189 ALA B N 1
ATOM 3297 C CA . ALA B 1 189 ? -1.758 -22.438 -18.562 1 97.19 189 ALA B CA 1
ATOM 3298 C C . ALA B 1 189 ? -2.258 -21 -18.344 1 97.19 189 ALA B C 1
ATOM 3300 O O . ALA B 1 189 ? -2.213 -20.188 -19.266 1 97.19 189 ALA B O 1
ATOM 3301 N N . ALA B 1 190 ? -2.805 -20.75 -17.109 1 96.38 190 ALA B N 1
ATOM 3302 C CA . ALA B 1 190 ? -3.244 -19.391 -16.781 1 96.38 190 ALA B CA 1
ATOM 3303 C C . ALA B 1 190 ? -2.078 -18.406 -16.844 1 96.38 190 ALA B C 1
ATOM 3305 O O . ALA B 1 190 ? -2.232 -17.281 -17.312 1 96.38 190 ALA B O 1
ATOM 3306 N N . VAL B 1 191 ? -0.881 -18.828 -16.359 1 97.75 191 VAL B N 1
ATOM 3307 C CA . VAL B 1 191 ? 0.314 -17.984 -16.406 1 97.75 191 VAL B CA 1
ATOM 3308 C C . VAL B 1 191 ? 0.663 -17.672 -17.859 1 97.75 191 VAL B C 1
ATOM 3310 O O . VAL B 1 191 ? 0.962 -16.531 -18.203 1 97.75 191 VAL B O 1
ATOM 3313 N N . ALA B 1 192 ? 0.651 -18.672 -18.719 1 98.12 192 ALA B N 1
ATOM 3314 C CA . ALA B 1 192 ? 0.97 -18.484 -20.141 1 98.12 192 ALA B CA 1
ATOM 3315 C C . ALA B 1 192 ? 0.024 -17.469 -20.781 1 98.12 192 ALA B C 1
ATOM 3317 O O . ALA B 1 192 ? 0.458 -16.594 -21.531 1 98.12 192 ALA B O 1
ATOM 3318 N N . THR B 1 193 ? -1.228 -17.641 -20.453 1 98.5 193 THR B N 1
ATOM 3319 C CA . THR B 1 193 ? -2.221 -16.719 -21 1 98.5 193 THR B CA 1
ATOM 3320 C C . THR B 1 193 ? -1.993 -15.297 -20.484 1 98.5 193 THR B C 1
ATOM 3322 O O . THR B 1 193 ? -2.039 -14.336 -21.25 1 98.5 193 THR B O 1
ATOM 3325 N N . ALA B 1 194 ? -1.787 -15.133 -19.172 1 98.62 194 ALA B N 1
ATOM 3326 C CA . ALA B 1 194 ? -1.514 -13.82 -18.578 1 98.62 194 ALA B CA 1
ATOM 3327 C C . ALA B 1 194 ? -0.314 -13.164 -19.25 1 98.62 194 ALA B C 1
ATOM 3329 O O . ALA B 1 194 ? -0.345 -11.969 -19.562 1 98.62 194 ALA B O 1
ATOM 3330 N N . ARG B 1 195 ? 0.773 -13.914 -19.5 1 98.62 195 ARG B N 1
ATOM 3331 C CA . ARG B 1 195 ? 1.964 -13.391 -20.172 1 98.62 195 ARG B CA 1
ATOM 3332 C C . ARG B 1 195 ? 1.643 -12.922 -21.578 1 98.62 195 ARG B C 1
ATOM 3334 O O . ARG B 1 195 ? 2.131 -11.875 -22.016 1 98.62 195 ARG B O 1
ATOM 3341 N N . GLU B 1 196 ? 0.861 -13.703 -22.281 1 98.5 196 GLU B N 1
ATOM 3342 C CA . GLU B 1 196 ? 0.468 -13.32 -23.641 1 98.5 196 GLU B CA 1
ATOM 3343 C C . GLU B 1 196 ? -0.291 -12 -23.641 1 98.5 196 GLU B C 1
ATOM 3345 O O . GLU B 1 196 ? -0.069 -11.148 -24.5 1 98.5 196 GLU B O 1
ATOM 3350 N N . LEU B 1 197 ? -1.218 -11.867 -22.719 1 98.69 197 LEU B N 1
ATOM 3351 C CA . LEU B 1 197 ? -2.016 -10.648 -22.625 1 98.69 197 LEU B CA 1
ATOM 3352 C C . LEU B 1 197 ? -1.14 -9.445 -22.266 1 98.69 197 LEU B C 1
ATOM 3354 O O . LEU B 1 197 ? -1.333 -8.352 -22.797 1 98.69 197 LEU B O 1
ATOM 3358 N N . VAL B 1 198 ? -0.186 -9.617 -21.359 1 98.75 198 VAL B N 1
ATOM 3359 C CA . VAL B 1 198 ? 0.732 -8.547 -20.984 1 98.75 198 VAL B CA 1
ATOM 3360 C C . VAL B 1 198 ? 1.62 -8.188 -22.172 1 98.75 198 VAL B C 1
ATOM 3362 O O . VAL B 1 198 ? 1.897 -7.012 -22.422 1 98.75 198 VAL B O 1
ATOM 3365 N N . ASP B 1 199 ? 2.117 -9.203 -22.922 1 98.75 199 ASP B N 1
ATOM 3366 C CA . ASP B 1 199 ? 2.893 -8.945 -24.141 1 98.75 199 ASP B CA 1
ATOM 3367 C C . ASP B 1 199 ? 2.084 -8.133 -25.141 1 98.75 199 ASP B C 1
ATOM 3369 O O . ASP B 1 199 ? 2.596 -7.184 -25.734 1 98.75 199 ASP B O 1
ATOM 3373 N N . ALA B 1 200 ? 0.86 -8.555 -25.344 1 98.5 200 ALA B N 1
ATOM 3374 C CA . ALA B 1 200 ? -0.004 -7.832 -26.281 1 98.5 200 ALA B CA 1
ATOM 3375 C C . ALA B 1 200 ? -0.205 -6.387 -25.828 1 98.5 200 ALA B C 1
ATOM 3377 O O . ALA B 1 200 ? -0.205 -5.469 -26.656 1 98.5 200 ALA B O 1
ATOM 3378 N N . ALA B 1 201 ? -0.455 -6.168 -24.531 1 98.62 201 ALA B N 1
ATOM 3379 C CA . ALA B 1 201 ? -0.609 -4.824 -23.969 1 98.62 201 ALA B CA 1
ATOM 3380 C C . ALA B 1 201 ? 0.646 -3.988 -24.203 1 98.62 201 ALA B C 1
ATOM 3382 O O . ALA B 1 201 ? 0.558 -2.805 -24.547 1 98.62 201 ALA B O 1
ATOM 3383 N N . ALA B 1 202 ? 1.81 -4.609 -24 1 98.56 202 ALA B N 1
ATOM 3384 C CA . ALA B 1 202 ? 3.076 -3.914 -24.203 1 98.56 202 ALA B CA 1
ATOM 3385 C C . ALA B 1 202 ? 3.236 -3.502 -25.672 1 98.56 202 ALA B C 1
ATOM 3387 O O . ALA B 1 202 ? 3.754 -2.422 -25.969 1 98.56 202 ALA B O 1
ATOM 3388 N N . ASP B 1 203 ? 2.842 -4.387 -26.562 1 97.88 203 ASP B N 1
ATOM 3389 C CA . ASP B 1 203 ? 2.932 -4.105 -27.984 1 97.88 203 ASP B CA 1
ATOM 3390 C C . ASP B 1 203 ? 2.137 -2.852 -28.359 1 97.88 203 ASP B C 1
ATOM 3392 O O . ASP B 1 203 ? 2.51 -2.119 -29.266 1 97.88 203 ASP B O 1
ATOM 3396 N N . ALA B 1 204 ? 1.114 -2.609 -27.656 1 97.56 204 ALA B N 1
ATOM 3397 C CA . ALA B 1 204 ? 0.216 -1.497 -27.953 1 97.56 204 ALA B CA 1
ATOM 3398 C C . ALA B 1 204 ? 0.544 -0.278 -27.094 1 97.56 204 ALA B C 1
ATOM 3400 O O . ALA B 1 204 ? -0.099 0.767 -27.219 1 97.56 204 ALA B O 1
ATOM 3401 N N . ALA B 1 205 ? 1.519 -0.335 -26.219 1 98 205 ALA B N 1
ATOM 3402 C CA . ALA B 1 205 ? 1.804 0.7 -25.234 1 98 205 ALA B CA 1
ATOM 3403 C C . ALA B 1 205 ? 2.842 1.688 -25.75 1 98 205 ALA B C 1
ATOM 3405 O O . ALA B 1 205 ? 3.635 1.355 -26.641 1 98 205 ALA B O 1
ATOM 3406 N N . THR B 1 206 ? 2.828 2.926 -25.219 1 98.25 206 THR B N 1
ATOM 3407 C CA . THR B 1 206 ? 3.898 3.891 -25.453 1 98.25 206 THR B CA 1
ATOM 3408 C C . THR B 1 206 ? 5.168 3.473 -24.719 1 98.25 206 THR B C 1
ATOM 3410 O O . THR B 1 206 ? 5.137 2.582 -23.875 1 98.25 206 THR B O 1
ATOM 3413 N N . GLU B 1 207 ? 6.258 4.055 -25.047 1 97.88 207 GLU B N 1
ATOM 3414 C CA . GLU B 1 207 ? 7.516 3.775 -24.359 1 97.88 207 GLU B CA 1
ATOM 3415 C C . GLU B 1 207 ? 7.41 4.09 -22.859 1 97.88 207 GLU B C 1
ATOM 3417 O O . GLU B 1 207 ? 7.918 3.336 -22.031 1 97.88 207 GLU B O 1
ATOM 3422 N N . ALA B 1 208 ? 6.742 5.172 -22.578 1 97.75 208 ALA B N 1
ATOM 3423 C CA . ALA B 1 208 ? 6.555 5.559 -21.172 1 97.75 208 ALA B CA 1
ATOM 3424 C C . ALA B 1 208 ? 5.73 4.516 -20.422 1 97.75 208 ALA B C 1
ATOM 3426 O O . ALA B 1 208 ? 6.031 4.191 -19.266 1 97.75 208 ALA B O 1
ATOM 3427 N N . GLN B 1 209 ? 4.75 4.008 -21.109 1 98.19 209 GLN B N 1
ATOM 3428 C CA . GLN B 1 209 ? 3.928 2.965 -20.5 1 98.19 209 GLN B CA 1
ATOM 3429 C C . GLN B 1 209 ? 4.73 1.685 -20.297 1 98.19 209 GLN B C 1
ATOM 3431 O O . GLN B 1 209 ? 4.582 1.011 -19.281 1 98.19 209 GLN B O 1
ATOM 3436 N N . ARG B 1 210 ? 5.562 1.324 -21.203 1 98.5 210 ARG B N 1
ATOM 3437 C CA . ARG B 1 210 ? 6.383 0.124 -21.078 1 98.5 210 ARG B CA 1
ATOM 3438 C C . ARG B 1 210 ? 7.344 0.248 -19.891 1 98.5 210 ARG B C 1
ATOM 3440 O O . ARG B 1 210 ? 7.562 -0.719 -19.156 1 98.5 210 ARG B O 1
ATOM 3447 N N . GLU B 1 211 ? 7.875 1.413 -19.719 1 98.25 211 GLU B N 1
ATOM 3448 C CA . GLU B 1 211 ? 8.734 1.644 -18.562 1 98.25 211 GLU B CA 1
ATOM 3449 C C . GLU B 1 211 ? 7.953 1.503 -17.25 1 98.25 211 GLU B C 1
ATOM 3451 O O . GLU B 1 211 ? 8.445 0.919 -16.281 1 98.25 211 GLU B O 1
ATOM 3456 N N . ALA B 1 212 ? 6.75 2.023 -17.266 1 98.5 212 ALA B N 1
ATOM 3457 C CA . ALA B 1 212 ? 5.887 1.911 -16.094 1 98.5 212 ALA B CA 1
ATOM 3458 C C . ALA B 1 212 ? 5.496 0.459 -15.836 1 98.5 212 ALA B C 1
ATOM 3460 O O . ALA B 1 212 ? 5.348 0.045 -14.68 1 98.5 212 ALA B O 1
ATOM 3461 N N . MET B 1 213 ? 5.32 -0.301 -16.922 1 98.81 213 MET B N 1
ATOM 3462 C CA . MET B 1 213 ? 5.039 -1.729 -16.797 1 98.81 213 MET B CA 1
ATOM 3463 C C . MET B 1 213 ? 6.184 -2.451 -16.109 1 98.81 213 MET B C 1
ATOM 3465 O O . MET B 1 213 ? 5.953 -3.266 -15.203 1 98.81 213 MET B O 1
ATOM 3469 N N . ILE B 1 214 ? 7.383 -2.119 -16.516 1 98.62 214 ILE B N 1
ATOM 3470 C CA . ILE B 1 214 ? 8.562 -2.742 -15.93 1 98.62 214 ILE B CA 1
ATOM 3471 C C . ILE B 1 214 ? 8.633 -2.404 -14.438 1 98.62 214 ILE B C 1
ATOM 3473 O O . ILE B 1 214 ? 8.82 -3.291 -13.602 1 98.62 214 ILE B O 1
ATOM 3477 N N . GLU B 1 215 ? 8.422 -1.173 -14.117 1 98.31 215 GLU B N 1
ATOM 3478 C CA . GLU B 1 215 ? 8.484 -0.728 -12.727 1 98.31 215 GLU B CA 1
ATOM 3479 C C . GLU B 1 215 ? 7.414 -1.415 -11.883 1 98.31 215 GLU B C 1
ATOM 3481 O O . GLU B 1 215 ? 7.695 -1.871 -10.766 1 98.31 215 GLU B O 1
ATOM 3486 N N . ALA B 1 216 ? 6.207 -1.495 -12.422 1 98.81 216 ALA B N 1
ATOM 3487 C CA . ALA B 1 216 ? 5.109 -2.121 -11.695 1 98.81 216 ALA B CA 1
ATOM 3488 C C . ALA B 1 216 ? 5.402 -3.594 -11.422 1 98.81 216 ALA B C 1
ATOM 3490 O O . ALA B 1 216 ? 5.141 -4.094 -10.328 1 98.81 216 ALA B O 1
ATOM 3491 N N . PHE B 1 217 ? 5.922 -4.309 -12.414 1 98.81 217 PHE B N 1
ATOM 3492 C CA . PHE B 1 217 ? 6.277 -5.715 -12.266 1 98.81 217 PHE B CA 1
ATOM 3493 C C . PHE B 1 217 ? 7.363 -5.891 -11.211 1 98.81 217 PHE B C 1
ATOM 3495 O O . PHE B 1 217 ? 7.285 -6.801 -10.383 1 98.81 217 PHE B O 1
ATOM 3502 N N . VAL B 1 218 ? 8.32 -5.004 -11.211 1 98.69 218 VAL B N 1
ATOM 3503 C CA . VAL B 1 218 ? 9.438 -5.082 -10.273 1 98.69 218 VAL B CA 1
ATOM 3504 C C . VAL B 1 218 ? 8.93 -4.828 -8.852 1 98.69 218 VAL B C 1
ATOM 3506 O O . VAL B 1 218 ? 9.258 -5.574 -7.926 1 98.69 218 VAL B O 1
ATOM 3509 N N . VAL B 1 219 ? 8.125 -3.799 -8.656 1 98.69 219 VAL B N 1
ATOM 3510 C CA . VAL B 1 219 ? 7.594 -3.467 -7.34 1 98.69 219 VAL B CA 1
ATOM 3511 C C . VAL B 1 219 ? 6.75 -4.625 -6.812 1 98.69 219 VAL B C 1
ATOM 3513 O O . VAL B 1 219 ? 6.902 -5.035 -5.66 1 98.69 219 VAL B O 1
ATOM 3516 N N . ALA B 1 220 ? 5.883 -5.172 -7.68 1 98.81 220 ALA B N 1
ATOM 3517 C CA . ALA B 1 220 ? 5.051 -6.301 -7.273 1 98.81 220 ALA B CA 1
ATOM 3518 C C . ALA B 1 220 ? 5.906 -7.508 -6.902 1 98.81 220 ALA B C 1
ATOM 3520 O O . ALA B 1 220 ? 5.594 -8.227 -5.953 1 98.81 220 ALA B O 1
ATOM 3521 N N . SER B 1 221 ? 7 -7.723 -7.629 1 98.75 221 SER B N 1
ATOM 3522 C CA . SER B 1 221 ? 7.902 -8.828 -7.328 1 98.75 221 SER B CA 1
ATOM 3523 C C . SER B 1 221 ? 8.609 -8.617 -5.996 1 98.75 221 SER B C 1
ATOM 3525 O O . SER B 1 221 ? 8.859 -9.57 -5.258 1 98.75 221 SER B O 1
ATOM 3527 N N . ARG B 1 222 ? 8.945 -7.375 -5.656 1 98.62 222 ARG B N 1
ATOM 3528 C CA . ARG B 1 222 ? 9.508 -7.059 -4.344 1 98.62 222 ARG B CA 1
ATOM 3529 C C . ARG B 1 222 ? 8.523 -7.406 -3.23 1 98.62 222 ARG B C 1
ATOM 3531 O O . ARG B 1 222 ? 8.914 -7.973 -2.207 1 98.62 222 ARG B O 1
ATOM 3538 N N . TYR B 1 223 ? 7.277 -7.059 -3.488 1 98.62 223 TYR B N 1
ATOM 3539 C CA . TYR B 1 223 ? 6.25 -7.363 -2.5 1 98.62 223 TYR B CA 1
ATOM 3540 C C . TYR B 1 223 ? 6.066 -8.867 -2.35 1 98.62 223 TYR B C 1
ATOM 3542 O O . TYR B 1 223 ? 5.781 -9.359 -1.254 1 98.62 223 TYR B O 1
ATOM 3550 N N . GLU B 1 224 ? 6.207 -9.664 -3.502 1 98.31 224 GLU B N 1
ATOM 3551 C CA . GLU B 1 224 ? 6.156 -11.117 -3.395 1 98.31 224 GLU B CA 1
ATOM 3552 C C . GLU B 1 224 ? 7.207 -11.641 -2.42 1 98.31 224 GLU B C 1
ATOM 3554 O O . GLU B 1 224 ? 6.902 -12.453 -1.543 1 98.31 224 GLU B O 1
ATOM 3559 N N . LEU B 1 225 ? 8.422 -11.141 -2.57 1 98.38 225 LEU B N 1
ATOM 3560 C CA . LEU B 1 225 ? 9.516 -11.547 -1.697 1 98.38 225 LEU B CA 1
ATOM 3561 C C . LEU B 1 225 ? 9.211 -11.195 -0.245 1 98.38 225 LEU B C 1
ATOM 3563 O O . LEU B 1 225 ? 9.336 -12.039 0.644 1 98.38 225 LEU B O 1
ATOM 3567 N N . LEU B 1 226 ? 8.758 -9.961 -0.014 1 97.75 226 LEU B N 1
ATOM 3568 C CA . LEU B 1 226 ? 8.461 -9.5 1.339 1 97.75 226 LEU B CA 1
ATOM 3569 C C . LEU B 1 226 ? 7.32 -10.305 1.951 1 97.75 226 LEU B C 1
ATOM 3571 O O . LEU B 1 226 ? 7.336 -10.594 3.148 1 97.75 226 LEU B O 1
ATOM 3575 N N . PHE B 1 227 ? 6.332 -10.633 1.124 1 97.44 227 PHE B N 1
ATOM 3576 C CA . PHE B 1 227 ? 5.164 -11.383 1.575 1 97.44 227 PHE B CA 1
ATOM 3577 C C . PHE B 1 227 ? 5.578 -12.734 2.145 1 97.44 227 PHE B C 1
ATOM 3579 O O . PHE B 1 227 ? 5.211 -13.078 3.268 1 97.44 227 PHE B O 1
ATOM 3586 N N . TRP B 1 228 ? 6.449 -13.469 1.459 1 96.19 228 TRP B N 1
ATOM 3587 C CA . TRP B 1 228 ? 6.93 -14.758 1.937 1 96.19 228 TRP B CA 1
ATOM 3588 C C . TRP B 1 228 ? 7.852 -14.586 3.137 1 96.19 228 TRP B C 1
ATOM 3590 O O . TRP B 1 228 ? 7.766 -15.344 4.109 1 96.19 228 TRP B O 1
ATOM 3600 N N . ASP B 1 229 ? 8.664 -13.633 3.088 1 95.69 229 ASP B N 1
ATOM 3601 C CA . ASP B 1 229 ? 9.68 -13.422 4.121 1 95.69 229 ASP B CA 1
ATOM 3602 C C . ASP B 1 229 ? 9.039 -13.156 5.477 1 95.69 229 ASP B C 1
ATOM 3604 O O . ASP B 1 229 ? 9.523 -13.633 6.504 1 95.69 229 ASP B O 1
ATOM 3608 N N . THR B 1 230 ? 7.941 -12.477 5.48 1 93.25 230 THR B N 1
ATOM 3609 C CA . THR B 1 230 ? 7.352 -12.016 6.73 1 93.25 230 THR B CA 1
ATOM 3610 C C . THR B 1 230 ? 6.629 -13.156 7.441 1 93.25 230 THR B C 1
ATOM 3612 O O . THR B 1 230 ? 6.258 -13.023 8.609 1 93.25 230 THR B O 1
ATOM 3615 N N . ALA B 1 231 ? 6.418 -14.273 6.734 1 92.75 231 ALA B N 1
ATOM 3616 C CA . ALA B 1 231 ? 5.82 -15.43 7.398 1 92.75 231 ALA B CA 1
ATOM 3617 C C . ALA B 1 231 ? 6.703 -15.93 8.539 1 92.75 231 ALA B C 1
ATOM 3619 O O . ALA B 1 231 ? 6.195 -16.375 9.57 1 92.75 231 ALA B O 1
ATOM 3620 N N . LEU B 1 232 ? 8 -15.859 8.414 1 94.88 232 LEU B N 1
ATOM 3621 C CA . LEU B 1 232 ? 8.945 -16.281 9.438 1 94.88 232 LEU B CA 1
ATOM 3622 C C . LEU B 1 232 ? 9.57 -15.078 10.133 1 94.88 232 LEU B C 1
ATOM 3624 O O . LEU B 1 232 ? 10.055 -15.195 11.266 1 94.88 232 LEU B O 1
ATOM 3628 N N . ASN B 1 233 ? 9.609 -13.945 9.484 1 93.44 233 ASN B N 1
ATOM 3629 C CA . ASN B 1 233 ? 10.188 -12.711 10 1 93.44 233 ASN B CA 1
ATOM 3630 C C . ASN B 1 233 ? 9.164 -11.578 10.047 1 93.44 233 ASN B C 1
ATOM 3632 O O . ASN B 1 233 ? 9.242 -10.633 9.266 1 93.44 233 ASN B O 1
ATOM 3636 N N . GLU B 1 234 ? 8.352 -11.641 10.977 1 90.94 234 GLU B N 1
ATOM 3637 C CA . GLU B 1 234 ? 7.203 -10.75 11.055 1 90.94 234 GLU B CA 1
ATOM 3638 C C . GLU B 1 234 ? 7.637 -9.305 11.25 1 90.94 234 GLU B C 1
ATOM 3640 O O . GLU B 1 234 ? 8.562 -9.023 12.008 1 90.94 234 GLU B O 1
ATOM 3645 N N . GLN B 1 235 ? 7.074 -8.438 10.547 1 90.12 235 GLN B N 1
ATOM 3646 C CA . GLN B 1 235 ? 7.152 -7.004 10.789 1 90.12 235 GLN B CA 1
ATOM 3647 C C . GLN B 1 235 ? 5.871 -6.488 11.445 1 90.12 235 GLN B C 1
ATOM 3649 O O . GLN B 1 235 ? 4.859 -6.289 10.773 1 90.12 235 GLN B O 1
ATOM 3654 N N . LYS B 1 236 ? 5.93 -6.184 12.711 1 91.38 236 LYS B N 1
ATOM 3655 C CA . LYS B 1 236 ? 4.738 -5.832 13.484 1 91.38 236 LYS B CA 1
ATOM 3656 C C . LYS B 1 236 ? 4.297 -4.402 13.195 1 91.38 236 LYS B C 1
ATOM 3658 O O . LYS B 1 236 ? 5.129 -3.512 13.023 1 91.38 236 LYS B O 1
ATOM 3663 N N . TRP B 1 237 ? 2.996 -4.234 13.164 1 95.44 237 TRP B N 1
ATOM 3664 C CA . TRP B 1 237 ? 2.441 -2.887 13.148 1 95.44 237 TRP B CA 1
ATOM 3665 C C . TRP B 1 237 ? 2.705 -2.178 14.469 1 95.44 237 TRP B C 1
ATOM 3667 O O . TRP B 1 237 ? 2.711 -2.811 15.531 1 95.44 237 TRP B O 1
ATOM 3677 N N . PRO B 1 238 ? 2.832 -0.82 14.414 1 94.81 238 PRO B N 1
ATOM 3678 C CA . PRO B 1 238 ? 2.787 -0.112 15.695 1 94.81 238 PRO B CA 1
ATOM 3679 C C . PRO B 1 238 ? 1.454 -0.286 16.422 1 94.81 238 PRO B C 1
ATOM 3681 O O . PRO B 1 238 ? 0.4 -0.323 15.781 1 94.81 238 PRO B O 1
ATOM 3684 N N . LYS B 1 239 ? 1.488 -0.32 17.734 1 91.88 239 LYS B N 1
ATOM 3685 C CA . LYS B 1 239 ? 0.284 -0.505 18.531 1 91.88 239 LYS B CA 1
ATOM 3686 C C . LYS B 1 239 ? -0.564 0.763 18.547 1 91.88 239 LYS B C 1
ATOM 3688 O O . LYS B 1 239 ? -0.03 1.872 18.609 1 91.88 239 LYS B O 1
ATOM 3693 N N . SER B 1 240 ? -1.869 0.614 18.516 1 90.12 240 SER B N 1
ATOM 3694 C CA . SER B 1 240 ? -2.77 1.761 18.562 1 90.12 240 SER B CA 1
ATOM 3695 C C . SER B 1 240 ? -3.436 1.892 19.922 1 90.12 240 SER B C 1
ATOM 3697 O O . SER B 1 240 ? -3.547 0.911 20.656 1 90.12 240 SER B O 1
#

InterPro domains:
  IPR004305 Thiaminase-2/PQQC [PF03070] (36-233)
  IPR016084 Haem oxygenase-like, multi-helical [G3DSA:1.20.910.10] (2-240)
  IPR016084 Haem oxygenase-like, multi-helical [SSF48613] (15-232)
  IPR050967 Thiamine Salvage Pathway TenA [PTHR43198] (16-236)

Solvent-accessible surface area (backbone atoms only — not comparable to full-atom values): 24638 Å² total; per-residue (Å²): 137,84,80,76,74,74,73,73,72,79,75,83,79,80,76,50,60,52,55,53,51,52,61,60,33,44,54,37,52,52,53,45,69,64,32,64,60,60,49,25,46,22,68,62,67,49,55,57,68,44,50,46,52,38,50,51,46,48,40,57,35,28,52,39,43,16,53,18,29,40,38,35,18,73,50,37,94,44,68,68,57,18,49,51,31,37,52,49,13,53,43,36,54,46,50,39,51,51,54,46,43,50,45,54,64,64,63,79,29,79,86,72,93,67,79,82,67,74,46,58,47,42,45,25,39,31,16,38,45,26,23,36,21,70,72,46,61,48,48,30,21,47,28,31,58,40,39,70,47,46,53,44,31,53,50,15,46,53,35,47,66,62,15,44,63,49,32,70,73,36,61,80,36,70,58,33,46,54,30,49,57,33,46,30,67,70,49,48,50,51,33,53,50,52,45,52,53,40,32,54,35,49,73,74,43,52,70,70,47,44,52,46,18,48,50,32,29,47,54,39,42,43,35,52,42,44,44,56,49,34,49,80,54,69,62,79,76,76,69,86,137,83,78,75,75,71,70,66,71,80,74,77,79,80,75,49,60,51,55,52,52,53,61,60,32,45,53,37,52,53,53,44,70,64,32,64,60,58,49,25,46,22,69,61,65,49,55,56,68,44,50,46,53,38,50,51,44,48,40,57,35,28,52,39,41,16,54,19,30,40,39,35,17,74,51,37,92,44,67,68,57,18,50,53,31,38,52,49,14,53,44,37,53,45,49,41,51,50,53,45,46,51,43,54,66,64,64,78,27,77,85,72,91,66,79,82,68,74,44,59,48,42,44,24,39,31,16,38,46,27,23,36,21,70,72,45,60,48,49,30,22,47,28,30,58,41,38,70,47,46,53,43,31,53,51,13,47,53,34,47,66,60,15,42,64,49,32,69,73,36,60,81,36,69,59,31,46,55,32,50,57,34,47,29,65,70,49,48,50,50,33,54,49,51,46,50,54,38,32,53,34,49,73,74,43,53,72,69,47,46,52,46,18,47,50,31,29,48,52,38,41,42,34,52,43,44,45,56,49,33,49,81,52,68,62,79,76,76,68,88

Sequence (480 aa):
MNSSVHDAVVVGRHTRFTDLLWDRTTVLRDAIDELEFLRRLGDGTLPLDVFRTYIEQDFLYLTGYAKALSLVAAHAPDPVAAGFWANSAATAATVEASLHQNLLSGGKLPASDAQPQHSQACLGYVSYLTAVAATEPYPVAAAAVLPCFWIYADVGRRLAASAREVLSADPSHPYAQWVTTYDAEEFHAAVATARELVDAAADAATEAQREAMIEAFVVASRYELLFWDTALNEQKWPKSMNSSVHDAVVVGRHTRFTDLLWDRTTVLRDAIDELEFLRRLGDGTLPLDVFRTYIEQDFLYLTGYAKALSLVAAHAPDPVAAGFWANSAATAATVEASLHQNLLSGGKLPASDAQPQHSQACLGYVSYLTAVAATEPYPVAAAAVLPCFWIYADVGRRLAASAREVLSADPSHPYAQWVTTYDAEEFHAAVATARELVDAAADAATEAQREAMIEAFVVASRYELLFWDTALNEQKWPKS

pLDDT: mean 88.85, std 16.17, range [27.7, 98.94]

Foldseek 3Di:
DPPPPPPPPPDDPPQQLVNVLCVLCVVLLVLLLPAPLLVCLLQVNHDLQLVLLLLLLLLVLLLLLLLLLQLLLVQAPDNVSSVLSNVVSVCSNVVSVVLVCCCAVVPLGDHDPDRDDHAPLSVVLSVLLNVCSNPPHSLQSLLLSLCVLPSLLVSLCVSCVRNVVVCVVDVPRSSNVSSCVSPDPVSVVSSVVSSVSSSVSCVVDDPVSSVSSSVSNNVSSNSVSVSSNCSVVPDDDDDD/DPPPPPPPPPDDPPQQLVNVLCVLCVVLLVLLLPAPLLLCLLQVNHDLQLVLLLLLLLLVLLLLLLLLLQLLLVQAPDNVSSVLSNVVSVCSNVVSVVLVCCCAVVPLGDHDPDRDDHAPLSVVLSVLLNVCSNPPHSLQSLLLSLCVLPSLLVSLCVSCVRNVVVCVVDVPRSSNVSSCVSPDPVSVVSSVVSSVSSSVSCVVDDPVSSVSSSVSNNVSSNSVSVSSNCSVVPDDDDDD